Protein AF-A0A2T0MEW1-F1 (afdb_monomer_lite)

Foldseek 3Di:
DDDDDDDDPPDDDDDDDDDDDDDDDDDDDDDDDDDPDPPPPQPPPQADQPPVQAGLPQWLLQCCPPVVFTDHFDPVLWDADSNHIHGHPDVVSSVVCVVPVPLRAAPRNQFALLQLLDLDDCEPPDNAGRGYHFDSGAWDQDPSHIHTHHDDPVDDSNVVCVVPVVSSNVSSVVSSCVVCVPPPPPLWFFQFFAAQQPAFQAKEWEQDDDFLFPPLDPNVLVVVVCVQPLVPHQYEYEYQDPVRQVVVCVVCCVVPPPRPSYHYDYAHADDLQCQFLPWGWTATPVRAIATEQEQAALLLPGGSPDPNSVSSSCRHVVVCVVVVHHYDYDPQHGTRLQWAAQRQQEIEGEPQSRCSRCVPDDPVRVCVVCCRRGVHDHYQHQHFAAPLQAAQLQDFDDWPPPDTATRFHHNRHRCLLAWHDLHNAEIEGEAEDPVQCSIVRSVVNNVSSVSRVVSQQPDAHPVRHHGHYDYQYFARWDKDKHAPPRNRLVVSQPHNHPVRDHDPPHGIGIHIFSGGQSLWRHHPAEIETEAADDPPDDVSSVVSRVRNQVVVCVSCVRHHYHYGHFRSVSSNHGGPNSSMDTDRDGDD

pLDDT: mean 87.59, std 19.4, range [22.75, 98.88]

Radius of gyration: 28.1 Å; chains: 1; bounding box: 64×75×83 Å

Secondary structure (DSSP, 8-state):
-----PPPS----------------------------------TTSS-B-TTSBBGGGB-TTHHHHTSS--B-EEEEEEEETTEEEEESSHHHHHHHHH-HHHHSBTTTTBBHHHHT-SSSPBTTBSSTT--B-EEEEEEEETTEEEEE-EETTEEHHHHHHTTHHHHHHHHHHHHHHHS---------EEEEPPTTS-EEEEEEEPP-S-SBTTB-HHHHHHHHHHHHTTTSEEEEEESSHHHHHHHHHHHHHHSTT-TTEEEEE---SSS-HHHHS-EEEEETTS-EEEEEEE--GGGTS-TTSHHHHHHHTHHHHHHHHHT--EEEEEEE--GGG-EE-SSSEEEEEHHHHHHH-TT--HHHHHHHHHHHH---EEEEE----GGGS-GGG-PEE-SSSSEEEE-S--SS-GGGTEEESSSSEEEEEE--GGGTTSHHHHHHHHHHHHHHHHHHH-B-TTSPBPEEEEEEPPPP-EEEE-TTSHHHHHHTT---TT-PPP-TTS-EEEE----TTSPEE-SSEEEEEE---TTS-HHHHHHHHHHHHHHHHH-TTSEEEEEE-HHHHTTT--TTTT-EEEE----

Organism: NCBI:txid1080225

InterPro domains:
  IPR007466 Peptidyl-arginine deiminase, Porphyromonas-type [PF04371] (193-390)
  IPR007466 Peptidyl-arginine deiminase, Porphyromonas-type [PF04371] (410-584)
  IPR007466 Peptidyl-arginine deiminase, Porphyromonas-type [PTHR31377] (184-585)

Structure (mmCIF, N/CA/C/O backbone):
data_AF-A0A2T0MEW1-F1
#
_entry.id   AF-A0A2T0MEW1-F1
#
loop_
_atom_site.group_PDB
_atom_site.id
_atom_site.type_symbol
_atom_site.label_atom_id
_atom_site.label_alt_id
_atom_site.label_comp_id
_atom_site.label_asym_id
_atom_site.label_entity_id
_atom_site.label_seq_id
_atom_site.pdbx_PDB_ins_code
_atom_site.Cartn_x
_atom_site.Cartn_y
_atom_site.Cartn_z
_atom_site.occupancy
_atom_site.B_iso_or_equiv
_atom_site.auth_seq_id
_atom_site.auth_comp_id
_atom_site.auth_asym_id
_atom_site.auth_atom_id
_atom_site.pdbx_PDB_model_num
ATOM 1 N N . MET A 1 1 ? -6.098 12.099 -36.952 1.00 33.16 1 MET A N 1
ATOM 2 C CA . MET A 1 1 ? -5.405 13.394 -37.146 1.00 33.16 1 MET A CA 1
ATOM 3 C C . MET A 1 1 ? -6.044 14.447 -36.244 1.00 33.16 1 MET A C 1
ATOM 5 O O . MET A 1 1 ? -7.024 15.057 -36.644 1.00 33.16 1 MET A O 1
ATOM 9 N N . LYS A 1 2 ? -5.528 14.580 -35.015 1.00 25.19 2 LYS A N 1
ATOM 10 C CA . LYS A 1 2 ? -5.483 15.781 -34.152 1.00 25.19 2 LYS A CA 1
ATOM 11 C C . LYS A 1 2 ? -4.967 15.327 -32.780 1.00 25.19 2 LYS A C 1
ATOM 13 O O . LYS A 1 2 ? -5.739 14.981 -31.899 1.00 25.19 2 LYS A O 1
ATOM 18 N N . TYR A 1 3 ? -3.643 15.280 -32.657 1.00 26.05 3 TYR A N 1
ATOM 19 C CA . TYR A 1 3 ? -2.962 15.261 -31.367 1.00 26.05 3 TYR A CA 1
ATOM 20 C C . TYR A 1 3 ? -3.098 16.661 -30.766 1.00 26.05 3 TYR A C 1
ATOM 22 O O . TYR A 1 3 ? -2.557 17.618 -31.321 1.00 26.05 3 TYR A O 1
ATOM 30 N N . ILE A 1 4 ? -3.830 16.792 -29.664 1.00 26.08 4 ILE A N 1
ATOM 31 C CA . ILE A 1 4 ? -3.693 17.940 -28.770 1.00 26.08 4 ILE A CA 1
ATOM 32 C C . ILE A 1 4 ? -2.815 17.443 -27.628 1.00 26.08 4 ILE A C 1
ATOM 34 O O . ILE A 1 4 ? -3.223 16.581 -26.857 1.00 26.08 4 ILE A O 1
ATOM 38 N N . LYS A 1 5 ? -1.577 17.942 -27.582 1.00 28.48 5 LYS A N 1
ATOM 39 C CA . LYS A 1 5 ? -0.651 17.733 -26.467 1.00 28.48 5 LYS A CA 1
ATOM 40 C C . LYS A 1 5 ? -1.329 18.225 -25.182 1.00 28.48 5 LYS A C 1
ATOM 42 O O . LYS A 1 5 ? -1.537 19.430 -25.043 1.00 28.48 5 LYS A O 1
ATOM 47 N N . LYS A 1 6 ? -1.678 17.313 -24.269 1.00 30.62 6 LYS A N 1
ATOM 48 C CA . LYS A 1 6 ? -1.950 17.655 -22.866 1.00 30.62 6 LYS A CA 1
ATOM 49 C C . LYS A 1 6 ? -0.605 18.072 -22.251 1.00 30.62 6 LYS A C 1
ATOM 51 O O . LYS A 1 6 ? 0.376 17.343 -22.355 1.00 30.62 6 LYS A O 1
ATOM 56 N N . ILE A 1 7 ? -0.542 19.286 -21.712 1.00 29.20 7 ILE A N 1
ATOM 57 C CA . ILE A 1 7 ? 0.586 19.778 -20.911 1.00 29.20 7 ILE A CA 1
ATOM 58 C C . ILE A 1 7 ? 0.331 19.295 -19.473 1.00 29.20 7 ILE A C 1
ATOM 60 O O . ILE A 1 7 ? -0.780 19.520 -18.990 1.00 29.20 7 ILE A O 1
ATOM 64 N N . PRO A 1 8 ? 1.288 18.644 -18.789 1.00 32.94 8 PRO A N 1
ATOM 65 C CA . PRO A 1 8 ? 1.102 18.232 -17.402 1.00 32.94 8 PRO A CA 1
ATOM 66 C C . PRO A 1 8 ? 1.058 19.450 -16.468 1.00 32.94 8 PRO A C 1
ATOM 68 O O . PRO A 1 8 ? 1.819 20.411 -16.619 1.00 32.94 8 PRO A O 1
ATOM 71 N N . TYR A 1 9 ? 0.147 19.403 -15.495 1.00 31.62 9 TYR A N 1
ATOM 72 C CA . TYR A 1 9 ? 0.003 20.372 -14.408 1.00 31.62 9 TYR A CA 1
ATOM 73 C C . TYR A 1 9 ? 1.181 20.259 -13.428 1.00 31.62 9 TYR A C 1
ATOM 75 O O . TYR A 1 9 ? 1.058 19.730 -12.333 1.00 31.62 9 TYR A O 1
ATOM 83 N N . ALA A 1 10 ? 2.339 20.785 -13.813 1.00 32.38 10 ALA A N 1
ATOM 84 C CA . ALA A 1 10 ? 3.457 21.008 -12.906 1.00 32.38 10 ALA A CA 1
ATOM 85 C C . ALA A 1 10 ? 4.217 22.262 -13.343 1.00 32.38 10 ALA A C 1
ATOM 87 O O . ALA A 1 10 ? 5.249 22.173 -13.989 1.00 32.38 10 ALA A O 1
ATOM 88 N N . LEU A 1 11 ? 3.664 23.441 -13.041 1.00 29.42 11 LEU A N 1
ATOM 89 C CA . LEU A 1 11 ? 4.414 24.685 -12.814 1.00 29.42 11 LEU A CA 1
ATOM 90 C C . LEU A 1 11 ? 3.430 25.769 -12.332 1.00 29.42 11 LEU A C 1
ATOM 92 O O . LEU A 1 11 ? 2.862 26.516 -13.124 1.00 29.42 11 LEU A O 1
ATOM 96 N N . PHE A 1 12 ? 3.217 25.876 -11.021 1.00 26.58 12 PHE A N 1
ATOM 97 C CA . PHE A 1 12 ? 2.646 27.087 -10.422 1.00 26.58 12 PHE A CA 1
ATOM 98 C C . PHE A 1 12 ? 3.698 27.723 -9.507 1.00 26.58 12 PHE A C 1
ATOM 100 O O . PHE A 1 12 ? 3.731 27.512 -8.300 1.00 26.58 12 PHE A O 1
ATOM 107 N N . LEU A 1 13 ? 4.591 28.505 -10.120 1.00 26.70 13 LEU A N 1
ATOM 108 C CA . LEU A 1 13 ? 5.397 29.521 -9.444 1.00 26.70 13 LEU A CA 1
ATOM 109 C C . LEU A 1 13 ? 4.589 30.826 -9.447 1.00 26.70 13 LEU A C 1
ATOM 111 O O . LEU A 1 13 ? 4.482 31.489 -10.477 1.00 26.70 13 LEU A O 1
ATOM 115 N N . ILE A 1 14 ? 4.006 31.204 -8.306 1.00 27.22 14 ILE A N 1
ATOM 116 C CA . ILE A 1 14 ? 3.372 32.520 -8.143 1.00 27.22 14 ILE A CA 1
ATOM 117 C C . ILE A 1 14 ? 4.433 33.518 -7.673 1.00 27.22 14 ILE A C 1
ATOM 119 O O . ILE A 1 14 ? 4.803 33.563 -6.501 1.00 27.22 14 ILE A O 1
ATOM 123 N N . LEU A 1 15 ? 4.899 34.345 -8.609 1.00 25.67 15 LEU A N 1
ATOM 124 C CA . LEU A 1 15 ? 5.514 35.641 -8.334 1.00 25.67 15 LEU A CA 1
ATOM 125 C C . LEU A 1 15 ? 4.410 36.625 -7.919 1.00 25.67 15 LEU A C 1
ATOM 127 O O . LEU A 1 15 ? 3.527 36.950 -8.710 1.00 25.67 15 LEU A O 1
ATOM 131 N N . PHE A 1 16 ? 4.462 37.117 -6.681 1.00 24.08 16 PHE A N 1
ATOM 132 C CA . PHE A 1 16 ? 3.633 38.233 -6.228 1.00 24.08 16 PHE A CA 1
ATOM 133 C C . PHE A 1 16 ? 4.299 39.568 -6.582 1.00 24.08 16 PHE A C 1
ATOM 135 O O . PHE A 1 16 ? 5.338 39.910 -6.022 1.00 24.08 16 PHE A O 1
ATOM 142 N N . THR A 1 17 ? 3.637 40.380 -7.409 1.00 23.69 17 THR A N 1
ATOM 143 C CA . THR A 1 17 ? 3.803 41.841 -7.400 1.00 23.69 17 THR A CA 1
ATOM 144 C C . THR A 1 17 ? 2.450 42.553 -7.446 1.00 23.69 17 THR A C 1
ATOM 146 O O . THR A 1 17 ? 1.716 42.473 -8.423 1.00 23.69 17 THR A O 1
ATOM 149 N N . THR A 1 18 ? 2.204 43.276 -6.348 1.00 24.02 18 THR A N 1
ATOM 150 C CA . THR A 1 18 ? 1.513 44.572 -6.200 1.00 24.02 18 THR A CA 1
ATOM 151 C C . THR A 1 18 ? 0.016 44.715 -6.509 1.00 24.02 18 THR A C 1
ATOM 153 O O . THR A 1 18 ? -0.405 44.820 -7.653 1.00 24.02 18 THR A O 1
ATOM 156 N N . CYS A 1 19 ? -0.732 44.885 -5.409 1.00 22.78 19 CYS A N 1
ATOM 157 C CA . CYS A 1 19 ? -1.768 45.895 -5.143 1.00 22.78 19 CYS A CA 1
ATOM 158 C C . CYS A 1 19 ? -2.583 46.460 -6.320 1.00 22.78 19 CYS A C 1
ATOM 160 O O . CYS A 1 19 ? -2.148 47.379 -7.010 1.00 22.78 19 CYS A O 1
ATOM 162 N N . GLY A 1 20 ? -3.855 46.062 -6.368 1.00 22.75 20 GLY A N 1
ATOM 163 C CA . GLY A 1 20 ? -4.949 46.858 -6.917 1.00 22.75 20 GLY A CA 1
ATOM 164 C C . GLY A 1 20 ? -6.161 46.745 -5.993 1.00 22.75 20 GLY A C 1
ATOM 165 O O . GLY A 1 20 ? -6.727 45.668 -5.836 1.00 22.75 20 GLY A O 1
ATOM 166 N N . THR A 1 21 ? -6.531 47.839 -5.332 1.00 27.80 21 THR A N 1
ATOM 167 C CA . THR A 1 21 ? -7.784 47.967 -4.576 1.00 27.80 21 THR A CA 1
ATOM 168 C C . THR A 1 21 ? -8.986 47.985 -5.524 1.00 27.80 21 THR A C 1
ATOM 170 O O . THR A 1 21 ? -8.888 48.529 -6.626 1.00 27.80 21 THR A O 1
ATOM 173 N N . PRO A 1 22 ? -10.161 47.503 -5.077 1.00 27.08 22 PRO A N 1
ATOM 174 C CA . PRO A 1 22 ? -11.399 48.113 -5.543 1.00 27.08 22 PRO A CA 1
ATOM 175 C C . PRO A 1 22 ? -12.362 48.516 -4.426 1.00 27.08 22 PRO A C 1
ATOM 177 O O . PRO A 1 22 ? -12.466 47.917 -3.358 1.00 27.08 22 PRO A O 1
ATOM 180 N N . ASN A 1 23 ? -13.056 49.596 -4.763 1.00 24.31 23 ASN A N 1
ATOM 181 C CA . ASN A 1 23 ? -14.050 50.341 -4.020 1.00 24.31 23 ASN A CA 1
ATOM 182 C C . ASN A 1 23 ? -15.277 49.537 -3.576 1.00 24.31 23 ASN A C 1
ATOM 184 O O . ASN A 1 23 ? -15.774 48.655 -4.271 1.00 24.31 23 ASN A O 1
ATOM 188 N N . ASN A 1 24 ? -15.823 50.025 -2.461 1.00 25.31 24 ASN A N 1
ATOM 189 C CA . ASN A 1 24 ? -17.210 49.935 -2.020 1.00 25.31 24 ASN A CA 1
ATOM 190 C C . ASN A 1 24 ? -18.244 49.912 -3.158 1.00 25.31 24 ASN A C 1
ATOM 192 O O . ASN A 1 24 ? -18.265 50.827 -3.978 1.00 25.31 24 ASN A O 1
ATOM 196 N N . ASN A 1 25 ? -19.224 49.010 -3.061 1.00 24.78 25 ASN A N 1
ATOM 197 C CA . ASN A 1 25 ? -20.625 49.416 -3.159 1.00 24.78 25 ASN A CA 1
ATOM 198 C C . ASN A 1 25 ? -21.566 48.439 -2.444 1.00 24.78 25 ASN A C 1
ATOM 200 O O . ASN A 1 25 ? -21.459 47.222 -2.550 1.00 24.78 25 ASN A O 1
ATOM 204 N N . LYS A 1 26 ? -22.473 49.040 -1.672 1.00 25.56 26 LYS A N 1
ATOM 205 C CA . LYS A 1 26 ? -23.575 48.411 -0.946 1.00 25.56 26 LYS A CA 1
ATOM 206 C C . LYS A 1 26 ? -24.690 48.064 -1.924 1.00 25.56 26 LYS A C 1
ATOM 208 O O . LYS A 1 26 ? -25.109 48.950 -2.655 1.00 25.56 26 LYS A O 1
ATOM 213 N N . GLU A 1 27 ? -25.302 46.895 -1.773 1.00 24.31 27 GLU A N 1
ATOM 214 C CA . GLU A 1 27 ? -26.714 46.729 -2.116 1.00 24.31 27 GLU A CA 1
ATOM 215 C C . GLU A 1 27 ? -27.385 45.684 -1.216 1.00 24.31 27 GLU A C 1
ATOM 217 O O . GLU A 1 27 ? -26.881 44.589 -0.984 1.00 24.31 27 GLU A O 1
ATOM 222 N N . LYS A 1 28 ? -28.518 46.091 -0.636 1.00 24.55 28 LYS A N 1
ATOM 223 C CA . LYS A 1 28 ? -29.425 45.269 0.166 1.00 24.55 28 LYS A CA 1
ATOM 224 C C . LYS A 1 28 ? -30.465 44.661 -0.771 1.00 24.55 28 LYS A C 1
ATOM 226 O O . LYS A 1 28 ? -31.150 45.418 -1.449 1.00 24.55 28 LYS A O 1
ATOM 231 N N . SER A 1 29 ? -30.746 43.368 -0.654 1.00 23.81 29 SER A N 1
ATOM 232 C CA . SER A 1 29 ? -32.121 42.881 -0.807 1.00 23.81 29 SER A CA 1
ATOM 233 C C . SER A 1 29 ? -32.352 41.613 0.021 1.00 23.81 29 SER A C 1
ATOM 235 O O . SER A 1 29 ? -31.502 40.734 0.119 1.00 23.81 29 SER A O 1
ATOM 237 N N . ARG A 1 30 ? -33.499 41.589 0.704 1.00 24.56 30 ARG A N 1
ATOM 238 C CA . ARG A 1 30 ? -34.062 40.449 1.434 1.00 24.56 30 ARG A CA 1
ATOM 239 C C . ARG A 1 30 ? -34.969 39.684 0.475 1.00 24.56 30 ARG A C 1
ATOM 241 O O . ARG A 1 30 ? -35.820 40.329 -0.118 1.00 24.56 30 ARG A O 1
ATOM 248 N N . THR A 1 31 ? -34.904 38.357 0.458 1.00 25.19 31 THR A N 1
ATOM 249 C CA . THR A 1 31 ? -36.078 37.460 0.413 1.00 25.19 31 THR A CA 1
ATOM 250 C C . THR A 1 31 ? -35.654 36.085 0.936 1.00 25.19 31 THR A C 1
ATOM 252 O O . THR A 1 31 ? -34.541 35.634 0.680 1.00 25.19 31 THR A O 1
ATOM 255 N N . GLY A 1 32 ? -36.494 35.481 1.779 1.00 25.38 32 GLY A N 1
ATOM 256 C CA . GLY A 1 32 ? -36.202 34.224 2.464 1.00 25.38 32 GLY A CA 1
ATOM 257 C C . GLY A 1 32 ? -36.612 32.992 1.662 1.00 25.38 32 GLY A C 1
ATOM 258 O O . GLY A 1 32 ? -37.534 33.045 0.856 1.00 25.38 32 GLY A O 1
ATOM 259 N N . SER A 1 33 ? -35.957 31.871 1.947 1.00 23.95 33 SER A N 1
ATOM 260 C CA . SER A 1 33 ? -36.565 30.540 1.906 1.00 23.95 33 SER A CA 1
ATOM 261 C C . SER A 1 33 ? -35.801 29.621 2.859 1.00 23.95 33 SER A C 1
ATOM 263 O O . SER A 1 33 ? -34.596 29.768 3.071 1.00 23.95 33 SER A O 1
ATOM 265 N N . GLU A 1 34 ? -36.558 28.761 3.523 1.00 33.62 34 GLU A N 1
ATOM 266 C CA . GLU A 1 34 ? -36.164 27.894 4.622 1.00 33.62 34 GLU A CA 1
ATOM 267 C C . GLU A 1 34 ? -35.013 26.952 4.237 1.00 33.62 34 GLU A C 1
ATOM 269 O O . GLU A 1 34 ? -35.128 26.135 3.326 1.00 33.62 34 GLU A O 1
ATOM 274 N N . LYS A 1 35 ? -33.909 27.019 4.988 1.00 26.67 35 LYS A N 1
ATOM 275 C CA . LYS A 1 35 ? -32.976 25.901 5.144 1.00 26.67 35 LYS A CA 1
ATOM 276 C C . LYS A 1 35 ? -33.049 25.447 6.591 1.00 26.67 35 LYS A C 1
ATOM 278 O O . LYS A 1 35 ? -32.628 26.159 7.500 1.00 26.67 35 LYS A O 1
ATOM 283 N N . SER A 1 36 ? -33.599 24.255 6.788 1.00 28.66 36 SER A N 1
ATOM 284 C CA . SER A 1 36 ? -33.453 23.468 8.004 1.00 28.66 36 SER A CA 1
ATOM 285 C C . SER A 1 36 ? -31.987 23.052 8.150 1.00 28.66 36 SER A C 1
ATOM 287 O O . SER A 1 36 ? -31.597 21.940 7.798 1.00 28.66 36 SER A O 1
ATOM 289 N N . THR A 1 37 ? -31.156 23.973 8.623 1.00 27.05 37 THR A N 1
ATOM 290 C CA . THR A 1 37 ? -29.812 23.669 9.101 1.00 27.05 37 THR A CA 1
ATOM 291 C C . THR A 1 37 ? -29.957 23.300 10.569 1.00 27.05 37 THR A C 1
ATOM 293 O O . THR A 1 37 ? -30.374 24.130 11.380 1.00 27.05 37 THR A O 1
ATOM 296 N N . LEU A 1 38 ? -29.656 22.048 10.915 1.00 23.88 38 LEU A N 1
ATOM 297 C CA . LEU A 1 38 ? -29.423 21.648 12.298 1.00 23.88 38 LEU A CA 1
ATOM 298 C C . LEU A 1 38 ? -28.197 22.438 12.786 1.00 23.88 38 LEU A C 1
ATOM 300 O O . LEU A 1 38 ? -27.055 22.022 12.612 1.00 23.88 38 LEU A O 1
ATOM 304 N N . TYR A 1 39 ? -28.423 23.630 13.331 1.00 24.33 39 TYR A N 1
ATOM 305 C CA . TYR A 1 39 ? -27.408 24.334 14.093 1.00 24.33 39 TYR A CA 1
ATOM 306 C C . TYR A 1 39 ? -27.177 23.513 15.359 1.00 24.33 39 TYR A C 1
ATOM 308 O O . TYR A 1 39 ? -28.034 23.465 16.243 1.00 24.33 39 TYR A O 1
ATOM 316 N N . PHE A 1 40 ? -26.017 22.864 15.454 1.00 27.16 40 PHE A N 1
ATOM 317 C CA . PHE A 1 40 ? -25.436 22.600 16.759 1.00 27.16 40 PHE A CA 1
ATOM 318 C C . PHE A 1 40 ? -25.266 23.970 17.415 1.00 27.16 40 PHE A C 1
ATOM 320 O O . PHE A 1 40 ? -24.380 24.740 17.056 1.00 27.16 40 PHE A O 1
ATOM 327 N N . LEU A 1 41 ? -26.187 24.323 18.311 1.00 25.38 41 LEU A N 1
ATOM 328 C CA . LEU A 1 41 ? -25.967 25.413 19.245 1.00 25.38 41 LEU A CA 1
ATOM 329 C C . LEU A 1 41 ? -24.693 25.041 20.000 1.00 25.38 41 LEU A C 1
ATOM 331 O O . LEU A 1 41 ? -24.708 24.087 20.783 1.00 25.38 41 LEU A O 1
ATOM 335 N N . SER A 1 42 ? -23.591 25.740 19.718 1.00 34.62 42 SER A N 1
ATOM 336 C CA . SER A 1 42 ? -22.402 25.653 20.551 1.00 34.62 42 SER A CA 1
ATOM 337 C C . SER A 1 42 ? -22.862 25.921 21.980 1.00 34.62 42 SER A C 1
ATOM 339 O O . SER A 1 42 ? -23.563 26.899 22.259 1.00 34.62 42 SER A O 1
ATOM 341 N N . ASP A 1 43 ? -22.559 25.001 22.894 1.00 46.34 43 ASP A N 1
ATOM 342 C CA . ASP A 1 43 ? -22.754 25.274 24.309 1.00 46.34 43 ASP A CA 1
ATOM 343 C C . ASP A 1 43 ? -21.777 26.409 24.630 1.00 46.34 43 ASP A C 1
ATOM 345 O O . ASP A 1 43 ? -20.591 26.177 24.874 1.00 46.34 43 ASP A O 1
ATOM 349 N N . SER A 1 44 ? -22.259 27.657 24.582 1.00 51.12 44 SER A N 1
ATOM 350 C CA . SER A 1 44 ? -21.483 28.893 24.770 1.00 51.12 44 SER A CA 1
ATOM 351 C C . SER A 1 44 ? -20.793 28.967 26.140 1.00 51.12 44 SER A C 1
ATOM 353 O O . SER A 1 44 ? -20.195 29.978 26.500 1.00 51.12 44 SER A O 1
ATOM 355 N N . SER A 1 45 ? -20.924 27.913 26.947 1.00 63.59 45 SER A N 1
ATOM 356 C CA . SER A 1 45 ? -20.274 27.714 28.223 1.00 63.59 45 SER A CA 1
ATOM 357 C C . SER A 1 45 ? -18.999 26.859 28.153 1.00 63.59 45 SER A C 1
ATOM 359 O O . SER A 1 45 ? -18.333 26.741 29.184 1.00 63.59 45 SER A O 1
ATOM 361 N N . TYR A 1 46 ? -18.652 26.219 27.026 1.00 75.38 46 TYR A N 1
ATOM 362 C CA . TYR A 1 46 ? -17.436 25.392 26.912 1.00 75.38 46 TYR A CA 1
ATOM 363 C C . TYR A 1 46 ? -16.159 26.224 26.884 1.00 75.38 46 TYR A C 1
ATOM 365 O O . TYR A 1 46 ? -15.265 25.993 27.698 1.00 75.38 46 TYR A O 1
ATOM 373 N N . TYR A 1 47 ? -16.109 27.243 26.034 1.00 85.25 47 TYR A N 1
ATOM 374 C CA . TYR A 1 47 ? -14.945 28.110 25.915 1.00 85.25 47 TYR A CA 1
ATOM 375 C C . TYR A 1 47 ? -15.152 29.435 26.654 1.00 85.25 47 TYR A C 1
ATOM 377 O O . TYR A 1 47 ? -16.188 30.088 26.535 1.00 85.25 47 TYR A O 1
ATOM 385 N N . TYR A 1 48 ? -14.143 29.859 27.411 1.00 82.81 48 TYR A N 1
ATOM 386 C CA . TYR A 1 48 ? -14.059 31.216 27.920 1.00 82.81 48 TYR A CA 1
ATOM 387 C C . TYR A 1 48 ? -13.658 32.155 26.785 1.00 82.81 48 TYR A C 1
ATOM 389 O O . TYR A 1 48 ? -12.525 32.136 26.296 1.00 82.81 48 TYR A O 1
ATOM 397 N N . VAL A 1 49 ? -14.598 33.012 26.411 1.00 83.31 49 VAL A N 1
ATOM 398 C CA . VAL A 1 49 ? -14.380 34.102 25.468 1.00 83.31 49 VAL A CA 1
ATOM 399 C C . VAL A 1 49 ? -14.089 35.372 26.266 1.00 83.31 49 VAL A C 1
ATOM 401 O O . VAL A 1 49 ? -14.816 35.717 27.202 1.00 83.31 49 VAL A O 1
ATOM 404 N N . GLY A 1 50 ? -12.994 36.060 25.931 1.00 74.50 50 GLY A N 1
ATOM 405 C CA . GLY A 1 50 ? -12.628 37.319 26.575 1.00 74.50 50 GLY A CA 1
ATOM 406 C C . GLY A 1 50 ? -13.679 38.411 26.345 1.00 74.50 50 GLY A C 1
ATOM 407 O O . GLY A 1 50 ? -14.542 38.300 25.478 1.00 74.50 50 GLY A O 1
ATOM 408 N N . LYS A 1 51 ? -13.588 39.531 27.078 1.00 76.69 51 LYS A N 1
ATOM 409 C CA . LYS A 1 51 ? -14.499 40.684 26.884 1.00 76.69 51 LYS A CA 1
ATOM 410 C C . LYS A 1 51 ? -14.487 41.243 25.453 1.00 76.69 51 LYS A C 1
ATOM 412 O O . LYS A 1 51 ? -15.424 41.926 25.065 1.00 76.69 51 LYS A O 1
ATOM 417 N N . ASN A 1 52 ? -13.422 40.974 24.704 1.00 81.31 52 ASN A N 1
ATOM 418 C CA . ASN A 1 52 ? -13.240 41.350 23.307 1.00 81.31 52 ASN A CA 1
ATOM 419 C C . ASN A 1 52 ? -13.858 40.357 22.305 1.00 81.31 52 ASN A C 1
ATOM 421 O O . ASN A 1 52 ? -13.691 40.555 21.110 1.00 81.31 52 ASN A O 1
ATOM 425 N N . GLY A 1 53 ? -14.546 39.304 22.758 1.00 84.81 53 GLY A N 1
ATOM 426 C CA . GLY A 1 53 ? -15.138 38.303 21.866 1.00 84.81 53 GLY A CA 1
ATOM 427 C C . GLY A 1 53 ? -14.146 37.260 21.341 1.00 84.81 53 GLY A C 1
ATOM 428 O O . GLY A 1 53 ? -14.526 36.436 20.519 1.00 84.81 53 GLY A O 1
ATOM 429 N N . LEU A 1 54 ? -12.897 37.261 21.826 1.00 91.25 54 LEU A N 1
ATOM 430 C CA . LEU A 1 54 ? -11.832 36.395 21.318 1.00 91.25 54 LEU A CA 1
ATOM 431 C C . LEU A 1 54 ? -11.470 35.270 22.292 1.00 91.25 54 LEU A C 1
ATOM 433 O O . LEU A 1 54 ? -11.428 35.459 23.517 1.00 91.25 54 LEU A O 1
ATOM 437 N N . GLY A 1 55 ? -11.131 34.108 21.734 1.00 91.69 55 GLY A N 1
ATOM 438 C CA . GLY A 1 55 ? -10.551 32.987 22.466 1.00 91.69 55 GLY A CA 1
ATOM 439 C C . GLY A 1 55 ? -9.230 33.388 23.119 1.00 91.69 55 GLY A C 1
ATOM 440 O O . GLY A 1 55 ? -8.393 34.054 22.508 1.00 91.69 55 GLY A O 1
ATOM 441 N N . VAL A 1 56 ? -9.064 33.047 24.402 1.00 92.44 56 VAL A N 1
ATOM 442 C CA . VAL A 1 56 ? -7.875 33.401 25.212 1.00 92.44 56 VAL A CA 1
ATOM 443 C C . VAL A 1 56 ? -7.551 34.909 25.163 1.00 92.44 56 VAL A C 1
ATOM 445 O O . VAL A 1 56 ? -6.409 35.335 25.308 1.00 92.44 56 VAL A O 1
ATOM 448 N N . GLY A 1 57 ? -8.569 35.750 24.945 1.00 90.25 57 GLY A N 1
ATOM 449 C CA . GLY A 1 57 ? -8.417 37.200 24.846 1.00 90.25 57 GLY A CA 1
ATOM 450 C C . GLY A 1 57 ? -7.656 37.688 23.609 1.00 90.25 57 GLY A C 1
ATOM 451 O O . GLY A 1 57 ? -7.250 38.846 23.607 1.00 90.25 57 GLY A O 1
ATOM 452 N N . GLY A 1 58 ? -7.477 36.859 22.574 1.00 93.50 58 GLY A N 1
ATOM 453 C CA . GLY A 1 58 ? -6.744 37.210 21.348 1.00 93.50 58 GLY A CA 1
ATOM 454 C C . GLY A 1 58 ? -5.252 36.861 21.380 1.00 93.50 58 GLY A C 1
ATOM 455 O O . GLY A 1 58 ? -4.507 37.269 20.491 1.00 93.50 58 GLY A O 1
ATOM 456 N N . TYR A 1 59 ? -4.804 36.115 22.391 1.00 97.06 59 TYR A N 1
ATOM 457 C CA . TYR A 1 59 ? -3.439 35.602 22.463 1.00 97.06 59 TYR A CA 1
ATOM 458 C C . TYR A 1 59 ? -3.287 34.333 21.618 1.00 97.06 59 TYR A C 1
ATOM 460 O O . TYR A 1 59 ? -4.149 33.454 21.630 1.00 97.06 59 TYR A O 1
ATOM 468 N N . ASP A 1 60 ? -2.158 34.232 20.920 1.00 97.50 60 ASP A N 1
ATOM 469 C CA . ASP A 1 60 ? -1.805 33.094 20.080 1.00 97.50 60 ASP A CA 1
ATOM 470 C C . ASP A 1 60 ? -1.556 31.845 20.935 1.00 97.50 60 ASP A C 1
ATOM 472 O O . ASP A 1 60 ? -0.531 31.729 21.618 1.00 97.50 60 ASP A O 1
ATOM 476 N N . VAL A 1 61 ? -2.478 30.883 20.853 1.00 96.88 61 VAL A N 1
ATOM 477 C CA . VAL A 1 61 ? -2.407 29.611 21.585 1.00 96.88 61 VAL A CA 1
ATOM 478 C C . VAL A 1 61 ? -1.167 28.778 21.227 1.00 96.88 61 VAL A C 1
ATOM 480 O O . VAL A 1 61 ? -0.669 28.039 22.072 1.00 96.88 61 VAL A O 1
ATOM 483 N N . ILE A 1 62 ? -0.585 28.955 20.035 1.00 96.94 62 ILE A N 1
ATOM 484 C CA . ILE A 1 62 ? 0.645 28.264 19.613 1.00 96.94 62 ILE A CA 1
ATOM 485 C C . ILE A 1 62 ? 1.875 28.805 20.341 1.00 96.94 62 ILE A C 1
ATOM 487 O O . ILE A 1 62 ? 2.806 28.056 20.661 1.00 96.94 62 ILE A O 1
ATOM 491 N N . SER A 1 63 ? 1.900 30.109 20.618 1.00 96.06 63 SER A N 1
ATOM 492 C CA . SER A 1 63 ? 3.063 30.783 21.206 1.00 96.06 63 SER A CA 1
ATOM 493 C C . SER A 1 63 ? 3.361 30.302 22.635 1.00 96.06 63 SER A C 1
ATOM 495 O O . SER A 1 63 ? 4.525 30.286 23.047 1.00 96.06 63 SER A O 1
ATOM 497 N N . TYR A 1 64 ? 2.356 29.796 23.356 1.00 96.44 64 TYR A N 1
ATOM 498 C CA . TYR A 1 64 ? 2.548 29.161 24.664 1.00 96.44 64 TYR A CA 1
ATOM 499 C C . TYR A 1 64 ? 3.439 27.916 24.600 1.00 96.44 64 TYR A C 1
ATOM 501 O O . TYR A 1 64 ? 4.238 27.697 25.507 1.00 96.44 64 TYR A O 1
ATOM 509 N N . PHE A 1 65 ? 3.330 27.127 23.529 1.00 94.00 65 PHE A N 1
ATOM 510 C CA . PHE A 1 65 ? 4.069 25.873 23.363 1.00 94.00 65 PHE A CA 1
ATOM 511 C C . PHE A 1 65 ? 5.396 26.075 22.640 1.00 94.00 65 PHE A C 1
ATOM 513 O O . PHE A 1 65 ? 6.406 25.504 23.031 1.00 94.00 65 PHE A O 1
ATOM 520 N N . THR A 1 66 ? 5.403 26.896 21.590 1.00 91.12 66 THR A N 1
ATOM 521 C CA . THR A 1 66 ? 6.581 27.067 20.726 1.00 91.12 66 THR A CA 1
ATOM 522 C C . THR A 1 66 ? 7.579 28.078 21.275 1.00 91.12 66 THR A C 1
ATOM 524 O O . THR A 1 66 ? 8.780 27.935 21.074 1.00 91.12 66 THR A O 1
ATOM 527 N N . LYS A 1 67 ? 7.095 29.113 21.970 1.00 91.94 67 LYS A N 1
ATOM 528 C CA . LYS A 1 67 ? 7.927 30.214 22.479 1.00 91.94 67 LYS A CA 1
ATOM 529 C C . LYS A 1 67 ? 7.962 30.275 24.001 1.00 91.94 67 LYS A C 1
ATOM 531 O O . LYS A 1 67 ? 8.774 31.022 24.546 1.00 91.94 67 LYS A O 1
ATOM 536 N N . GLY A 1 68 ? 7.081 29.540 24.682 1.00 92.81 68 GLY A N 1
ATOM 537 C CA . GLY A 1 68 ? 6.950 29.587 26.136 1.00 92.81 68 GLY A CA 1
ATOM 538 C C . GLY A 1 68 ? 6.476 30.948 26.648 1.00 92.81 68 GLY A C 1
ATOM 539 O O . GLY A 1 68 ? 6.850 31.337 27.753 1.00 92.81 68 GLY A O 1
ATOM 540 N N . LYS A 1 69 ? 5.716 31.716 25.847 1.00 94.81 69 LYS A N 1
ATOM 541 C CA . LYS A 1 69 ? 5.227 33.060 26.214 1.00 94.81 69 LYS A CA 1
ATOM 542 C C . LYS A 1 69 ? 3.834 33.309 25.644 1.00 94.81 69 LYS A C 1
ATOM 544 O O . LYS A 1 69 ? 3.523 32.863 24.544 1.00 94.81 69 LYS A O 1
ATOM 549 N N . ALA A 1 70 ? 3.041 34.099 26.360 1.00 96.25 70 ALA A N 1
ATOM 550 C CA . ALA A 1 70 ? 1.798 34.648 25.838 1.00 96.25 70 ALA A CA 1
ATOM 551 C C . ALA A 1 70 ? 2.126 35.804 24.876 1.00 96.25 70 ALA A C 1
ATOM 553 O O . ALA A 1 70 ? 2.767 36.776 25.278 1.00 96.25 70 ALA A O 1
ATOM 554 N N . ILE A 1 71 ? 1.720 35.687 23.612 1.00 97.44 71 ILE A N 1
ATOM 555 C CA . ILE A 1 71 ? 1.931 36.713 22.582 1.00 97.44 71 ILE A CA 1
ATOM 556 C C . ILE A 1 71 ? 0.586 37.029 21.936 1.00 97.44 71 ILE A C 1
ATOM 558 O O . ILE A 1 71 ? -0.137 36.111 21.558 1.00 97.44 71 ILE A O 1
ATOM 562 N N . GLU A 1 72 ? 0.247 38.311 21.815 1.00 97.06 72 GLU A N 1
ATOM 563 C CA . GLU A 1 72 ? -0.987 38.734 21.148 1.00 97.06 72 GLU A CA 1
ATOM 564 C C . GLU A 1 72 ? -0.938 38.410 19.651 1.00 97.06 72 GLU A C 1
ATOM 566 O O . GLU A 1 72 ? 0.053 38.678 18.961 1.00 97.06 72 GLU A O 1
ATOM 571 N N . GLY A 1 73 ? -2.009 37.790 19.158 1.00 95.81 73 GLY A N 1
ATOM 572 C CA . GLY A 1 73 ? -2.193 37.506 17.745 1.00 95.81 73 GLY A CA 1
ATOM 573 C C . GLY A 1 73 ? -2.689 38.728 16.973 1.00 95.81 73 GLY A C 1
ATOM 574 O O . GLY A 1 73 ? -3.059 39.756 17.541 1.00 95.81 73 GLY A O 1
ATOM 575 N N . LYS A 1 74 ? -2.716 38.609 15.647 1.00 95.19 74 LYS A N 1
ATOM 576 C CA . LYS A 1 74 ? -3.216 39.650 14.742 1.00 95.19 74 LYS A CA 1
ATOM 577 C C . LYS A 1 74 ? -4.559 39.224 14.161 1.00 95.19 74 LYS A C 1
ATOM 579 O O . LYS A 1 74 ? -4.702 38.076 13.760 1.00 95.19 74 LYS A O 1
ATOM 584 N N . ASP A 1 75 ? -5.492 40.165 14.045 1.00 93.44 75 ASP A N 1
ATOM 585 C CA . ASP A 1 75 ? -6.803 39.945 13.410 1.00 93.44 75 ASP A CA 1
ATOM 586 C C . ASP A 1 75 ? -6.676 39.451 11.956 1.00 93.44 75 ASP A C 1
ATOM 588 O O . ASP A 1 75 ? -7.379 38.542 11.525 1.00 93.44 75 ASP A O 1
ATOM 592 N N . SER A 1 76 ? -5.662 39.947 11.234 1.00 94.12 76 SER A N 1
ATOM 593 C CA . SER A 1 76 ? -5.314 39.482 9.883 1.00 94.12 76 SER A CA 1
ATOM 594 C C . SER A 1 76 ? -4.946 37.993 9.807 1.00 94.12 76 SER A C 1
ATOM 596 O O . SER A 1 76 ? -4.911 37.426 8.722 1.00 94.12 76 SER A O 1
ATOM 598 N N . ASN A 1 77 ? -4.637 37.371 10.947 1.00 93.94 77 ASN A N 1
ATOM 599 C CA . ASN A 1 77 ? -4.309 35.960 11.090 1.00 93.94 77 ASN A CA 1
ATOM 600 C C . ASN A 1 77 ? -5.290 35.325 12.081 1.00 93.94 77 ASN A C 1
ATOM 602 O O . ASN A 1 77 ? -4.874 34.842 13.132 1.00 93.94 77 ASN A O 1
ATOM 606 N N . SER A 1 78 ? -6.586 35.364 11.782 1.00 94.81 78 SER A N 1
ATOM 607 C CA . SER A 1 78 ? -7.632 34.764 12.611 1.00 94.81 78 SER A CA 1
ATOM 608 C C . SER A 1 78 ? -8.151 33.443 12.032 1.00 94.81 78 SER A C 1
ATOM 610 O O . SER A 1 78 ? -7.980 33.146 10.844 1.00 94.81 78 SER A O 1
ATOM 612 N N . TYR A 1 79 ? -8.741 32.616 12.895 1.00 93.38 79 TYR A N 1
ATOM 613 C CA . TYR A 1 79 ? -9.468 31.399 12.529 1.00 93.38 79 TYR A CA 1
ATOM 614 C C . TYR A 1 79 ? -10.592 31.147 13.538 1.00 93.38 79 TYR A C 1
ATOM 616 O O . TYR A 1 79 ? -10.403 31.352 14.740 1.00 93.38 79 TYR A O 1
ATOM 624 N N . GLU A 1 80 ? -11.755 30.716 13.055 1.00 93.12 80 GLU A N 1
ATOM 625 C CA . GLU A 1 80 ? -12.887 30.341 13.901 1.00 93.12 80 GLU A CA 1
ATOM 626 C C . GLU A 1 80 ? -12.892 28.826 14.121 1.00 93.12 80 GLU A C 1
ATOM 628 O O . GLU A 1 80 ? -12.849 28.051 13.169 1.00 93.12 80 GLU A O 1
ATOM 633 N N . HIS A 1 81 ? -12.946 28.407 15.383 1.00 85.12 81 HIS A N 1
ATOM 634 C CA . HIS A 1 81 ? -13.020 27.004 15.775 1.00 85.12 81 HIS A CA 1
ATOM 635 C C . HIS A 1 81 ? -14.103 26.834 16.839 1.00 85.12 81 HIS A C 1
ATOM 637 O O . HIS A 1 81 ? -14.093 27.548 17.842 1.00 85.12 81 HIS A O 1
ATOM 643 N N . GLU A 1 82 ? -15.052 25.922 16.600 1.00 82.31 82 GLU A N 1
ATOM 644 C CA . GLU A 1 82 ? -16.183 25.641 17.504 1.00 82.31 82 GLU A CA 1
ATOM 645 C C . GLU A 1 82 ? -16.967 26.908 17.922 1.00 82.31 82 GLU A C 1
ATOM 647 O O . GLU A 1 82 ? -17.426 27.055 19.058 1.00 82.31 82 GLU A O 1
ATOM 652 N N . GLY A 1 83 ? -17.104 27.862 16.992 1.00 81.44 83 GLY A N 1
ATOM 653 C CA . GLY A 1 83 ? -17.799 29.135 17.205 1.00 81.44 83 GLY A CA 1
ATOM 654 C C . GLY A 1 83 ? -17.015 30.181 18.010 1.00 81.44 83 GLY A C 1
ATOM 655 O O . GLY A 1 83 ? -17.606 31.158 18.469 1.00 81.44 83 GLY A O 1
ATOM 656 N N . VAL A 1 84 ? -15.703 29.995 18.206 1.00 88.12 84 VAL A N 1
ATOM 657 C CA . VAL A 1 84 ? -14.808 30.956 18.869 1.00 88.12 84 VAL A CA 1
ATOM 658 C C . VAL A 1 84 ? -13.707 31.406 17.915 1.00 88.12 84 VAL A C 1
ATOM 660 O O . VAL A 1 84 ? -13.001 30.590 17.326 1.00 88.12 84 VAL A O 1
ATOM 663 N N . THR A 1 85 ? -13.515 32.719 17.797 1.00 94.44 85 THR A N 1
ATOM 664 C CA . THR A 1 85 ? -12.438 33.306 16.991 1.00 94.44 85 THR A CA 1
ATOM 665 C C . THR A 1 85 ? -11.125 33.357 17.775 1.00 94.44 85 THR A C 1
ATOM 667 O O . THR A 1 85 ? -11.056 33.937 18.864 1.00 94.44 85 THR A O 1
ATOM 670 N N . TYR A 1 86 ? -10.065 32.790 17.200 1.00 96.31 86 TYR A N 1
ATOM 671 C CA . TYR A 1 86 ? -8.693 32.832 17.710 1.00 96.31 86 TYR A CA 1
ATOM 672 C C . TYR A 1 86 ? -7.809 33.676 16.795 1.00 96.31 86 TYR A C 1
ATOM 674 O O . TYR A 1 86 ? -7.970 33.645 15.577 1.00 96.31 86 TYR A O 1
ATOM 682 N N . HIS A 1 87 ? -6.866 34.418 17.379 1.00 97.88 87 HIS A N 1
ATOM 683 C CA . HIS A 1 87 ? -5.881 35.220 16.648 1.00 97.88 87 HIS A CA 1
ATOM 684 C C . HIS A 1 87 ? -4.488 34.611 16.784 1.00 97.88 87 HIS A C 1
ATOM 686 O O . HIS A 1 87 ? -4.107 34.149 17.859 1.00 97.88 87 HIS A O 1
ATOM 692 N N . PHE A 1 88 ? -3.696 34.692 15.717 1.00 97.81 88 PHE A N 1
ATOM 693 C CA . PHE A 1 88 ? -2.367 34.092 15.640 1.00 97.81 88 PHE A CA 1
ATOM 694 C C . PHE A 1 88 ? -1.299 35.140 15.322 1.00 97.81 88 PHE A C 1
ATOM 696 O O . PHE A 1 88 ? -1.543 36.135 14.635 1.00 97.81 88 PHE A O 1
ATOM 703 N N . VAL A 1 89 ? -0.079 34.942 15.827 1.00 97.38 89 VAL A N 1
ATOM 704 C CA . VAL A 1 89 ? 1.028 35.889 15.593 1.00 97.38 89 VAL A CA 1
ATOM 705 C C . VAL A 1 89 ? 1.492 35.883 14.128 1.00 97.38 89 VAL A C 1
ATOM 707 O O . VAL A 1 89 ? 1.987 36.894 13.625 1.00 97.38 89 VAL A O 1
ATOM 710 N N . SER A 1 90 ? 1.307 34.756 13.436 1.00 95.12 90 SER A N 1
ATOM 711 C CA . SER A 1 90 ? 1.677 34.529 12.039 1.00 95.12 90 SER A CA 1
ATOM 712 C C . SER A 1 90 ? 0.731 33.529 11.368 1.00 95.12 90 SER A C 1
ATOM 714 O O . SER A 1 90 ? 0.021 32.774 12.036 1.00 95.12 90 SER A O 1
ATOM 716 N N . GLU A 1 91 ? 0.771 33.483 10.038 1.00 91.88 91 GLU A N 1
ATOM 717 C CA . GLU A 1 91 ? 0.078 32.465 9.245 1.00 91.88 91 GLU A CA 1
ATOM 718 C C . GLU A 1 91 ? 0.554 31.042 9.573 1.00 91.88 91 GLU A C 1
ATOM 720 O O . GLU A 1 91 ? -0.249 30.111 9.590 1.00 91.88 91 GLU A O 1
ATOM 725 N N . GLN A 1 92 ? 1.833 30.876 9.921 1.00 90.19 92 GLN A N 1
ATOM 726 C CA . GLN A 1 92 ? 2.376 29.597 10.379 1.00 90.19 92 GLN A CA 1
ATOM 727 C C . GLN A 1 92 ? 1.721 29.139 11.690 1.00 90.19 92 GLN A C 1
ATOM 729 O O . GLN A 1 92 ? 1.288 27.994 11.773 1.00 90.19 92 GLN A O 1
ATOM 734 N N . SER A 1 93 ? 1.589 30.022 12.692 1.00 92.56 93 SER A N 1
ATOM 735 C CA . SER A 1 93 ? 0.858 29.695 13.928 1.00 92.56 93 SER A CA 1
ATOM 736 C C . SER A 1 93 ? -0.599 29.337 13.625 1.00 92.56 93 SER A C 1
ATOM 738 O O . SER A 1 93 ? -1.105 28.335 14.120 1.00 92.56 93 SER A O 1
ATOM 740 N N . ARG A 1 94 ? -1.270 30.102 12.753 1.00 96.06 94 ARG A N 1
ATOM 741 C CA . ARG A 1 94 ? -2.642 29.783 12.335 1.00 96.06 94 ARG A CA 1
ATOM 742 C C . ARG A 1 94 ? -2.727 28.395 11.697 1.00 96.06 94 ARG A C 1
ATOM 744 O O . ARG A 1 94 ? -3.610 27.621 12.037 1.00 96.06 94 ARG A O 1
ATOM 751 N N . SER A 1 95 ? -1.793 28.071 10.811 1.00 84.62 95 SER A N 1
ATOM 752 C CA . SER A 1 95 ? -1.761 26.788 10.103 1.00 84.62 95 SER A CA 1
ATOM 753 C C . SER A 1 95 ? -1.497 25.613 11.047 1.00 84.62 95 SER A C 1
ATOM 755 O O . SER A 1 95 ? -2.157 24.587 10.927 1.00 84.62 95 SER A O 1
ATOM 757 N N . LEU A 1 96 ? -0.596 25.780 12.025 1.00 84.62 96 LEU A N 1
ATOM 758 C CA . LEU A 1 96 ? -0.360 24.792 13.087 1.00 84.62 96 LEU A CA 1
ATOM 759 C C . LEU A 1 96 ? -1.605 24.564 13.946 1.00 84.62 96 LEU A C 1
ATOM 761 O O . LEU A 1 96 ? -1.874 23.442 14.359 1.00 84.62 96 LEU A O 1
ATOM 765 N N . PHE A 1 97 ? -2.366 25.623 14.225 1.00 91.38 97 PHE A N 1
ATOM 766 C CA . PHE A 1 97 ? -3.618 25.480 14.955 1.00 91.38 97 PHE A CA 1
ATOM 767 C C . PHE A 1 97 ? -4.668 24.738 14.131 1.00 91.38 97 PHE A C 1
ATOM 769 O O . PHE A 1 97 ? -5.300 23.835 14.657 1.00 91.38 97 PHE A O 1
ATOM 776 N N . ILE A 1 98 ? -4.826 25.077 12.848 1.00 87.44 98 ILE A N 1
ATOM 777 C CA . ILE A 1 98 ? -5.793 24.429 11.950 1.00 87.44 98 ILE A CA 1
ATOM 778 C C . ILE A 1 98 ? -5.510 22.930 11.810 1.00 87.44 98 ILE A C 1
ATOM 780 O O . ILE A 1 98 ? -6.454 22.147 11.789 1.00 87.44 98 ILE A O 1
ATOM 784 N N . SER A 1 99 ? -4.239 22.518 11.750 1.00 77.56 99 SER A N 1
ATOM 785 C CA . SER A 1 99 ? -3.893 21.101 11.596 1.00 77.56 99 SER A CA 1
ATOM 786 C C . SER A 1 99 ? -4.171 20.258 12.841 1.00 77.56 99 SER A C 1
ATOM 788 O O . SER A 1 99 ? -4.381 19.057 12.717 1.00 77.56 99 SER A O 1
ATOM 790 N N . ASN A 1 100 ? -4.165 20.848 14.044 1.00 81.44 100 ASN A N 1
ATOM 791 C CA . ASN A 1 100 ? -4.497 20.125 15.274 1.00 81.44 100 ASN A CA 1
ATOM 792 C C . ASN A 1 100 ? -4.960 21.071 16.404 1.00 81.44 100 ASN A C 1
ATOM 794 O O . ASN A 1 100 ? -4.187 21.344 17.329 1.00 81.44 100 ASN A O 1
ATOM 798 N N . PRO A 1 101 ? -6.210 21.570 16.378 1.00 86.50 101 PRO A N 1
ATOM 799 C CA . PRO A 1 101 ? -6.693 22.531 17.373 1.00 86.50 101 PRO A CA 1
ATOM 800 C C . PRO A 1 101 ? -6.610 22.003 18.813 1.00 86.50 101 PRO A C 1
ATOM 802 O O . PRO A 1 101 ? -6.147 22.704 19.717 1.00 86.50 101 PRO A O 1
ATOM 805 N N . GLU A 1 102 ? -6.983 20.737 19.023 1.00 85.19 102 GLU A N 1
ATOM 806 C CA . GLU A 1 102 ? -7.041 20.080 20.337 1.00 85.19 102 GLU A CA 1
ATOM 807 C C . GLU A 1 102 ? -5.687 20.036 21.055 1.00 85.19 102 GLU A C 1
ATOM 809 O O . GLU A 1 102 ? -5.629 20.104 22.285 1.00 85.19 102 GLU A O 1
ATOM 814 N N . LYS A 1 103 ? -4.581 19.980 20.304 1.00 86.25 103 LYS A N 1
ATOM 815 C CA . LYS A 1 103 ? -3.223 20.034 20.861 1.00 86.25 103 LYS A CA 1
ATOM 816 C C . LYS A 1 103 ? -2.909 21.375 21.525 1.00 86.25 103 LYS A C 1
ATOM 818 O O . LYS A 1 103 ? -2.122 21.421 22.470 1.00 86.25 103 LYS A O 1
ATOM 823 N N . TYR A 1 104 ? -3.483 22.463 21.020 1.00 93.25 104 TYR A N 1
ATOM 824 C CA . TYR A 1 104 ? -3.094 23.823 21.395 1.00 93.25 104 TYR A CA 1
ATOM 825 C C . TYR A 1 104 ? -4.142 24.549 22.238 1.00 93.25 104 TYR A C 1
ATOM 827 O O . TYR A 1 104 ? -3.819 25.525 22.919 1.00 93.25 104 TYR A O 1
ATOM 835 N N . LEU A 1 105 ? -5.390 24.083 22.229 1.00 93.81 105 LEU A N 1
ATOM 836 C CA . LEU A 1 105 ? -6.444 24.649 23.058 1.00 93.81 105 LEU A CA 1
ATOM 837 C C . LEU A 1 105 ? -6.134 24.498 24.561 1.00 93.81 105 LEU A C 1
ATOM 839 O O . LEU A 1 105 ? -5.569 23.491 24.999 1.00 93.81 105 LEU A O 1
ATOM 843 N N . PRO A 1 106 ? -6.520 25.481 25.397 1.00 94.19 106 PRO A N 1
ATOM 844 C CA . PRO A 1 106 ? -6.388 25.338 26.840 1.00 94.19 106 PRO A CA 1
ATOM 845 C C . PRO A 1 106 ? -7.213 24.153 27.362 1.00 94.19 106 PRO A C 1
ATOM 847 O O . PRO A 1 106 ? -8.391 24.022 27.030 1.00 94.19 106 PRO A O 1
ATOM 850 N N . GLN A 1 107 ? -6.635 23.365 28.273 1.00 92.12 107 GLN A N 1
ATOM 851 C CA . GLN A 1 107 ? -7.235 22.150 28.848 1.00 92.12 107 GLN A CA 1
ATOM 852 C C . GLN A 1 107 ? -8.642 22.377 29.426 1.00 92.12 107 GLN A C 1
ATOM 854 O O . GLN A 1 107 ? -9.474 21.472 29.414 1.00 92.12 107 GLN A O 1
ATOM 859 N N . PHE A 1 108 ? -8.912 23.584 29.926 1.00 90.81 108 PHE A N 1
ATOM 860 C CA . PHE A 1 108 ? -10.194 23.968 30.514 1.00 90.81 108 PHE A CA 1
ATOM 861 C C . PHE A 1 108 ? -10.895 25.085 29.736 1.00 90.81 108 PHE A C 1
ATOM 863 O O . PHE A 1 108 ? -11.415 26.034 30.325 1.00 90.81 108 PHE A O 1
ATOM 870 N N . GLY A 1 109 ? -10.830 25.031 28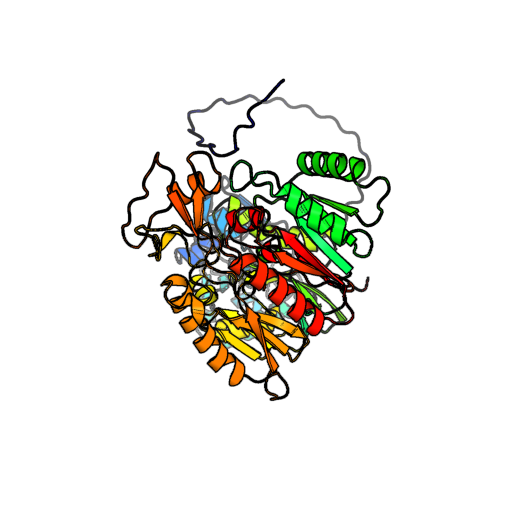.403 1.00 88.56 109 GLY A N 1
ATOM 871 C CA . GLY A 1 109 ? -11.568 25.929 27.509 1.00 88.56 109 GLY A CA 1
ATOM 872 C C . GLY A 1 109 ? -11.202 27.411 27.646 1.00 88.56 109 GLY A C 1
ATOM 873 O O . GLY A 1 109 ? -11.919 28.264 27.149 1.00 88.56 109 GLY A O 1
ATOM 874 N N . GLY A 1 110 ? -10.113 27.747 28.337 1.00 90.00 110 GLY A N 1
ATOM 875 C CA . GLY A 1 110 ? -9.699 29.123 28.621 1.00 90.00 110 GLY A CA 1
ATOM 876 C C . GLY A 1 110 ? -10.127 29.655 29.995 1.00 90.00 110 GLY A C 1
ATOM 877 O O . GLY A 1 110 ? -9.863 30.811 30.302 1.00 90.00 110 GLY A O 1
ATOM 878 N N . TYR A 1 111 ? -10.773 28.850 30.843 1.00 91.25 111 TYR A N 1
ATOM 879 C CA . TYR A 1 111 ? -11.053 29.221 32.232 1.00 91.25 111 TYR A CA 1
ATOM 880 C C . TYR A 1 111 ? -9.834 29.007 33.142 1.00 91.25 111 TYR A C 1
ATOM 882 O O . TYR A 1 111 ? -8.923 28.232 32.851 1.00 91.25 111 TYR A O 1
ATOM 890 N N . CYS A 1 112 ? -9.836 29.684 34.292 1.00 91.38 112 CYS A N 1
ATOM 891 C CA . CYS A 1 112 ? -8.815 29.546 35.324 1.00 91.38 112 CYS A CA 1
ATOM 892 C C . CYS A 1 112 ? -8.795 28.125 35.917 1.00 91.38 112 CYS A C 1
ATOM 894 O O . CYS A 1 112 ? -9.735 27.715 36.605 1.00 91.38 112 CYS A O 1
ATOM 896 N N . ALA A 1 113 ? -7.677 27.417 35.742 1.00 92.00 113 ALA A N 1
ATOM 897 C CA . ALA A 1 113 ? -7.451 26.071 36.268 1.00 92.00 113 ALA A CA 1
ATOM 898 C C . ALA A 1 113 ? -7.572 26.009 37.798 1.00 92.00 113 ALA A C 1
ATOM 900 O O . ALA A 1 113 ? -8.228 25.122 38.344 1.00 92.00 113 ALA A O 1
ATOM 901 N N . PHE A 1 114 ? -7.016 26.999 38.506 1.00 89.88 114 PHE A N 1
ATOM 902 C CA . PHE A 1 114 ? -7.162 27.084 39.961 1.00 89.88 114 PHE A CA 1
ATOM 903 C C . PHE A 1 114 ? -8.628 27.251 40.359 1.00 89.88 114 PHE A C 1
ATOM 905 O O . PHE A 1 114 ? -9.067 26.653 41.334 1.00 89.88 114 PHE A O 1
ATOM 912 N N . GLY A 1 115 ? -9.412 28.019 39.602 1.00 86.06 115 GLY A N 1
ATOM 913 C CA . GLY A 1 115 ? -10.847 28.182 39.820 1.00 86.06 115 GLY A CA 1
ATOM 914 C C . GLY A 1 115 ? -11.591 26.848 39.867 1.00 86.06 115 GLY A C 1
ATOM 915 O O . GLY A 1 115 ? -12.351 26.593 40.802 1.00 86.06 115 GLY A O 1
ATOM 916 N N . LEU A 1 116 ? -11.275 25.959 38.926 1.00 86.81 116 LEU A N 1
ATOM 917 C CA . LEU A 1 116 ? -11.910 24.649 38.765 1.00 86.81 116 LEU A CA 1
ATOM 918 C C . LEU A 1 116 ? -11.586 23.649 39.877 1.00 86.81 116 LEU A C 1
ATOM 920 O O . LEU A 1 116 ? -12.296 22.659 40.035 1.00 86.81 116 LEU A O 1
ATOM 924 N N . ARG A 1 117 ? -10.589 23.921 40.727 1.00 85.50 117 ARG A N 1
ATOM 925 C CA . ARG A 1 117 ? -10.341 23.108 41.931 1.00 85.50 117 ARG A CA 1
ATOM 926 C C . ARG A 1 117 ? -11.521 23.131 42.918 1.00 85.50 117 ARG A C 1
ATOM 928 O O . ARG A 1 117 ? -11.568 22.300 43.824 1.00 85.50 117 ARG A O 1
ATOM 935 N N . MET A 1 118 ? -12.399 24.136 42.820 1.00 70.69 118 MET A N 1
ATOM 936 C CA . MET A 1 118 ? -13.545 24.301 43.708 1.00 70.69 118 MET A CA 1
ATOM 937 C C . MET A 1 118 ? -14.674 23.365 43.276 1.00 70.69 118 MET A C 1
ATOM 939 O O . MET A 1 118 ? -15.323 23.592 42.262 1.00 70.69 118 MET A O 1
ATOM 943 N N . GLU A 1 119 ? -14.904 22.322 44.074 1.00 59.78 119 GLU A N 1
ATOM 944 C CA . GLU A 1 119 ? -15.944 21.308 43.839 1.00 59.78 119 GLU A CA 1
ATOM 945 C C . GLU A 1 119 ? -17.367 21.857 44.116 1.00 59.78 119 GLU A C 1
ATOM 947 O O . GLU A 1 119 ? -18.350 21.286 43.654 1.00 59.78 119 GLU A O 1
ATOM 952 N N . THR A 1 120 ? -17.490 22.995 44.819 1.00 56.91 120 THR A N 1
ATOM 953 C CA . THR A 1 120 ? -18.748 23.717 45.100 1.00 56.91 120 THR A CA 1
ATOM 954 C C . THR A 1 120 ? -18.538 25.246 45.042 1.00 56.91 120 THR A C 1
ATOM 956 O O . THR A 1 120 ? -17.466 25.738 45.394 1.00 56.91 120 THR A O 1
ATOM 959 N N . GLY A 1 121 ? -19.532 26.020 44.567 1.00 55.41 121 GLY A N 1
ATOM 960 C CA . GLY A 1 121 ? -19.484 27.500 44.491 1.00 55.41 121 GLY A CA 1
ATOM 961 C C . GLY A 1 121 ? -20.118 28.113 43.226 1.00 55.41 121 GLY A C 1
ATOM 962 O O . GLY A 1 121 ? -20.504 27.385 42.318 1.00 55.41 121 GLY A O 1
ATOM 963 N N . LYS A 1 122 ? -20.233 29.453 43.156 1.00 52.00 122 LYS A N 1
ATOM 964 C CA . LYS A 1 122 ? -20.698 30.201 41.963 1.00 52.00 122 LYS A CA 1
ATOM 965 C C . LYS A 1 122 ? -19.501 30.785 41.198 1.00 52.00 122 LYS A C 1
ATOM 967 O O . LYS A 1 122 ? -18.767 31.601 41.755 1.00 52.00 122 LYS A O 1
ATOM 972 N N . GLY A 1 123 ? -19.301 30.365 39.947 1.00 54.44 123 GLY A N 1
ATOM 973 C CA . GLY A 1 123 ? -18.365 31.002 39.013 1.00 54.44 123 GLY A CA 1
ATOM 974 C C . GLY A 1 123 ? -18.886 32.345 38.480 1.00 54.44 123 GLY A C 1
ATOM 975 O O . GLY A 1 123 ? -20.048 32.705 38.679 1.00 54.44 123 GLY A O 1
ATOM 976 N N . VAL A 1 124 ? -18.038 33.106 37.783 1.00 46.81 124 VAL A N 1
ATOM 977 C CA . VAL A 1 124 ? -18.459 34.362 37.134 1.00 46.81 124 VAL A CA 1
ATOM 978 C C . VAL A 1 124 ? -19.239 34.018 35.863 1.00 46.81 124 VAL A C 1
ATOM 980 O O . VAL A 1 124 ? -18.731 33.308 35.000 1.00 46.81 124 VAL A O 1
ATOM 983 N N . GLY A 1 125 ? -20.477 34.507 35.746 1.00 48.59 125 GLY A N 1
ATOM 984 C CA . GLY A 1 125 ? -21.311 34.329 34.549 1.00 48.59 125 GLY A CA 1
ATOM 985 C C . GLY A 1 125 ? -22.039 32.983 34.432 1.00 48.59 125 GLY A C 1
ATOM 986 O O . GLY A 1 125 ? -22.707 32.748 33.432 1.00 48.59 125 GLY A O 1
ATOM 987 N N . SER A 1 126 ? -21.964 32.097 35.435 1.00 49.34 126 SER A N 1
ATOM 988 C CA . SER A 1 126 ? -22.803 30.891 35.487 1.00 49.34 126 SER A CA 1
ATOM 989 C C . SER A 1 126 ? -23.064 30.428 36.923 1.00 49.34 126 SER A C 1
ATOM 991 O O . SER A 1 126 ? -22.226 30.592 37.805 1.00 49.34 126 SER A O 1
ATOM 993 N N . ASN A 1 127 ? -24.208 29.779 37.159 1.00 51.62 127 ASN A N 1
ATOM 994 C CA . ASN A 1 127 ? -24.523 29.108 38.431 1.00 51.62 127 ASN A CA 1
ATOM 995 C C . ASN A 1 127 ? -23.736 27.789 38.632 1.00 51.62 127 ASN A C 1
ATOM 997 O O . ASN A 1 127 ? -24.118 26.977 39.472 1.00 51.62 127 ASN A O 1
ATOM 1001 N N . LYS A 1 128 ? -22.663 27.548 37.860 1.00 56.72 128 LYS A N 1
ATOM 1002 C CA . LYS A 1 128 ? -21.849 26.327 37.918 1.00 56.72 128 LYS A CA 1
ATOM 1003 C C . LYS A 1 128 ? -20.533 26.586 38.683 1.00 56.72 128 LYS A C 1
ATOM 1005 O O . LYS A 1 128 ? -19.952 27.667 38.538 1.00 56.72 128 LYS A O 1
ATOM 1010 N N . PRO A 1 129 ? -20.048 25.626 39.487 1.00 60.66 129 PRO A N 1
ATOM 1011 C CA . PRO A 1 129 ? -18.803 25.768 40.236 1.00 60.66 129 PRO A CA 1
ATOM 1012 C C . PRO A 1 129 ? -17.576 25.889 39.326 1.00 60.66 129 PRO A C 1
ATOM 1014 O O . PRO A 1 129 ? -17.498 25.279 38.263 1.00 60.66 129 PRO A O 1
ATOM 1017 N N . GLY A 1 130 ? -16.608 26.698 39.761 1.00 67.31 130 GLY A N 1
ATOM 1018 C CA . GLY A 1 130 ? -15.228 26.655 39.273 1.00 67.31 130 GLY A CA 1
ATOM 1019 C C . GLY A 1 130 ? -14.883 27.431 37.996 1.00 67.31 130 GLY A C 1
ATOM 1020 O O . GLY A 1 130 ? -13.699 27.584 37.703 1.00 67.31 130 GLY A O 1
ATOM 1021 N N . LYS A 1 131 ? -15.849 27.990 37.257 1.00 80.12 131 LYS A N 1
ATOM 1022 C CA . LYS A 1 131 ? -15.557 28.816 36.067 1.00 80.12 131 LYS A CA 1
ATOM 1023 C C . LYS A 1 131 ? -15.206 30.256 36.448 1.00 80.12 131 LYS A C 1
ATOM 1025 O O . LYS A 1 131 ? -16.086 31.064 36.745 1.00 80.12 131 LYS A O 1
ATOM 1030 N N . TYR A 1 132 ? -13.915 30.580 36.419 1.00 82.44 132 TYR A N 1
ATOM 1031 C CA . TYR A 1 132 ? -13.403 31.942 36.611 1.00 82.44 132 TYR A CA 1
ATOM 1032 C C . TYR A 1 132 ? -12.597 32.393 35.384 1.00 82.44 132 TYR A C 1
ATOM 1034 O O . TYR A 1 132 ? -11.906 31.559 34.796 1.00 82.44 132 TYR A O 1
ATOM 1042 N N . PRO A 1 133 ? -12.645 33.684 35.006 1.00 86.44 133 PRO A N 1
ATOM 1043 C CA . PRO A 1 133 ? -11.798 34.247 33.957 1.00 86.44 133 PRO A CA 1
ATOM 1044 C C . PRO A 1 133 ? -10.318 33.974 34.206 1.00 86.44 133 PRO A C 1
ATOM 1046 O O . PRO A 1 133 ? -9.855 34.130 35.335 1.00 86.44 133 PRO A O 1
ATOM 1049 N N . SER A 1 134 ? -9.560 33.630 33.170 1.00 90.62 134 SER A N 1
ATOM 1050 C CA . SER A 1 134 ? -8.101 33.570 33.258 1.00 90.62 134 SER A CA 1
ATOM 1051 C C . SER A 1 134 ? -7.438 34.874 32.816 1.00 90.62 134 SER A C 1
ATOM 1053 O O . SER A 1 134 ? -8.014 35.665 32.070 1.00 90.62 134 SER A O 1
ATOM 1055 N N . THR A 1 135 ? -6.184 35.047 33.213 1.00 93.00 135 THR A N 1
ATOM 1056 C CA . THR A 1 135 ? -5.270 36.071 32.713 1.00 93.00 135 THR A CA 1
ATOM 1057 C C . THR A 1 135 ? -4.344 35.403 31.683 1.00 93.00 135 THR A C 1
ATOM 1059 O O . THR A 1 135 ? -3.568 34.539 32.083 1.00 93.00 135 THR A O 1
ATOM 1062 N N . PRO A 1 136 ? -4.389 35.750 30.378 1.00 93.44 136 PRO A N 1
ATOM 1063 C CA . PRO A 1 136 ? -3.631 35.041 29.333 1.00 93.44 136 PRO A CA 1
ATOM 1064 C C . PRO A 1 136 ? -2.117 34.967 29.568 1.00 93.44 136 PRO A C 1
ATOM 1066 O O . PRO A 1 136 ? -1.473 34.018 29.132 1.00 93.44 136 PRO A O 1
ATOM 1069 N N . THR A 1 137 ? -1.540 35.937 30.279 1.00 94.44 137 THR A N 1
ATOM 1070 C CA . THR A 1 137 ? -0.112 35.967 30.628 1.00 94.44 137 THR A CA 1
ATOM 1071 C C . THR A 1 137 ? 0.255 35.082 31.825 1.00 94.44 137 THR A C 1
ATOM 1073 O O . THR A 1 137 ? 1.437 34.831 32.047 1.00 94.44 137 THR A O 1
ATOM 1076 N N . SER A 1 138 ? -0.726 34.567 32.573 1.00 95.62 138 SER A N 1
ATOM 1077 C CA . SER A 1 138 ? -0.516 33.646 33.692 1.00 95.62 138 SER A CA 1
ATOM 1078 C C . SER A 1 138 ? -0.907 32.230 33.278 1.00 95.62 138 SER A C 1
ATOM 1080 O O . SER A 1 138 ? -2.085 31.875 33.220 1.00 95.62 138 SER A O 1
ATOM 1082 N N . PHE A 1 139 ? 0.094 31.417 32.942 1.00 97.00 139 PHE A N 1
ATOM 1083 C CA . PHE A 1 139 ? -0.112 30.079 32.389 1.00 97.00 139 PHE A CA 1
ATOM 1084 C C . PHE A 1 139 ? 0.947 29.074 32.855 1.00 97.00 139 PHE A C 1
ATOM 1086 O O . PHE A 1 139 ? 1.998 29.445 33.396 1.00 97.00 139 PHE A O 1
ATOM 1093 N N . LYS A 1 140 ? 0.673 27.793 32.605 1.00 95.88 140 LYS A N 1
ATOM 1094 C CA . LYS A 1 140 ? 1.621 26.683 32.726 1.00 95.88 140 LYS A CA 1
ATOM 1095 C C . LYS A 1 140 ? 1.331 25.630 31.658 1.00 95.88 140 LYS A C 1
ATOM 1097 O O . LYS A 1 140 ? 0.170 25.402 31.323 1.00 95.88 140 LYS A O 1
ATOM 1102 N N . ILE A 1 141 ? 2.381 24.991 31.150 1.00 92.88 141 ILE A N 1
ATOM 1103 C CA . ILE A 1 141 ? 2.259 23.774 30.345 1.00 92.88 141 ILE A CA 1
ATOM 1104 C C . ILE A 1 141 ? 2.526 22.582 31.262 1.00 92.88 141 ILE A C 1
ATOM 1106 O O . ILE A 1 141 ? 3.574 22.524 31.900 1.00 92.88 141 ILE A O 1
ATOM 1110 N N . ILE A 1 142 ? 1.578 21.652 31.354 1.00 87.31 142 ILE A N 1
ATOM 1111 C CA . ILE A 1 142 ? 1.707 20.421 32.150 1.00 87.31 142 ILE A CA 1
ATOM 1112 C C . ILE A 1 142 ? 1.305 19.261 31.243 1.00 87.31 142 ILE A C 1
ATOM 1114 O O . ILE A 1 142 ? 0.212 19.293 30.682 1.00 87.31 142 ILE A O 1
ATOM 1118 N N . ASN A 1 143 ? 2.173 18.258 31.073 1.00 83.81 143 ASN A N 1
ATOM 1119 C CA . ASN A 1 143 ? 1.937 17.107 30.186 1.00 83.81 143 ASN A CA 1
ATOM 1120 C C . ASN A 1 143 ? 1.435 17.527 28.791 1.00 83.81 143 ASN A C 1
ATOM 1122 O O . ASN A 1 143 ? 0.391 17.068 28.335 1.00 83.81 143 ASN A O 1
ATOM 1126 N N . HIS A 1 144 ? 2.148 18.465 28.157 1.00 86.00 144 HIS A N 1
ATOM 1127 C CA . HIS A 1 144 ? 1.818 19.020 26.836 1.00 86.00 144 HIS A CA 1
ATOM 1128 C C . HIS A 1 144 ? 0.432 19.676 26.718 1.00 86.00 144 HIS A C 1
ATOM 1130 O O . HIS A 1 144 ? -0.084 19.819 25.616 1.00 86.00 144 HIS A O 1
ATOM 1136 N N . LYS A 1 145 ? -0.159 20.125 27.830 1.00 92.31 145 LYS A N 1
ATOM 1137 C CA . LYS A 1 145 ? -1.443 20.835 27.847 1.00 92.31 145 LYS A CA 1
ATOM 1138 C C . LYS A 1 145 ? -1.315 22.225 28.450 1.00 92.31 145 LYS A C 1
ATOM 1140 O O . LYS A 1 145 ? -0.579 22.409 29.419 1.00 92.31 145 LYS A O 1
ATOM 1145 N N . LEU A 1 146 ? -2.057 23.184 27.898 1.00 95.44 146 LEU A N 1
ATOM 1146 C CA . LEU A 1 146 ? -2.072 24.576 28.347 1.00 95.44 146 LEU A CA 1
ATOM 1147 C C . LEU A 1 146 ? -3.083 24.794 29.481 1.00 95.44 146 LEU A C 1
ATOM 1149 O O . LEU A 1 146 ? -4.280 24.563 29.318 1.00 95.44 146 LEU A O 1
ATOM 1153 N N . TYR A 1 147 ? -2.603 25.305 30.612 1.00 95.81 147 TYR A N 1
ATOM 1154 C CA . TYR A 1 147 ? -3.407 25.709 31.765 1.00 95.81 147 TYR A CA 1
ATOM 1155 C C . TYR A 1 147 ? -3.269 27.212 31.972 1.00 95.81 147 TYR A C 1
ATOM 1157 O O . TYR A 1 147 ? -2.152 27.722 32.057 1.00 95.81 147 TYR A O 1
ATOM 1165 N N . LEU A 1 148 ? -4.397 27.913 32.079 1.00 96.00 148 LEU A N 1
ATOM 1166 C CA . LEU A 1 148 ? -4.436 29.353 32.334 1.00 96.00 148 LEU A CA 1
ATOM 1167 C C . LEU A 1 148 ? -4.891 29.632 33.769 1.00 96.00 148 LEU A C 1
ATOM 1169 O O . LEU A 1 148 ? -5.668 28.871 34.351 1.00 96.00 148 LEU A O 1
ATOM 1173 N N . PHE A 1 149 ? -4.433 30.743 34.339 1.00 94.25 149 PHE A N 1
ATOM 1174 C CA . PHE A 1 149 ? -4.659 31.109 35.736 1.00 94.25 149 PHE A CA 1
ATOM 1175 C C . PHE A 1 149 ? -5.179 32.538 35.861 1.00 94.25 149 PHE A C 1
ATOM 1177 O O . PHE A 1 149 ? -4.874 33.406 35.050 1.00 94.25 149 PHE A O 1
ATOM 1184 N N . HIS A 1 150 ? -6.001 32.780 36.878 1.00 90.19 150 HIS A N 1
ATOM 1185 C CA . HIS A 1 150 ? -6.497 34.110 37.205 1.00 90.19 150 HIS A CA 1
ATOM 1186 C C . HIS A 1 150 ? -5.521 34.828 38.130 1.00 90.19 150 HIS A C 1
ATOM 1188 O O . HIS A 1 150 ? -5.409 34.461 39.298 1.00 90.19 150 HIS A O 1
ATOM 1194 N N . ASP A 1 151 ? -4.916 35.903 37.649 1.00 86.31 151 ASP A N 1
ATOM 1195 C CA . ASP A 1 151 ? -4.095 36.762 38.491 1.00 86.31 151 ASP A CA 1
ATOM 1196 C C . ASP A 1 151 ? -4.660 38.181 38.544 1.00 86.31 151 ASP A C 1
ATOM 1198 O O . ASP A 1 151 ? -5.002 38.779 37.522 1.00 86.31 151 ASP A O 1
ATOM 1202 N N . SER A 1 152 ? -4.717 38.724 39.757 1.00 84.50 152 SER A N 1
ATOM 1203 C CA . SER A 1 152 ? -5.087 40.101 40.081 1.00 84.50 152 SER A CA 1
ATOM 1204 C C . SER A 1 152 ? -4.118 40.660 41.137 1.00 84.50 152 SER A C 1
ATOM 1206 O O . SER A 1 152 ? -3.383 39.882 41.753 1.00 84.50 152 SER A O 1
ATOM 1208 N N . PRO A 1 153 ? -4.098 41.982 41.400 1.00 84.38 153 PRO A N 1
ATOM 1209 C CA . PRO A 1 153 ? -3.184 42.572 42.383 1.00 84.38 153 PRO A CA 1
ATOM 1210 C C . PRO A 1 153 ? -3.224 41.917 43.773 1.00 84.38 153 PRO A C 1
ATOM 1212 O O . PRO A 1 153 ? -2.193 41.828 44.427 1.00 84.38 153 PRO A O 1
ATOM 1215 N N . ASN A 1 154 ? -4.386 41.405 44.191 1.00 84.75 154 ASN A N 1
ATOM 1216 C CA . ASN A 1 154 ? -4.596 40.825 45.523 1.00 84.75 154 ASN A CA 1
ATOM 1217 C C . ASN A 1 154 ? -4.671 39.289 45.522 1.00 84.75 154 ASN A C 1
ATOM 1219 O O . ASN A 1 154 ? -4.933 38.680 46.561 1.00 84.75 154 ASN A O 1
ATOM 1223 N N . PHE A 1 155 ? -4.506 38.642 44.365 1.00 84.19 155 PHE A N 1
ATOM 1224 C CA . PHE A 1 155 ? -4.673 37.198 44.251 1.00 84.19 155 PHE A CA 1
ATOM 1225 C C . PHE A 1 155 ? -3.887 36.626 43.074 1.00 84.19 155 PHE A C 1
ATOM 1227 O O . PHE A 1 155 ? -4.162 36.969 41.925 1.00 84.19 155 PHE A O 1
ATOM 1234 N N . ARG A 1 156 ? -2.956 35.715 43.367 1.00 90.38 156 ARG A N 1
ATOM 1235 C CA . ARG A 1 156 ? -2.155 34.980 42.382 1.00 90.38 156 ARG A CA 1
ATOM 1236 C C . ARG A 1 156 ? -2.579 33.517 42.371 1.00 90.38 156 ARG A C 1
ATOM 1238 O O . ARG A 1 156 ? -2.273 32.766 43.297 1.00 90.38 156 ARG A O 1
ATOM 1245 N N . ALA A 1 157 ? -3.354 33.116 41.367 1.00 90.06 157 ALA A N 1
ATOM 1246 C CA . ALA A 1 157 ? -3.873 31.754 41.275 1.00 90.06 157 ALA A CA 1
ATOM 1247 C C . ALA A 1 157 ? -2.777 30.745 40.937 1.00 90.06 157 ALA A C 1
ATOM 1249 O O . ALA A 1 157 ? -2.822 29.623 41.437 1.00 90.06 157 ALA A O 1
ATOM 1250 N N . LYS A 1 158 ? -1.818 31.133 40.089 1.00 93.56 158 LYS A N 1
ATOM 1251 C CA . LYS A 1 158 ? -0.735 30.245 39.654 1.00 93.56 158 LYS A CA 1
ATOM 1252 C C . LYS A 1 158 ? 0.206 29.883 40.806 1.00 93.56 158 LYS A C 1
ATOM 1254 O O . LYS A 1 158 ? 0.468 28.707 41.013 1.00 93.56 158 LYS A O 1
ATOM 1259 N N . GLU A 1 159 ? 0.623 30.861 41.606 1.00 92.75 159 GLU A N 1
ATOM 1260 C CA . GLU A 1 159 ? 1.491 30.625 42.774 1.00 92.75 159 GLU A CA 1
ATOM 1261 C C . GLU A 1 159 ? 0.833 29.654 43.766 1.00 92.75 159 GLU A C 1
ATOM 1263 O O . GLU A 1 159 ? 1.414 28.646 44.158 1.00 92.75 159 GLU A O 1
ATOM 1268 N N . ARG A 1 160 ? -0.447 29.883 44.086 1.00 89.88 160 ARG A N 1
ATOM 1269 C CA . ARG A 1 160 ? -1.216 28.986 44.962 1.00 89.88 160 ARG A CA 1
ATOM 1270 C C . ARG A 1 160 ? -1.439 27.609 44.350 1.00 89.88 160 ARG A C 1
ATOM 1272 O O . ARG A 1 160 ? -1.570 26.631 45.076 1.00 89.88 160 ARG A O 1
ATOM 1279 N N . TRP A 1 161 ? -1.559 27.522 43.026 1.00 90.50 161 TRP A N 1
ATOM 1280 C CA . TRP A 1 161 ? -1.659 26.244 42.331 1.00 90.50 161 TRP A CA 1
ATOM 1281 C C . TRP A 1 161 ? -0.385 25.419 42.522 1.00 90.50 161 TRP A C 1
ATOM 1283 O O . TRP A 1 161 ? -0.472 24.230 42.824 1.00 90.50 161 TRP A O 1
ATOM 1293 N N . GLU A 1 162 ? 0.777 26.057 42.395 1.00 91.56 162 GLU A N 1
ATOM 1294 C CA . GLU A 1 162 ? 2.092 25.417 42.479 1.00 91.56 162 GLU A CA 1
ATOM 1295 C C . GLU A 1 162 ? 2.373 24.811 43.864 1.00 91.56 162 GLU A C 1
ATOM 1297 O O . GLU A 1 162 ? 3.047 23.788 43.943 1.00 91.56 162 GLU A O 1
ATOM 1302 N N . GLU A 1 163 ? 1.761 25.329 44.936 1.00 91.12 163 GLU A N 1
ATOM 1303 C CA . GLU A 1 163 ? 1.854 24.753 46.289 1.00 91.12 163 GLU A CA 1
ATOM 1304 C C . GLU A 1 163 ? 1.317 23.311 46.386 1.00 91.12 163 GLU A C 1
ATOM 1306 O O . GLU A 1 163 ? 1.756 22.540 47.237 1.00 91.12 163 GLU A O 1
ATOM 1311 N N . ASN A 1 164 ? 0.323 22.937 45.569 1.00 89.00 164 ASN A N 1
ATOM 1312 C CA . ASN A 1 164 ? -0.356 21.633 45.630 1.00 89.00 164 ASN A CA 1
ATOM 1313 C C . ASN A 1 164 ? -0.811 21.150 44.233 1.00 89.00 164 ASN A C 1
ATOM 1315 O O . ASN A 1 164 ? -1.919 20.624 44.072 1.00 89.00 164 ASN A O 1
ATOM 1319 N N . GLU A 1 165 ? 0.040 21.321 43.218 1.00 89.38 165 GLU A N 1
ATOM 1320 C CA . GLU A 1 165 ? -0.295 21.160 41.792 1.00 89.38 165 GLU A CA 1
ATOM 1321 C C . GLU A 1 165 ? -1.012 19.843 41.466 1.00 89.38 165 GLU A C 1
ATOM 1323 O O . GLU A 1 165 ? -2.109 19.861 40.913 1.00 89.38 165 GLU A O 1
ATOM 1328 N N . LEU A 1 166 ? -0.458 18.694 41.868 1.00 82.00 166 LEU A N 1
ATOM 1329 C CA . LEU A 1 166 ? -1.052 17.382 41.570 1.00 82.00 166 LEU A CA 1
ATOM 1330 C C . LEU A 1 166 ? -2.460 17.220 42.160 1.00 82.00 166 LEU A C 1
ATOM 1332 O O . LEU A 1 166 ? -3.345 16.620 41.545 1.00 82.00 166 LEU A O 1
ATOM 1336 N N . LYS A 1 167 ? -2.683 17.755 43.364 1.00 81.38 167 LYS A N 1
ATOM 1337 C CA . LYS A 1 167 ? -3.984 17.706 44.037 1.00 81.38 167 LYS A CA 1
ATOM 1338 C C . LYS A 1 167 ? -4.992 18.600 43.324 1.00 81.38 167 LYS A C 1
ATOM 1340 O O . LYS A 1 167 ? -6.136 18.186 43.134 1.00 81.38 167 LYS A O 1
ATOM 1345 N N . PHE A 1 168 ? -4.590 19.811 42.941 1.00 89.56 168 PHE A N 1
ATOM 1346 C CA . PHE A 1 168 ? -5.480 20.742 42.254 1.00 89.56 168 PHE A CA 1
ATOM 1347 C C . PHE A 1 168 ? -5.760 20.338 40.814 1.00 89.56 168 PHE A C 1
ATOM 1349 O O . PHE A 1 168 ? -6.901 20.493 40.390 1.00 89.56 168 PHE A O 1
ATOM 1356 N N . LEU A 1 169 ? -4.804 19.715 40.126 1.00 87.25 169 LEU A N 1
ATOM 1357 C CA . LEU A 1 169 ? -5.003 19.124 38.807 1.00 87.25 169 LEU A CA 1
ATOM 1358 C C . LEU A 1 169 ? -6.112 18.073 38.829 1.00 87.25 169 LEU A C 1
ATOM 1360 O O . LEU A 1 169 ? -7.109 18.219 38.127 1.00 87.25 169 LEU A O 1
ATOM 1364 N N . ARG A 1 170 ? -6.019 17.088 39.733 1.00 83.19 170 ARG A N 1
ATOM 1365 C CA . ARG A 1 170 ? -7.049 16.044 39.888 1.00 83.19 170 ARG A CA 1
ATOM 1366 C C . ARG A 1 170 ? -8.433 16.618 40.193 1.00 83.19 170 ARG A C 1
ATOM 1368 O O . ARG A 1 170 ? -9.433 16.104 39.694 1.00 83.19 170 ARG A O 1
ATOM 1375 N N . LYS A 1 171 ? -8.501 17.660 41.029 1.00 84.00 171 LYS A N 1
ATOM 1376 C CA . LYS A 1 171 ? -9.766 18.332 41.359 1.00 84.00 171 LYS A CA 1
ATOM 1377 C C . LYS A 1 171 ? -10.323 19.110 40.172 1.00 84.00 171 LYS A C 1
ATOM 1379 O O . LYS A 1 171 ? -11.500 18.962 39.872 1.00 84.00 171 LYS A O 1
ATOM 1384 N N . ALA A 1 172 ? -9.492 19.896 39.494 1.00 87.00 172 ALA A N 1
ATOM 1385 C CA . ALA A 1 172 ? -9.894 20.682 38.336 1.00 87.00 172 ALA A CA 1
ATOM 1386 C C . ALA A 1 172 ? -10.389 19.789 37.190 1.00 87.00 172 ALA A C 1
ATOM 1388 O O . ALA A 1 172 ? -11.461 20.053 36.656 1.00 87.00 172 ALA A O 1
ATOM 1389 N N . ASP A 1 173 ? -9.693 18.686 36.894 1.00 84.62 173 ASP A N 1
ATOM 1390 C CA . ASP A 1 173 ? -10.127 17.705 35.892 1.00 84.62 173 ASP A CA 1
ATOM 1391 C C . ASP A 1 173 ? -11.470 17.065 36.252 1.00 84.62 173 ASP A C 1
ATOM 1393 O O . ASP A 1 173 ? -12.345 16.923 35.397 1.00 84.62 173 ASP A O 1
ATOM 1397 N N . ARG A 1 174 ? -11.662 16.690 37.523 1.00 82.00 174 ARG A N 1
ATOM 1398 C CA . ARG A 1 174 ? -12.933 16.131 37.997 1.00 82.00 174 ARG A CA 1
ATOM 1399 C C . ARG A 1 174 ? -14.067 17.141 37.845 1.00 82.00 174 ARG A C 1
ATOM 1401 O O . ARG A 1 174 ? -15.100 16.800 37.283 1.00 82.00 174 ARG A O 1
ATOM 1408 N N . THR A 1 175 ? -13.874 18.372 38.316 1.00 84.62 175 THR A N 1
ATOM 1409 C CA . THR A 1 175 ? -14.876 19.438 38.200 1.00 84.62 175 THR A CA 1
ATOM 1410 C C . THR A 1 175 ? -15.198 19.729 36.739 1.00 84.62 175 THR A C 1
ATOM 1412 O O . THR A 1 175 ? -16.375 19.824 36.405 1.00 84.62 175 THR A O 1
ATOM 1415 N N . TRP A 1 176 ? -14.185 19.814 35.868 1.00 84.69 176 TRP A N 1
ATOM 1416 C CA . TRP A 1 176 ? -14.362 20.038 34.432 1.00 84.69 176 TRP A CA 1
ATOM 1417 C C . TRP A 1 176 ? -15.233 18.951 33.797 1.00 84.69 176 TRP A C 1
ATOM 1419 O O . TRP A 1 176 ? -16.239 19.271 33.172 1.00 84.69 176 TRP A O 1
ATOM 1429 N N . LYS A 1 177 ? -14.936 17.671 34.062 1.00 80.19 177 LYS A N 1
ATOM 1430 C CA . LYS A 1 177 ? -15.760 16.534 33.610 1.00 80.19 177 LYS A CA 1
ATOM 1431 C C . LYS A 1 177 ? -17.199 16.591 34.129 1.00 80.19 177 LYS A C 1
ATOM 1433 O O . LYS A 1 177 ? -18.115 16.199 33.418 1.00 80.19 177 LYS A O 1
ATOM 1438 N N . THR A 1 178 ? -17.413 17.075 35.352 1.00 79.75 178 THR A N 1
ATOM 1439 C CA . THR A 1 178 ? -18.757 17.195 35.940 1.00 79.75 178 THR A CA 1
ATOM 1440 C C . THR A 1 178 ? -19.573 18.332 35.318 1.00 79.75 178 THR A C 1
ATOM 1442 O O . THR A 1 178 ? -20.772 18.176 35.097 1.00 79.75 178 THR A O 1
ATOM 1445 N N . ILE A 1 179 ? -18.965 19.497 35.069 1.00 76.50 179 ILE A N 1
ATOM 1446 C CA . ILE A 1 179 ? -19.683 20.685 34.562 1.00 76.50 179 ILE A CA 1
ATOM 1447 C C . ILE A 1 179 ? -19.807 20.706 33.033 1.00 76.50 179 ILE A C 1
ATOM 1449 O O . ILE A 1 179 ? -20.712 21.373 32.511 1.00 76.50 179 ILE A O 1
ATOM 1453 N N . HIS A 1 180 ? -18.917 19.973 32.364 1.00 70.94 180 HIS A N 1
ATOM 1454 C CA . HIS A 1 180 ? -18.906 19.641 30.946 1.00 70.94 180 HIS A CA 1
ATOM 1455 C C . HIS A 1 180 ? -18.768 18.129 30.809 1.00 70.94 180 HIS A C 1
ATOM 1457 O O . HIS A 1 180 ? -17.688 17.640 30.459 1.00 70.94 180 HIS A O 1
ATOM 1463 N N . PRO A 1 181 ? -19.841 17.369 31.091 1.00 59.81 181 PRO A N 1
ATOM 1464 C CA . PRO A 1 181 ? -19.866 15.988 30.661 1.00 59.81 181 PRO A CA 1
ATOM 1465 C C . PRO A 1 181 ? -19.694 16.048 29.149 1.00 59.81 181 PRO A C 1
ATOM 1467 O O . PRO A 1 181 ? -20.573 16.545 28.440 1.00 59.81 181 PRO A O 1
ATOM 1470 N N . LYS A 1 182 ? -18.529 15.624 28.645 1.00 48.84 182 LYS A N 1
ATOM 1471 C CA . LYS A 1 182 ? -18.429 15.320 27.225 1.00 48.84 182 LYS A CA 1
ATOM 1472 C C . LYS A 1 182 ? -19.612 14.384 26.968 1.00 48.84 182 LYS A C 1
ATOM 1474 O O . LYS A 1 182 ? -19.777 13.404 27.697 1.00 48.84 182 LYS A O 1
ATOM 1479 N N . LYS A 1 183 ? -20.436 14.663 25.952 1.00 42.81 183 LYS A N 1
ATOM 1480 C CA . LYS A 1 183 ? -20.928 13.524 25.181 1.00 42.81 183 LYS A CA 1
ATOM 1481 C C . LYS A 1 183 ? -19.633 12.866 24.748 1.00 42.81 183 LYS A C 1
ATOM 1483 O O . LYS A 1 183 ? -18.919 13.431 23.925 1.00 42.81 183 LYS A O 1
ATOM 1488 N N . GLU A 1 184 ? -19.217 11.816 25.448 1.00 41.12 184 GLU A N 1
ATOM 1489 C CA . GLU A 1 184 ? -18.210 10.942 24.890 1.00 41.12 184 GLU A CA 1
ATOM 1490 C C . GLU A 1 184 ? -18.804 10.586 23.531 1.00 41.12 184 GLU A C 1
ATOM 1492 O O . GLU A 1 184 ? -19.839 9.927 23.458 1.00 41.12 184 GLU A O 1
ATOM 1497 N N . ASN A 1 185 ? -18.221 11.112 22.448 1.00 47.38 185 ASN A N 1
ATOM 1498 C CA . ASN A 1 185 ? -18.161 10.299 21.249 1.00 47.38 185 ASN A CA 1
ATOM 1499 C C . ASN A 1 185 ? -17.602 8.993 21.794 1.00 47.38 185 ASN A C 1
ATOM 1501 O O . ASN A 1 185 ? -16.495 9.032 22.344 1.00 47.38 185 ASN A O 1
ATOM 1505 N N . GLU A 1 186 ? -18.440 7.951 21.849 1.00 55.19 186 GLU A N 1
ATOM 1506 C CA . GLU A 1 186 ? -18.075 6.666 22.437 1.00 55.19 186 GLU A CA 1
ATOM 1507 C C . GLU A 1 186 ? -16.651 6.386 21.999 1.00 55.19 186 GLU A C 1
ATOM 1509 O O . GLU A 1 186 ? -16.371 6.420 20.800 1.00 55.19 186 GLU A O 1
ATOM 1514 N N . LYS A 1 187 ? -15.728 6.270 22.961 1.00 72.38 187 LYS A N 1
ATOM 1515 C CA . LYS A 1 187 ? -14.330 6.033 22.628 1.00 72.38 187 LYS A CA 1
ATOM 1516 C C . LYS A 1 187 ? -14.322 4.783 21.757 1.00 72.38 187 LYS A C 1
ATOM 1518 O O . LYS A 1 187 ? -14.646 3.703 22.244 1.00 72.38 187 LYS A O 1
ATOM 1523 N N . ILE A 1 188 ? -14.020 4.953 20.474 1.00 86.38 188 ILE A N 1
ATOM 1524 C CA . ILE A 1 188 ? -14.069 3.847 19.534 1.00 86.38 188 ILE A CA 1
ATOM 1525 C C . ILE A 1 188 ? -12.881 2.965 19.863 1.00 86.38 188 ILE A C 1
ATOM 1527 O O . ILE A 1 188 ? -11.731 3.362 19.677 1.00 86.38 188 ILE A O 1
ATOM 1531 N N . THR A 1 189 ? -13.169 1.787 20.400 1.00 93.19 189 THR A N 1
ATOM 1532 C CA . THR A 1 189 ? -12.164 0.752 20.601 1.00 93.19 189 THR A CA 1
ATOM 1533 C C . THR A 1 189 ? -12.198 -0.177 19.403 1.00 93.19 189 THR A C 1
ATOM 1535 O O . THR A 1 189 ? -13.254 -0.711 19.042 1.00 93.19 189 THR A O 1
ATOM 1538 N N . VAL A 1 190 ? -11.041 -0.351 18.776 1.00 96.25 190 VAL A N 1
ATOM 1539 C CA . VAL A 1 190 ? -10.868 -1.280 17.667 1.00 96.25 190 VAL A CA 1
ATOM 1540 C C . VAL A 1 190 ? -10.784 -2.695 18.218 1.00 96.25 190 VAL A C 1
ATOM 1542 O O . VAL A 1 190 ? -9.983 -2.982 19.099 1.00 96.25 190 VAL A O 1
ATOM 1545 N N . LEU A 1 191 ? -11.620 -3.580 17.683 1.00 96.12 191 LEU A N 1
ATOM 1546 C CA . LEU A 1 191 ? -11.553 -5.009 17.958 1.00 96.12 191 LEU A CA 1
ATOM 1547 C C . LEU A 1 191 ? -10.482 -5.673 17.088 1.00 96.12 191 LEU A C 1
ATOM 1549 O O . LEU A 1 191 ? -9.691 -6.463 17.592 1.00 96.12 191 LEU A O 1
ATOM 1553 N N . ARG A 1 192 ? -10.511 -5.400 15.775 1.00 96.56 192 ARG A N 1
ATOM 1554 C CA . ARG A 1 192 ? -9.545 -5.909 14.788 1.00 96.56 192 ARG A CA 1
ATOM 1555 C C . ARG A 1 192 ? -9.708 -5.246 13.419 1.00 96.56 192 ARG A C 1
ATOM 1557 O O . ARG A 1 192 ? -10.825 -4.888 13.036 1.00 96.56 192 ARG A O 1
ATOM 1564 N N . GLN A 1 193 ? -8.641 -5.238 12.633 1.00 96.88 193 GLN A N 1
ATOM 1565 C CA . GLN A 1 193 ? -8.694 -5.119 11.177 1.00 96.88 193 GLN A CA 1
ATOM 1566 C C . GLN A 1 193 ? -9.157 -6.445 10.541 1.00 96.88 193 GLN A C 1
ATOM 1568 O O . GLN A 1 193 ? -8.924 -7.537 11.074 1.00 96.88 193 GLN A O 1
ATOM 1573 N N . MET A 1 194 ? -9.868 -6.354 9.417 1.00 94.81 194 MET A N 1
ATOM 1574 C CA . MET A 1 194 ? -10.221 -7.519 8.596 1.00 94.81 194 MET A CA 1
ATOM 1575 C C . MET A 1 194 ? -9.074 -7.880 7.655 1.00 94.81 194 MET A C 1
ATOM 1577 O O . MET A 1 194 ? -8.387 -6.991 7.165 1.00 94.81 194 MET A O 1
ATOM 1581 N N . ALA A 1 195 ? -8.866 -9.176 7.422 1.00 95.31 195 ALA A N 1
ATOM 1582 C CA . ALA A 1 195 ? -7.894 -9.630 6.434 1.00 95.31 195 ALA A CA 1
ATOM 1583 C C . ALA A 1 195 ? -8.452 -9.548 5.015 1.00 95.31 195 ALA A C 1
ATOM 1585 O O . ALA A 1 195 ? -9.652 -9.720 4.798 1.00 95.31 195 ALA A O 1
ATOM 1586 N N . GLU A 1 196 ? -7.560 -9.394 4.040 1.00 95.19 196 GLU A N 1
ATOM 1587 C CA . GLU A 1 196 ? -7.928 -9.281 2.626 1.00 95.19 196 GLU A CA 1
ATOM 1588 C C . GLU A 1 196 ? -8.558 -10.566 2.056 1.00 95.19 196 GLU A C 1
ATOM 1590 O O . GLU A 1 196 ? -9.315 -10.528 1.090 1.00 95.19 196 GLU A O 1
ATOM 1595 N N . PHE A 1 197 ? -8.293 -11.722 2.674 1.00 95.62 197 PHE A N 1
ATOM 1596 C CA . PHE A 1 197 ? -8.898 -12.996 2.280 1.00 95.62 197 PHE A CA 1
ATOM 1597 C C . PHE A 1 197 ? -10.293 -13.250 2.880 1.00 95.62 197 PHE A C 1
ATOM 1599 O O . PHE A 1 197 ? -10.895 -14.273 2.535 1.00 95.62 197 PHE A O 1
ATOM 1606 N N . GLU A 1 198 ? -10.794 -12.369 3.759 1.00 95.50 198 GLU A N 1
ATOM 1607 C CA . GLU A 1 198 ? -12.190 -12.373 4.226 1.00 95.50 198 GLU A CA 1
ATOM 1608 C C . GLU A 1 198 ? -13.155 -11.869 3.128 1.00 95.50 198 GLU A C 1
ATOM 1610 O O . GLU A 1 198 ? -12.741 -11.474 2.041 1.00 95.50 198 GLU A O 1
ATOM 1615 N N . ASP A 1 199 ? -14.465 -11.898 3.399 1.00 94.50 199 ASP A N 1
ATOM 1616 C CA . ASP A 1 199 ? -15.490 -11.473 2.439 1.00 94.50 199 ASP A CA 1
ATOM 1617 C C . ASP A 1 199 ? -15.349 -9.988 2.044 1.00 94.50 199 ASP A C 1
ATOM 1619 O O . ASP A 1 199 ? -15.610 -9.071 2.836 1.00 94.50 199 ASP A O 1
ATOM 1623 N N . VAL A 1 200 ? -15.033 -9.762 0.770 1.00 94.81 200 VAL A N 1
ATOM 1624 C CA . VAL A 1 200 ? -14.916 -8.446 0.134 1.00 94.81 200 VAL A CA 1
ATOM 1625 C C . VAL A 1 200 ? -16.261 -8.039 -0.472 1.00 94.81 200 VAL A C 1
ATOM 1627 O O . VAL A 1 200 ? -16.861 -8.784 -1.247 1.00 94.81 200 VAL A O 1
ATOM 1630 N N . GLU A 1 201 ? -16.757 -6.849 -0.141 1.00 95.88 201 GLU A N 1
ATOM 1631 C CA . GLU A 1 201 ? -17.947 -6.270 -0.776 1.00 95.88 201 GLU A CA 1
ATOM 1632 C C . GLU A 1 201 ? -17.595 -5.545 -2.075 1.00 95.88 201 GLU A C 1
ATOM 1634 O O . GLU A 1 201 ? -18.336 -5.652 -3.056 1.00 95.88 201 GLU A O 1
ATOM 1639 N N . ALA A 1 202 ? -16.494 -4.793 -2.071 1.00 97.19 202 ALA A N 1
ATOM 1640 C CA . ALA A 1 202 ? -16.070 -4.010 -3.218 1.00 97.19 202 ALA A CA 1
ATOM 1641 C C . ALA A 1 202 ? -14.547 -3.920 -3.335 1.00 97.19 202 ALA A C 1
ATOM 1643 O O . ALA A 1 202 ? -13.840 -3.987 -2.333 1.00 97.19 202 ALA A O 1
ATOM 1644 N N . ILE A 1 203 ? -14.064 -3.718 -4.557 1.00 98.25 203 ILE A N 1
ATOM 1645 C CA . ILE A 1 203 ? -12.686 -3.313 -4.840 1.00 98.25 203 ILE A CA 1
ATOM 1646 C C . ILE A 1 203 ? -12.705 -1.869 -5.315 1.00 98.25 203 ILE A C 1
ATOM 1648 O O . ILE A 1 203 ? -13.513 -1.490 -6.160 1.00 98.25 203 ILE A O 1
ATOM 1652 N N . ARG A 1 204 ? -11.819 -1.064 -4.751 1.00 98.38 204 ARG A N 1
ATOM 1653 C CA . ARG A 1 204 ? -11.647 0.345 -5.065 1.00 98.38 204 ARG A CA 1
ATOM 1654 C C . ARG A 1 204 ? -10.403 0.537 -5.922 1.00 98.38 204 ARG A C 1
ATOM 1656 O O . ARG A 1 204 ? -9.360 -0.021 -5.598 1.00 98.38 204 ARG A O 1
ATOM 1663 N N . LEU A 1 205 ? -10.544 1.339 -6.970 1.00 98.62 205 LEU A N 1
ATOM 1664 C CA . LEU A 1 205 ? -9.490 1.799 -7.875 1.00 98.62 205 LEU A CA 1
ATOM 1665 C C . LEU A 1 205 ? -9.583 3.325 -7.970 1.00 98.62 205 LEU A C 1
ATOM 1667 O O . LEU A 1 205 ? -10.689 3.873 -7.945 1.00 98.62 205 LEU A O 1
ATOM 1671 N N . ILE A 1 206 ? -8.452 4.006 -8.120 1.00 98.62 206 ILE A N 1
ATOM 1672 C CA . ILE A 1 206 ? -8.431 5.407 -8.556 1.00 98.62 206 ILE A CA 1
ATOM 1673 C C . ILE A 1 206 ? -8.294 5.415 -10.076 1.00 98.62 206 ILE A C 1
ATOM 1675 O O . ILE A 1 206 ? -7.469 4.688 -10.627 1.00 98.62 206 ILE A O 1
ATOM 1679 N N . TRP A 1 207 ? -9.128 6.196 -10.762 1.00 98.44 207 TRP A N 1
ATOM 1680 C CA . TRP A 1 207 ? -9.070 6.291 -12.216 1.00 98.44 207 TRP A CA 1
ATOM 1681 C C . TRP A 1 207 ? -7.752 6.953 -12.652 1.00 98.44 207 TRP A C 1
ATOM 1683 O O . TRP A 1 207 ? -7.484 8.081 -12.225 1.00 98.44 207 TRP A O 1
ATOM 1693 N N . PRO A 1 208 ? -6.926 6.288 -13.481 1.00 97.62 208 PRO A N 1
ATOM 1694 C CA . PRO A 1 208 ? -5.638 6.832 -13.888 1.00 97.62 208 PRO A CA 1
ATOM 1695 C C . PRO A 1 208 ? -5.811 8.034 -14.821 1.00 97.62 208 PRO A C 1
ATOM 1697 O O . PRO A 1 208 ? -6.735 8.087 -15.630 1.00 97.62 208 PRO A O 1
ATOM 1700 N N . THR A 1 209 ? -4.903 9.009 -14.720 1.00 95.69 209 THR A N 1
ATOM 1701 C CA . THR A 1 209 ? -4.924 10.226 -15.560 1.00 95.69 209 THR A CA 1
ATOM 1702 C C . THR A 1 209 ? -3.635 10.450 -16.357 1.00 95.69 209 THR A C 1
ATOM 1704 O O . THR A 1 209 ? -3.571 11.355 -17.195 1.00 95.69 209 THR A O 1
ATOM 1707 N N . TYR A 1 210 ? -2.622 9.613 -16.130 1.00 94.38 210 TYR A N 1
ATOM 1708 C CA . TYR A 1 210 ? -1.342 9.606 -16.827 1.00 94.38 210 TYR A CA 1
ATOM 1709 C C . TYR A 1 210 ? -0.748 8.195 -16.831 1.00 94.38 210 TYR A C 1
ATOM 1711 O O . TYR A 1 210 ? -1.119 7.347 -16.020 1.00 94.38 210 TYR A O 1
ATOM 1719 N N . ASP A 1 211 ? 0.205 7.987 -17.736 1.00 97.56 211 ASP A N 1
ATOM 1720 C CA . ASP A 1 211 ? 1.039 6.793 -17.783 1.00 97.56 211 ASP A CA 1
ATOM 1721 C C . ASP A 1 211 ? 2.420 7.099 -17.193 1.00 97.56 211 ASP A C 1
ATOM 1723 O O . ASP A 1 211 ? 2.959 8.197 -17.357 1.00 97.56 211 ASP A O 1
ATOM 1727 N N . HIS A 1 212 ? 3.027 6.111 -16.537 1.00 97.56 212 HIS A N 1
ATOM 1728 C CA . HIS A 1 212 ? 4.366 6.243 -15.951 1.00 97.56 212 HIS A CA 1
ATOM 1729 C C . HIS A 1 212 ? 5.469 6.323 -17.015 1.00 97.56 212 HIS A C 1
ATOM 1731 O O . HIS A 1 212 ? 6.479 7.010 -16.835 1.00 97.56 212 HIS A O 1
ATOM 1737 N N . LYS A 1 213 ? 5.250 5.627 -18.136 1.00 97.75 213 LYS A N 1
ATOM 1738 C CA . LYS A 1 213 ? 6.135 5.538 -19.296 1.00 97.75 213 LYS A CA 1
ATOM 1739 C C . LYS A 1 213 ? 5.306 5.649 -20.570 1.00 97.75 213 LYS A C 1
ATOM 1741 O O . LYS A 1 213 ? 4.280 4.986 -20.706 1.00 97.75 213 LYS A O 1
ATOM 1746 N N . ASN A 1 214 ? 5.759 6.453 -21.528 1.00 96.69 214 ASN A N 1
ATOM 1747 C CA . ASN A 1 214 ? 5.044 6.628 -22.786 1.00 96.69 214 ASN A CA 1
ATOM 1748 C C . ASN A 1 214 ? 4.902 5.288 -23.527 1.00 96.69 214 ASN A C 1
ATOM 1750 O O . ASN A 1 214 ? 5.894 4.618 -23.818 1.00 96.69 214 ASN A O 1
ATOM 1754 N N . GLY A 1 215 ? 3.664 4.931 -23.876 1.00 96.12 215 GLY A N 1
ATOM 1755 C CA . GLY A 1 215 ? 3.343 3.680 -24.570 1.00 96.12 215 GLY A CA 1
ATOM 1756 C C . GLY A 1 215 ? 3.075 2.480 -23.656 1.00 96.12 215 GLY A C 1
ATOM 1757 O O . GLY A 1 215 ? 2.806 1.403 -24.174 1.00 96.12 215 GLY A O 1
ATOM 1758 N N . GLU A 1 216 ? 3.114 2.653 -22.334 1.00 97.62 216 GLU A N 1
ATOM 1759 C CA . GLU A 1 216 ? 2.746 1.630 -21.350 1.00 97.62 216 GLU A CA 1
ATOM 1760 C C . GLU A 1 216 ? 1.503 2.104 -20.588 1.00 97.62 216 GLU A C 1
ATOM 1762 O O . GLU A 1 216 ? 1.611 2.881 -19.640 1.00 97.62 216 GLU A O 1
ATOM 1767 N N . SER A 1 217 ? 0.316 1.667 -21.026 1.00 98.12 217 SER A N 1
ATOM 1768 C CA . SER A 1 217 ? -0.949 2.222 -20.537 1.00 98.12 217 SER A CA 1
ATOM 1769 C C . SER A 1 217 ? -1.362 1.676 -19.168 1.00 98.12 217 SER A C 1
ATOM 1771 O O . SER A 1 217 ? -1.667 0.491 -19.015 1.00 98.12 217 SER A O 1
ATOM 1773 N N . VAL A 1 218 ? -1.459 2.558 -18.175 1.00 98.38 218 VAL A N 1
ATOM 1774 C CA . VAL A 1 218 ? -2.016 2.246 -16.847 1.00 98.38 218 VAL A CA 1
ATOM 1775 C C . VAL A 1 218 ? -3.535 2.057 -16.922 1.00 98.38 218 VAL A C 1
ATOM 1777 O O . VAL A 1 218 ? -4.111 1.241 -16.195 1.00 98.38 218 VAL A O 1
ATOM 1780 N N . GLU A 1 219 ? -4.199 2.779 -17.828 1.00 98.00 219 GLU A N 1
ATOM 1781 C CA . GLU A 1 219 ? -5.633 2.619 -18.085 1.00 98.00 219 GLU A CA 1
ATOM 1782 C C . GLU A 1 219 ? -5.953 1.202 -18.582 1.00 98.00 219 GLU A C 1
ATOM 1784 O O . GLU A 1 219 ? -6.877 0.578 -18.065 1.00 98.00 219 GLU A O 1
ATOM 1789 N N . GLU A 1 220 ? -5.158 0.637 -19.497 1.00 98.12 220 GLU A N 1
ATOM 1790 C CA . GLU A 1 220 ? -5.358 -0.739 -19.981 1.00 98.12 220 GLU A CA 1
ATOM 1791 C C . GLU A 1 220 ? -5.252 -1.781 -18.857 1.00 98.12 220 GLU A C 1
ATOM 1793 O O . GLU A 1 220 ? -6.064 -2.709 -18.792 1.00 98.12 220 GLU A O 1
ATOM 1798 N N . VAL A 1 221 ? -4.307 -1.611 -17.925 1.00 98.69 221 VAL A N 1
ATOM 1799 C CA . VAL A 1 221 ? -4.183 -2.495 -16.751 1.00 98.69 221 VAL A CA 1
ATOM 1800 C C . VAL A 1 221 ? -5.396 -2.344 -15.831 1.00 98.69 221 VAL A C 1
ATOM 1802 O O . VAL A 1 221 ? -5.967 -3.338 -15.377 1.00 98.69 221 VAL A O 1
ATOM 1805 N N . THR A 1 222 ? -5.844 -1.108 -15.610 1.00 98.50 222 THR A N 1
ATOM 1806 C CA . THR A 1 222 ? -7.039 -0.800 -14.813 1.00 98.50 222 THR A CA 1
ATOM 1807 C C . THR A 1 222 ? -8.288 -1.443 -15.425 1.00 98.50 222 THR A C 1
ATOM 1809 O O . THR A 1 222 ? -9.061 -2.100 -14.725 1.00 98.50 222 THR A O 1
ATOM 1812 N N . LEU A 1 223 ? -8.466 -1.334 -16.744 1.00 98.25 223 LEU A N 1
ATOM 1813 C CA . LEU A 1 223 ? -9.549 -1.981 -17.484 1.00 98.25 223 LEU A CA 1
ATOM 1814 C C . LEU A 1 223 ? -9.476 -3.507 -17.397 1.00 98.25 223 LEU A C 1
ATOM 1816 O O . LEU A 1 223 ? -10.520 -4.141 -17.254 1.00 98.25 223 LEU A O 1
ATOM 1820 N N . ALA A 1 224 ? -8.280 -4.100 -17.425 1.00 98.62 224 ALA A N 1
ATOM 1821 C CA . ALA A 1 224 ? -8.103 -5.542 -17.268 1.00 98.62 224 ALA A CA 1
ATOM 1822 C C . ALA A 1 224 ? -8.507 -6.032 -15.863 1.00 98.62 224 ALA A C 1
ATOM 1824 O O . ALA A 1 224 ? -9.117 -7.101 -15.735 1.00 98.62 224 ALA A O 1
ATOM 1825 N N . ILE A 1 225 ? -8.218 -5.257 -14.807 1.00 98.62 225 ILE A N 1
ATOM 1826 C CA . ILE A 1 225 ? -8.706 -5.544 -13.446 1.00 98.62 225 ILE A CA 1
ATOM 1827 C C . ILE A 1 225 ? -10.237 -5.479 -13.423 1.00 98.62 225 ILE A C 1
ATOM 1829 O O . ILE A 1 225 ? -10.885 -6.396 -12.910 1.00 98.62 225 ILE A O 1
ATOM 1833 N N . ILE A 1 226 ? -10.822 -4.425 -14.003 1.00 97.94 226 ILE A N 1
ATOM 1834 C CA . ILE A 1 226 ? -12.278 -4.244 -14.067 1.00 97.94 226 ILE A CA 1
ATOM 1835 C C . ILE A 1 226 ? -12.927 -5.415 -14.811 1.00 97.94 226 ILE A C 1
ATOM 1837 O O . ILE A 1 226 ? -13.809 -6.054 -14.243 1.00 97.94 226 ILE A O 1
ATOM 1841 N N . ASP A 1 227 ? -12.466 -5.760 -16.016 1.00 96.69 227 ASP A N 1
ATOM 1842 C CA . ASP A 1 227 ? -12.999 -6.875 -16.818 1.00 96.69 227 ASP A CA 1
ATOM 1843 C C . ASP A 1 227 ? -12.981 -8.194 -16.032 1.00 96.69 227 ASP A C 1
ATOM 1845 O O . ASP A 1 227 ? -13.942 -8.968 -16.016 1.00 96.69 227 ASP A O 1
ATOM 1849 N N . THR A 1 228 ? -11.895 -8.409 -15.288 1.00 97.38 228 THR A N 1
ATOM 1850 C CA . THR A 1 228 ? -11.689 -9.614 -14.488 1.00 97.38 228 THR A CA 1
ATOM 1851 C C . THR A 1 228 ? -12.677 -9.734 -13.323 1.00 97.38 228 THR A C 1
ATOM 1853 O O . THR A 1 228 ? -13.044 -10.854 -12.951 1.00 97.38 228 THR A O 1
ATOM 1856 N N . LEU A 1 229 ? -13.108 -8.614 -12.734 1.00 96.88 229 LEU A N 1
ATOM 1857 C CA . LEU A 1 229 ? -13.812 -8.596 -11.447 1.00 96.88 229 LEU A CA 1
ATOM 1858 C C . LEU A 1 229 ? -15.270 -8.125 -11.518 1.00 96.88 229 LEU A C 1
ATOM 1860 O O . LEU A 1 229 ? -16.094 -8.585 -10.724 1.00 96.88 229 LEU A O 1
ATOM 1864 N N . VAL A 1 230 ? -15.620 -7.243 -12.455 1.00 94.94 230 VAL A N 1
ATOM 1865 C CA . VAL A 1 230 ? -16.877 -6.466 -12.449 1.00 94.94 230 VAL A CA 1
ATOM 1866 C C . VAL A 1 230 ? -18.142 -7.327 -12.515 1.00 94.94 230 VAL A C 1
ATOM 1868 O O . VAL A 1 230 ? -19.214 -6.907 -12.076 1.00 94.94 230 VAL A O 1
ATOM 1871 N N . LYS A 1 231 ? -18.043 -8.563 -13.017 1.00 91.25 231 LYS A N 1
ATOM 1872 C CA . LYS A 1 231 ? -19.168 -9.509 -13.061 1.00 91.25 231 LYS A CA 1
ATOM 1873 C C . LYS A 1 231 ? -19.631 -9.951 -11.669 1.00 91.25 231 LYS A C 1
ATOM 1875 O O . LYS A 1 231 ? -20.825 -10.155 -11.460 1.00 91.25 231 LYS A O 1
ATOM 1880 N N . ASP A 1 232 ? -18.698 -10.120 -10.739 1.00 90.12 232 ASP A N 1
ATOM 1881 C CA . ASP A 1 232 ? -18.934 -10.783 -9.452 1.00 90.12 232 ASP A CA 1
ATOM 1882 C C . ASP A 1 232 ? -18.627 -9.893 -8.240 1.00 90.12 232 ASP A C 1
ATOM 1884 O O . ASP A 1 232 ? -19.072 -10.199 -7.132 1.00 90.12 232 ASP A O 1
ATOM 1888 N N . THR A 1 233 ? -17.907 -8.793 -8.453 1.00 94.75 233 THR A N 1
ATOM 1889 C CA . THR A 1 233 ? -17.428 -7.888 -7.410 1.00 94.75 233 THR A CA 1
ATOM 1890 C C . THR A 1 233 ? -17.830 -6.460 -7.757 1.00 94.75 233 THR A C 1
ATOM 1892 O O . THR A 1 233 ? -17.683 -6.023 -8.899 1.00 94.75 233 THR A O 1
ATOM 1895 N N . LYS A 1 234 ? -18.337 -5.712 -6.771 1.00 97.12 234 LYS A N 1
ATOM 1896 C CA . LYS A 1 234 ? -18.587 -4.276 -6.932 1.00 97.12 234 LYS A CA 1
ATOM 1897 C C . LYS A 1 234 ? -17.247 -3.566 -7.113 1.00 97.12 234 LYS A C 1
ATOM 1899 O O . LYS A 1 234 ? -16.340 -3.781 -6.315 1.00 97.12 234 LYS A O 1
ATOM 1904 N N . ILE A 1 235 ? -17.131 -2.715 -8.122 1.00 97.94 235 ILE A N 1
ATOM 1905 C CA . ILE A 1 235 ? -15.940 -1.904 -8.352 1.00 97.94 235 ILE A CA 1
ATOM 1906 C C . ILE A 1 235 ? -16.286 -0.445 -8.096 1.00 97.94 235 ILE A C 1
ATOM 1908 O O . ILE A 1 235 ? -17.229 0.090 -8.680 1.00 97.94 235 ILE A O 1
ATOM 1912 N N . ILE A 1 236 ? -15.529 0.185 -7.206 1.00 98.12 236 ILE A N 1
ATOM 1913 C CA . ILE A 1 236 ? -15.632 1.608 -6.917 1.00 98.12 236 ILE A CA 1
ATOM 1914 C C . ILE A 1 236 ? -14.504 2.317 -7.658 1.00 98.12 236 ILE A C 1
ATOM 1916 O O . ILE A 1 236 ? -13.331 2.101 -7.365 1.00 98.12 236 ILE A O 1
ATOM 1920 N N . ILE A 1 237 ? -14.875 3.155 -8.617 1.00 98.31 237 ILE A N 1
ATOM 1921 C CA . ILE A 1 237 ? -13.974 4.020 -9.368 1.00 98.31 237 ILE A CA 1
ATOM 1922 C C . ILE A 1 237 ? -13.968 5.384 -8.686 1.00 98.31 237 ILE A C 1
ATOM 1924 O O . ILE A 1 237 ? -14.947 6.136 -8.741 1.00 98.31 237 ILE A O 1
ATOM 1928 N N . SER A 1 238 ? -12.868 5.671 -8.003 1.00 98.31 238 SER A N 1
ATOM 1929 C CA . SER A 1 238 ? -12.601 6.964 -7.396 1.00 98.31 238 SER A CA 1
ATOM 1930 C C . SER A 1 238 ? -11.959 7.890 -8.410 1.00 98.31 238 SER A C 1
ATOM 1932 O O . SER A 1 238 ? -10.991 7.523 -9.071 1.00 98.31 238 SER A O 1
ATOM 1934 N N . CYS A 1 239 ? -12.478 9.103 -8.506 1.00 98.50 239 CYS A N 1
ATOM 1935 C CA . CYS A 1 239 ? -12.020 10.098 -9.462 1.00 98.50 239 CYS A CA 1
ATOM 1936 C C . CYS A 1 239 ? -11.601 11.365 -8.720 1.00 98.50 239 CYS A C 1
ATOM 1938 O O . CYS A 1 239 ? -12.293 11.783 -7.792 1.00 98.50 239 CYS A O 1
ATOM 1940 N N . ALA A 1 240 ? -10.505 11.988 -9.155 1.00 97.31 240 ALA A N 1
ATOM 1941 C CA . ALA A 1 240 ? -9.946 13.167 -8.492 1.00 97.31 240 ALA A CA 1
ATOM 1942 C C . ALA A 1 240 ? -10.928 14.354 -8.444 1.00 97.31 240 ALA A C 1
ATOM 1944 O O . ALA A 1 240 ? -10.968 15.108 -7.472 1.00 97.31 240 ALA A O 1
ATOM 1945 N N . ASP A 1 241 ? -11.748 14.509 -9.486 1.00 97.81 241 ASP A N 1
ATOM 1946 C CA . ASP A 1 241 ? -12.772 15.543 -9.588 1.00 97.81 241 ASP A CA 1
ATOM 1947 C C . ASP A 1 241 ? -13.964 15.093 -10.461 1.00 97.81 241 ASP A C 1
ATOM 1949 O O . ASP A 1 241 ? -14.019 13.967 -10.973 1.00 97.81 241 ASP A O 1
ATOM 1953 N N . ASP A 1 242 ? -14.951 15.979 -10.617 1.00 98.19 242 ASP A N 1
ATOM 1954 C CA . ASP A 1 242 ? -16.131 15.736 -11.451 1.00 98.19 242 ASP A CA 1
ATOM 1955 C C . ASP A 1 242 ? -15.789 15.519 -12.936 1.00 98.19 242 ASP A C 1
ATOM 1957 O O . ASP A 1 242 ? -16.466 14.730 -13.594 1.00 98.19 242 ASP A O 1
ATOM 1961 N N . ALA A 1 243 ? -14.754 16.179 -13.466 1.00 98.12 243 ALA A N 1
ATOM 1962 C CA . ALA A 1 243 ? -14.375 16.062 -14.872 1.00 98.12 243 ALA A CA 1
ATOM 1963 C C . ALA A 1 243 ? -13.760 14.688 -15.161 1.00 98.12 243 ALA A C 1
ATOM 1965 O O . ALA A 1 243 ? -14.179 14.021 -16.108 1.00 98.12 243 ALA A O 1
ATOM 1966 N N . ILE A 1 244 ? -12.847 14.227 -14.302 1.00 98.19 244 ILE A N 1
ATOM 1967 C CA . ILE A 1 244 ? -12.277 12.876 -14.376 1.00 98.19 244 ILE A CA 1
ATOM 1968 C C . ILE A 1 244 ? -13.364 11.822 -14.169 1.00 98.19 244 ILE A C 1
ATOM 1970 O O . ILE A 1 244 ? -13.380 10.804 -14.856 1.00 98.19 244 ILE A O 1
ATOM 1974 N N . ARG A 1 245 ? -14.332 12.066 -13.277 1.00 97.81 245 ARG A N 1
ATOM 1975 C CA . ARG A 1 245 ? -15.475 11.159 -13.114 1.00 97.81 245 ARG A CA 1
ATOM 1976 C C . ARG A 1 245 ? -16.289 11.031 -14.390 1.00 97.81 245 ARG A C 1
ATOM 1978 O O . ARG A 1 245 ? -16.710 9.927 -14.725 1.00 97.81 245 ARG A O 1
ATOM 1985 N N . ASP A 1 246 ? -16.560 12.139 -15.059 1.00 97.12 246 ASP A N 1
ATOM 1986 C CA . ASP A 1 246 ? -17.359 12.127 -16.277 1.00 97.12 246 ASP A CA 1
ATOM 1987 C C . ASP A 1 246 ? -16.582 11.470 -17.436 1.00 97.12 246 ASP A C 1
ATOM 1989 O O . ASP A 1 246 ? -17.170 10.693 -18.186 1.00 97.12 246 ASP A O 1
ATOM 1993 N N . GLU A 1 247 ? -15.261 11.672 -17.523 1.00 96.38 247 GLU A N 1
ATOM 1994 C CA . GLU A 1 247 ? -14.360 10.935 -18.429 1.00 96.38 247 GLU A CA 1
ATOM 1995 C C . GLU A 1 247 ? -14.411 9.422 -18.168 1.00 96.38 247 GLU A C 1
ATOM 1997 O O . GLU A 1 247 ? -14.797 8.663 -19.058 1.00 96.38 247 GLU A O 1
ATOM 2002 N N . ALA A 1 248 ? -14.144 8.991 -16.932 1.00 96.75 248 ALA A N 1
ATOM 2003 C CA . ALA A 1 248 ? -14.174 7.584 -16.533 1.00 96.75 248 ALA A CA 1
ATOM 2004 C C . ALA A 1 248 ? -15.541 6.934 -16.797 1.00 96.75 248 ALA A C 1
ATOM 2006 O O . ALA A 1 248 ? -15.624 5.808 -17.289 1.00 96.75 248 ALA A O 1
ATOM 2007 N N . LYS A 1 249 ? -16.637 7.646 -16.497 1.00 95.31 249 LYS A N 1
ATOM 2008 C CA . LYS A 1 249 ? -18.002 7.177 -16.770 1.00 95.31 249 LYS A CA 1
ATOM 2009 C C . LYS A 1 249 ? -18.249 6.974 -18.252 1.00 95.31 249 LYS A C 1
ATOM 2011 O O . LYS A 1 249 ? -18.861 5.968 -18.600 1.00 95.31 249 LYS A O 1
ATOM 2016 N N . ASN A 1 250 ? -17.817 7.901 -19.102 1.00 94.06 250 ASN A N 1
ATOM 2017 C CA . ASN A 1 250 ? -18.000 7.777 -20.545 1.00 94.06 250 ASN A CA 1
ATOM 2018 C C . ASN A 1 250 ? -17.227 6.563 -21.073 1.00 94.06 250 ASN A C 1
ATOM 2020 O O . ASN A 1 250 ? -17.840 5.675 -21.661 1.00 94.06 250 ASN A O 1
ATOM 2024 N N . THR A 1 251 ? -15.934 6.458 -20.747 1.00 94.81 251 THR A N 1
ATOM 2025 C CA . THR A 1 251 ? -15.087 5.323 -21.146 1.00 94.81 251 THR A CA 1
ATOM 2026 C C . THR A 1 251 ? -15.680 3.989 -20.696 1.00 94.81 251 THR A C 1
ATOM 2028 O O . THR A 1 251 ? -15.843 3.068 -21.495 1.00 94.81 251 THR A O 1
ATOM 2031 N N . LEU A 1 252 ? -16.062 3.871 -19.422 1.00 95.31 252 LEU A N 1
ATOM 2032 C CA . LEU A 1 252 ? -16.582 2.614 -18.892 1.00 95.31 252 LEU A CA 1
ATOM 2033 C C . LEU A 1 252 ? -18.000 2.301 -19.372 1.00 95.31 252 LEU A C 1
ATOM 2035 O O . LEU A 1 252 ? -18.319 1.129 -19.529 1.00 95.31 252 LEU A O 1
ATOM 2039 N N . THR A 1 253 ? -18.851 3.295 -19.633 1.00 90.25 253 THR A N 1
ATOM 2040 C CA . THR A 1 253 ? -20.204 3.043 -20.165 1.00 90.25 253 THR A CA 1
ATOM 2041 C C . THR A 1 253 ? -20.150 2.488 -21.586 1.00 90.25 253 THR A C 1
ATOM 2043 O O . THR A 1 253 ? -20.962 1.624 -21.923 1.00 90.25 253 THR A O 1
ATOM 2046 N N . ASP A 1 254 ? -19.176 2.923 -22.390 1.00 90.50 254 ASP A N 1
ATOM 2047 C CA . ASP A 1 254 ? -18.969 2.417 -23.749 1.00 90.50 254 ASP A CA 1
ATOM 2048 C C . ASP A 1 254 ? -18.525 0.944 -23.755 1.00 90.50 254 ASP A C 1
ATOM 2050 O O . ASP A 1 254 ? -18.973 0.160 -24.594 1.00 90.50 254 ASP A O 1
ATOM 2054 N N . ILE A 1 255 ? -17.683 0.545 -22.796 1.00 93.31 255 ILE A N 1
ATOM 2055 C CA . ILE A 1 255 ? -17.168 -0.831 -22.676 1.00 93.31 255 ILE A CA 1
ATOM 2056 C C . ILE A 1 255 ? -18.182 -1.750 -21.972 1.00 93.31 255 ILE A C 1
ATOM 2058 O O . ILE A 1 255 ? -18.370 -2.906 -22.357 1.00 93.31 255 ILE A O 1
ATOM 2062 N N . TYR A 1 256 ? -18.859 -1.234 -20.945 1.00 90.19 256 TYR A N 1
ATOM 2063 C CA . TYR A 1 256 ? -19.673 -1.986 -19.991 1.00 90.19 256 TYR A CA 1
ATOM 2064 C C . TYR A 1 256 ? -21.111 -1.445 -19.906 1.00 90.19 256 TYR A C 1
ATOM 2066 O O . TYR A 1 256 ? -21.550 -0.983 -18.842 1.00 90.19 256 TYR A O 1
ATOM 2074 N N . PRO A 1 257 ? -21.899 -1.513 -20.996 1.00 79.44 257 PRO A N 1
ATOM 2075 C CA . PRO A 1 257 ? -23.241 -0.956 -21.004 1.00 79.44 257 PRO A CA 1
ATOM 2076 C C . PRO A 1 257 ? -24.132 -1.688 -19.988 1.00 79.44 257 PRO A C 1
ATOM 2078 O O . PRO A 1 257 ? -24.356 -2.895 -20.087 1.00 79.44 257 PRO A O 1
ATOM 2081 N N . ASN A 1 258 ? -24.709 -0.932 -19.047 1.00 73.56 258 ASN A N 1
ATOM 2082 C CA . ASN A 1 258 ? -25.665 -1.389 -18.023 1.00 73.56 258 ASN A CA 1
ATOM 2083 C C . ASN A 1 258 ? -25.087 -2.188 -16.834 1.00 73.56 258 ASN A C 1
ATOM 2085 O O . ASN A 1 258 ? -25.829 -2.926 -16.179 1.00 73.56 258 ASN A O 1
ATOM 2089 N N . LEU A 1 259 ? -23.799 -2.044 -16.505 1.00 74.25 259 LEU A N 1
ATOM 2090 C CA . LEU A 1 259 ? -23.217 -2.728 -15.343 1.00 74.25 259 LEU A CA 1
ATOM 2091 C C . LEU A 1 259 ? -23.489 -1.992 -14.020 1.00 74.25 259 LEU A C 1
ATOM 2093 O O . LEU A 1 259 ? -22.887 -0.971 -13.703 1.00 74.25 259 LEU A O 1
ATOM 2097 N N . THR A 1 260 ? -24.369 -2.571 -13.198 1.00 85.00 260 THR A N 1
ATOM 2098 C CA . THR A 1 260 ? -24.755 -2.054 -11.868 1.00 85.00 260 THR A CA 1
ATOM 2099 C C . THR A 1 260 ? -23.670 -2.196 -10.799 1.00 85.00 260 THR A C 1
ATOM 2101 O O . THR A 1 260 ? -23.805 -1.639 -9.712 1.00 85.00 260 THR A O 1
ATOM 2104 N N . ASN A 1 261 ? -22.620 -2.973 -11.080 1.00 92.56 261 ASN A N 1
ATOM 2105 C CA . ASN A 1 261 ? -21.508 -3.199 -10.158 1.00 92.56 261 ASN A CA 1
ATOM 2106 C C . ASN A 1 261 ? -20.444 -2.095 -10.221 1.00 92.56 261 ASN A C 1
ATOM 2108 O O . ASN A 1 261 ? -19.562 -2.091 -9.369 1.00 92.56 261 ASN A O 1
ATOM 2112 N N . LEU A 1 262 ? -20.526 -1.167 -11.181 1.00 95.50 262 LEU A N 1
ATOM 2113 C CA . LEU A 1 262 ? -19.658 0.006 -11.246 1.00 95.50 262 LEU A CA 1
ATOM 2114 C C . LEU A 1 262 ? -20.263 1.152 -10.432 1.00 95.50 262 LEU A C 1
ATOM 2116 O O . LEU A 1 262 ? -21.382 1.600 -10.686 1.00 95.50 262 LEU A O 1
ATOM 2120 N N . VAL A 1 263 ? -19.508 1.637 -9.454 1.00 95.19 263 VAL A N 1
ATOM 2121 C CA . VAL A 1 263 ? -19.849 2.802 -8.638 1.00 95.19 263 VAL A CA 1
ATOM 2122 C C . VAL A 1 263 ? -18.789 3.863 -8.865 1.00 95.19 263 VAL A C 1
ATOM 2124 O O . VAL A 1 263 ? -17.607 3.555 -8.895 1.00 95.19 263 VAL A O 1
ATOM 2127 N N . PHE A 1 264 ? -19.217 5.112 -9.007 1.00 96.44 264 PHE A N 1
ATOM 2128 C CA . PHE A 1 264 ? -18.319 6.240 -9.208 1.00 96.44 264 PHE A CA 1
ATOM 2129 C C . PHE A 1 264 ? -18.426 7.196 -8.038 1.00 96.44 264 PHE A C 1
ATOM 2131 O O . PHE A 1 264 ? -19.534 7.554 -7.628 1.00 96.44 264 PHE A O 1
ATOM 2138 N N . GLU A 1 265 ? -17.286 7.667 -7.569 1.00 96.50 265 GLU A N 1
ATOM 2139 C CA . GLU A 1 265 ? -17.198 8.683 -6.533 1.00 96.50 265 GLU A CA 1
ATOM 2140 C C . GLU A 1 265 ? -16.131 9.721 -6.859 1.00 96.50 265 GLU A C 1
ATOM 2142 O O . GLU A 1 265 ? -15.320 9.538 -7.765 1.00 96.50 265 GLU A O 1
ATOM 2147 N N . VAL A 1 266 ? -16.188 10.841 -6.142 1.00 98.00 266 VAL A N 1
ATOM 2148 C CA . VAL A 1 266 ? -15.235 11.936 -6.294 1.00 98.00 266 VAL A CA 1
ATOM 2149 C C . VAL A 1 266 ? -14.542 12.146 -4.960 1.00 98.00 266 VAL A C 1
ATOM 2151 O O . VAL A 1 266 ? -15.169 12.612 -4.007 1.00 98.00 266 VAL A O 1
ATOM 2154 N N . ILE A 1 267 ? -13.263 11.794 -4.916 1.00 97.38 267 ILE A N 1
ATOM 2155 C CA . ILE A 1 267 ? -12.357 12.046 -3.799 1.00 97.38 267 ILE A CA 1
ATOM 2156 C C . ILE A 1 267 ? -11.076 12.608 -4.415 1.00 97.38 267 ILE A C 1
ATOM 2158 O O . ILE A 1 267 ? -10.503 11.940 -5.275 1.00 97.38 267 ILE A O 1
ATOM 2162 N N . PRO A 1 268 ? -10.638 13.817 -4.016 1.00 96.94 268 PRO A N 1
ATOM 2163 C CA . PRO A 1 268 ? -9.381 14.377 -4.490 1.00 96.94 268 PRO A CA 1
ATOM 2164 C C . PRO A 1 268 ? -8.218 13.407 -4.275 1.00 96.94 268 PRO A C 1
ATOM 2166 O O . PRO A 1 268 ? -8.007 12.932 -3.164 1.00 96.94 268 PRO A O 1
ATOM 2169 N N . SER A 1 269 ? -7.479 13.146 -5.345 1.00 96.12 269 SER A N 1
ATOM 2170 C CA . SER A 1 269 ? -6.263 12.334 -5.371 1.00 96.12 269 SER A CA 1
ATOM 2171 C C . SER A 1 269 ? -5.386 12.818 -6.523 1.00 96.12 269 SER A C 1
ATOM 2173 O O . SER A 1 269 ? -5.884 13.446 -7.464 1.00 96.12 269 SER A O 1
ATOM 2175 N N . ILE A 1 270 ? -4.086 12.564 -6.453 1.00 94.75 270 ILE A N 1
ATOM 2176 C CA . ILE A 1 270 ? -3.117 12.916 -7.500 1.00 94.75 270 ILE A CA 1
ATOM 2177 C C . ILE A 1 270 ? -2.589 11.637 -8.144 1.00 94.75 270 ILE A C 1
ATOM 2179 O O . ILE A 1 270 ? -2.629 11.494 -9.364 1.00 94.75 270 ILE A O 1
ATOM 2183 N N . GLU A 1 271 ? -2.153 10.707 -7.311 1.00 95.25 271 GLU A N 1
ATOM 2184 C CA . GLU A 1 271 ? -1.628 9.403 -7.651 1.00 95.25 271 GLU A CA 1
ATOM 2185 C C . GLU A 1 271 ? -2.724 8.325 -7.583 1.00 95.25 271 GLU A C 1
ATOM 2187 O O . GLU A 1 271 ? -3.844 8.534 -7.108 1.00 95.25 271 GLU A O 1
ATOM 2192 N N . ILE A 1 272 ? -2.393 7.132 -8.074 1.00 97.25 272 ILE A N 1
ATOM 2193 C CA . ILE A 1 272 ? -3.322 5.996 -8.193 1.00 97.25 272 ILE A CA 1
ATOM 2194 C C . ILE A 1 272 ? -3.170 4.948 -7.078 1.00 97.25 272 ILE A C 1
ATOM 2196 O O . ILE A 1 272 ? -3.879 3.940 -7.070 1.00 97.25 272 ILE A O 1
ATOM 2200 N N . TRP A 1 273 ? -2.251 5.169 -6.136 1.00 98.00 273 TRP A N 1
ATOM 2201 C CA . TRP A 1 273 ? -1.797 4.199 -5.130 1.00 98.00 273 TRP A CA 1
ATOM 2202 C C . TRP A 1 273 ? -2.761 4.080 -3.942 1.00 98.00 273 TRP A C 1
ATOM 2204 O O . TRP A 1 273 ? -2.410 4.281 -2.779 1.00 98.00 273 TRP A O 1
ATOM 2214 N N . VAL A 1 274 ? -4.021 3.750 -4.233 1.00 98.31 274 VAL A N 1
ATOM 2215 C CA . VAL A 1 274 ? -5.097 3.684 -3.234 1.00 98.31 274 VAL A CA 1
ATOM 2216 C C . VAL A 1 274 ? -4.847 2.644 -2.144 1.00 98.31 274 VAL A C 1
ATOM 2218 O O . VAL A 1 274 ? -5.470 2.721 -1.093 1.00 98.31 274 VAL A O 1
ATOM 2221 N N . ARG A 1 275 ? -3.950 1.672 -2.346 1.00 98.69 275 ARG A N 1
ATOM 2222 C CA . ARG A 1 275 ? -3.530 0.756 -1.279 1.00 98.69 275 ARG A CA 1
ATOM 2223 C C . ARG A 1 275 ? -2.897 1.499 -0.111 1.00 98.69 275 ARG A C 1
ATOM 2225 O O . ARG A 1 275 ? -3.142 1.143 1.037 1.00 98.69 275 ARG A O 1
ATOM 2232 N N . ASP A 1 276 ? -2.101 2.517 -0.404 1.00 98.19 276 ASP A N 1
ATOM 2233 C CA . ASP A 1 276 ? -1.208 3.115 0.579 1.00 98.19 276 ASP A CA 1
ATOM 2234 C C . ASP A 1 276 ? -1.884 4.210 1.393 1.00 98.19 276 ASP A C 1
ATOM 2236 O O . ASP A 1 276 ? -1.740 4.223 2.614 1.00 98.19 276 ASP A O 1
ATOM 2240 N N . MET A 1 277 ? -2.674 5.049 0.723 1.00 95.00 277 MET A N 1
ATOM 2241 C CA . MET A 1 277 ? -3.428 6.170 1.306 1.00 95.00 277 MET A CA 1
ATOM 2242 C C . MET A 1 277 ? -4.923 5.876 1.512 1.00 95.00 277 MET A C 1
ATOM 2244 O O . MET A 1 277 ? -5.700 6.738 1.914 1.00 95.00 277 MET A O 1
ATOM 2248 N N . GLY A 1 278 ? -5.366 4.673 1.146 1.00 95.50 278 GLY A N 1
ATOM 2249 C CA . GLY A 1 278 ? -6.774 4.303 1.167 1.00 95.50 278 GLY A CA 1
ATOM 2250 C C . GLY A 1 278 ? -7.321 3.946 2.550 1.00 95.50 278 GLY A C 1
ATOM 2251 O O . GLY A 1 278 ? -6.581 3.709 3.502 1.00 95.50 278 GLY A O 1
ATOM 2252 N N . PRO A 1 279 ? -8.654 3.808 2.644 1.00 96.62 279 PRO A N 1
ATOM 2253 C CA . PRO A 1 279 ? -9.353 3.555 3.899 1.00 96.62 279 PRO A CA 1
ATOM 2254 C C . PRO A 1 279 ? -9.042 2.180 4.492 1.00 96.62 279 PRO A C 1
ATOM 2256 O O . PRO A 1 279 ? -9.295 1.147 3.867 1.00 96.62 279 PRO A O 1
ATOM 2259 N N . ILE A 1 280 ? -8.614 2.154 5.754 1.00 97.25 280 ILE A N 1
ATOM 2260 C CA . ILE A 1 280 ? -8.396 0.909 6.495 1.00 97.25 280 ILE A CA 1
ATOM 2261 C C . ILE A 1 280 ? -9.625 0.591 7.337 1.00 97.25 280 ILE A C 1
ATOM 2263 O O . ILE A 1 280 ? -9.850 1.158 8.406 1.00 97.25 280 ILE A O 1
ATOM 2267 N N . PHE A 1 281 ? -10.434 -0.353 6.873 1.00 97.19 281 PHE A N 1
ATOM 2268 C CA . PHE A 1 281 ? -11.636 -0.751 7.592 1.00 97.19 281 PHE A CA 1
ATOM 2269 C C . PHE A 1 281 ? -11.302 -1.609 8.817 1.00 97.19 281 PHE A C 1
ATOM 2271 O O . PHE A 1 281 ? -10.652 -2.653 8.718 1.00 97.19 281 PHE A O 1
ATOM 2278 N N . VAL A 1 282 ? -11.837 -1.219 9.973 1.00 97.44 282 VAL A N 1
ATOM 2279 C CA . VAL A 1 282 ? -11.699 -1.959 11.233 1.00 97.44 282 VAL A CA 1
ATOM 2280 C C . VAL A 1 282 ? -13.057 -2.222 11.871 1.00 97.44 282 VAL A C 1
ATOM 2282 O O . VAL A 1 282 ? -13.988 -1.425 11.747 1.00 97.44 282 VAL A O 1
ATOM 2285 N N . LYS A 1 283 ? -13.189 -3.357 12.561 1.00 96.12 283 LYS A N 1
ATOM 2286 C CA . LYS A 1 283 ? -14.358 -3.672 13.393 1.00 96.12 283 LYS A CA 1
ATOM 2287 C C . LYS A 1 283 ? -14.174 -3.057 14.770 1.00 96.12 283 LYS A C 1
ATOM 2289 O O . LYS A 1 283 ? -13.095 -3.163 15.350 1.00 96.12 283 LYS A O 1
ATOM 2294 N N . THR A 1 284 ? -15.229 -2.464 15.311 1.00 94.81 284 THR A N 1
ATOM 2295 C CA . THR A 1 284 ? -15.226 -1.881 16.658 1.00 94.81 284 THR A CA 1
ATOM 2296 C C . THR A 1 284 ? -15.737 -2.890 17.686 1.00 94.81 284 THR A C 1
ATOM 2298 O O . THR A 1 284 ? -16.508 -3.794 17.354 1.00 94.81 284 THR A O 1
ATOM 2301 N N . GLU A 1 285 ? -15.363 -2.734 18.957 1.00 93.62 285 GLU A N 1
ATOM 2302 C CA . GLU A 1 285 ? -15.904 -3.563 20.049 1.00 93.62 285 GLU A CA 1
ATOM 2303 C C . GLU A 1 285 ? -17.426 -3.405 20.217 1.00 93.62 285 GLU A C 1
ATOM 2305 O O . GLU A 1 285 ? -18.103 -4.334 20.651 1.00 93.62 285 GLU A O 1
ATOM 2310 N N . SER A 1 286 ? -17.983 -2.261 19.804 1.00 88.12 286 SER A N 1
ATOM 2311 C CA . SER A 1 286 ? -19.431 -2.015 19.763 1.00 88.12 286 SER A CA 1
ATOM 2312 C C . SER A 1 286 ? -20.161 -2.761 18.633 1.00 88.12 286 SER A C 1
ATOM 2314 O O . SER A 1 286 ? -21.384 -2.680 18.533 1.00 88.12 286 SER A O 1
ATOM 2316 N N . GLY A 1 287 ? -19.437 -3.503 17.786 1.00 89.00 287 GLY A N 1
ATOM 2317 C CA . GLY A 1 287 ? -19.989 -4.291 16.680 1.00 89.00 287 GLY A CA 1
ATOM 2318 C C . GLY A 1 287 ? -20.169 -3.521 15.366 1.00 89.00 287 GLY A C 1
ATOM 2319 O O . GLY A 1 287 ? -20.681 -4.092 14.400 1.00 89.00 287 GLY A O 1
ATOM 2320 N N . GLY A 1 288 ? -19.750 -2.254 15.324 1.00 91.88 288 GLY A N 1
ATOM 2321 C CA . GLY A 1 288 ? -19.741 -1.405 14.135 1.00 91.88 288 GLY A CA 1
ATOM 2322 C C . GLY A 1 288 ? -18.433 -1.490 13.345 1.00 91.88 288 GLY A C 1
ATOM 2323 O O . GLY A 1 288 ? -17.603 -2.378 13.557 1.00 91.88 288 GLY A O 1
ATOM 2324 N N . HIS A 1 289 ? -18.260 -0.544 12.423 1.00 94.62 289 HIS A N 1
ATOM 2325 C CA . HIS A 1 289 ? -17.029 -0.361 11.657 1.00 94.62 289 HIS A CA 1
ATOM 2326 C C . HIS A 1 289 ? -16.538 1.080 11.792 1.00 94.62 289 HIS A C 1
ATOM 2328 O O . HIS A 1 289 ? -17.347 1.988 11.971 1.00 94.62 289 HIS A O 1
ATOM 2334 N N . ALA A 1 290 ? -15.229 1.269 11.681 1.00 95.50 290 ALA A N 1
ATOM 2335 C CA . ALA A 1 290 ? -14.570 2.564 11.574 1.00 95.50 290 ALA A CA 1
ATOM 2336 C C . ALA A 1 290 ? -13.480 2.496 10.492 1.00 95.50 290 ALA A C 1
ATOM 2338 O O . ALA A 1 290 ? -13.133 1.401 10.035 1.00 95.50 290 ALA A O 1
ATOM 2339 N N . ILE A 1 291 ? -12.951 3.652 10.097 1.00 97.56 291 ILE A N 1
ATOM 2340 C CA . ILE A 1 291 ? -11.711 3.756 9.323 1.00 97.56 291 ILE A CA 1
ATOM 2341 C C . ILE A 1 291 ? -10.573 4.132 10.267 1.00 97.56 291 ILE A C 1
ATOM 2343 O O . ILE A 1 291 ? -10.692 5.086 11.036 1.00 97.56 291 ILE A O 1
ATOM 2347 N N . ALA A 1 292 ? -9.499 3.350 10.219 1.00 97.38 292 ALA A N 1
ATOM 2348 C CA . ALA A 1 292 ? -8.214 3.697 10.798 1.00 97.38 292 ALA A CA 1
ATOM 2349 C C . ALA A 1 292 ? -7.428 4.523 9.770 1.00 97.38 292 ALA A C 1
ATOM 2351 O O . ALA A 1 292 ? -7.195 4.057 8.660 1.00 97.38 292 ALA A O 1
ATOM 2352 N N . ASP A 1 293 ? -7.059 5.732 10.161 1.00 96.88 293 ASP A N 1
ATOM 2353 C CA . ASP A 1 293 ? -6.369 6.727 9.345 1.00 96.88 293 ASP A CA 1
ATOM 2354 C C . ASP A 1 293 ? -4.959 6.923 9.910 1.00 96.88 293 ASP A C 1
ATOM 2356 O O . ASP A 1 293 ? -4.778 7.352 11.055 1.00 96.88 293 ASP A O 1
ATOM 2360 N N . PHE A 1 294 ? -3.961 6.503 9.138 1.00 97.00 294 PHE A N 1
ATOM 2361 C CA . PHE A 1 294 ? -2.558 6.772 9.429 1.00 97.00 294 PHE A CA 1
ATOM 2362 C C . PHE A 1 294 ? -2.092 7.921 8.549 1.00 97.00 294 PHE A C 1
ATOM 2364 O O . PHE A 1 294 ? -2.446 8.010 7.379 1.00 97.00 294 PHE A O 1
ATOM 2371 N N . ASN A 1 295 ? -1.213 8.747 9.103 1.00 95.62 295 ASN A N 1
ATOM 2372 C CA . ASN A 1 295 ? -0.625 9.854 8.373 1.00 95.62 295 ASN A CA 1
ATOM 2373 C C . ASN A 1 295 ? 0.188 9.354 7.160 1.00 95.62 295 ASN A C 1
ATOM 2375 O O . ASN A 1 295 ? 0.670 8.220 7.126 1.00 95.62 295 ASN A O 1
ATOM 2379 N N . PHE A 1 296 ? 0.410 10.229 6.184 1.00 96.56 296 PHE A N 1
ATOM 2380 C CA . PHE A 1 296 ? 1.097 9.895 4.940 1.00 96.56 296 PHE A CA 1
ATOM 2381 C C . PHE A 1 296 ? 2.121 10.972 4.571 1.00 96.56 296 PHE A C 1
ATOM 2383 O O . PHE A 1 296 ? 1.888 12.168 4.753 1.00 96.56 296 PHE A O 1
ATOM 2390 N N . ASN A 1 297 ? 3.287 10.563 4.061 1.00 94.38 297 ASN A N 1
ATOM 2391 C CA . ASN A 1 297 ? 4.374 11.475 3.685 1.00 94.38 297 ASN A CA 1
ATOM 2392 C C . ASN A 1 297 ? 4.934 11.212 2.274 1.00 94.38 297 ASN A C 1
ATOM 2394 O O . ASN A 1 297 ? 6.112 11.453 2.014 1.00 94.38 297 ASN A O 1
ATOM 2398 N N . SER A 1 298 ? 4.103 10.720 1.348 1.00 96.81 298 SER A N 1
ATOM 2399 C CA . SER A 1 298 ? 4.544 10.343 -0.005 1.00 96.81 298 SER A CA 1
ATOM 2400 C C . SER A 1 298 ? 5.706 9.351 0.036 1.00 96.81 298 SER A C 1
ATOM 2402 O O . SER A 1 298 ? 6.767 9.614 -0.526 1.00 96.81 298 SER A O 1
ATOM 2404 N N . TRP A 1 299 ? 5.543 8.258 0.782 1.00 97.94 299 TRP A N 1
ATOM 2405 C CA . TRP A 1 299 ? 6.561 7.222 0.978 1.00 97.94 299 TRP A CA 1
ATOM 2406 C C . TRP A 1 299 ? 7.928 7.758 1.439 1.00 97.94 299 TRP A C 1
ATOM 2408 O O . TRP A 1 299 ? 8.952 7.148 1.170 1.00 97.94 299 TRP A O 1
ATOM 2418 N N . GLY A 1 300 ? 7.997 8.905 2.116 1.00 96.38 300 GLY A N 1
ATOM 2419 C CA . GLY A 1 300 ? 9.251 9.542 2.536 1.00 96.38 300 GLY A CA 1
ATOM 2420 C C . GLY A 1 300 ? 9.936 10.418 1.480 1.00 96.38 300 GLY A C 1
ATOM 2421 O O . GLY A 1 300 ? 10.990 10.981 1.773 1.00 96.38 300 GLY A O 1
ATOM 2422 N N . TYR A 1 301 ? 9.352 10.592 0.290 1.00 96.19 301 TYR A N 1
ATOM 2423 C CA . TYR A 1 301 ? 9.851 11.533 -0.725 1.00 96.19 301 TYR A CA 1
ATOM 2424 C C . TYR A 1 301 ? 9.460 12.988 -0.440 1.00 96.19 301 TYR A C 1
ATOM 2426 O O . TYR A 1 301 ? 10.077 13.907 -0.982 1.00 96.19 301 TYR A O 1
ATOM 2434 N N . ALA A 1 302 ? 8.453 13.222 0.406 1.00 92.62 302 ALA A N 1
ATOM 2435 C CA . ALA A 1 302 ? 8.003 14.561 0.766 1.00 92.62 302 ALA A CA 1
ATOM 2436 C C . ALA A 1 302 ? 7.648 14.675 2.256 1.00 92.62 302 ALA A C 1
ATOM 2438 O O . ALA A 1 302 ? 7.472 13.695 2.970 1.00 92.62 302 ALA A O 1
ATOM 2439 N N . ASP A 1 303 ? 7.522 15.907 2.743 1.00 87.31 303 ASP A N 1
ATOM 2440 C CA . ASP A 1 303 ? 6.963 16.159 4.073 1.00 87.31 303 ASP A CA 1
ATOM 2441 C C . ASP A 1 303 ? 5.422 16.092 4.022 1.00 87.31 303 ASP A C 1
ATOM 2443 O O . ASP A 1 303 ? 4.801 16.473 3.024 1.00 87.31 303 ASP A O 1
ATOM 2447 N N . THR A 1 304 ? 4.806 15.691 5.135 1.00 81.69 304 THR A N 1
ATOM 2448 C CA . THR A 1 304 ? 3.365 15.804 5.450 1.00 81.69 304 THR A CA 1
ATOM 2449 C C . THR A 1 304 ? 2.763 17.192 5.174 1.00 81.69 304 THR A C 1
ATOM 2451 O O . THR A 1 304 ? 1.561 17.347 4.970 1.00 81.69 304 THR A O 1
ATOM 2454 N N . LEU A 1 305 ? 3.582 18.248 5.166 1.00 79.69 305 LEU A N 1
ATOM 2455 C CA . LEU A 1 305 ? 3.141 19.618 4.927 1.00 79.69 305 LEU A CA 1
ATOM 2456 C C . LEU A 1 305 ? 3.006 19.978 3.443 1.00 79.69 305 LEU A C 1
ATOM 2458 O O . LEU A 1 305 ? 2.378 21.004 3.140 1.00 79.69 305 LEU A O 1
ATOM 2462 N N . TYR A 1 306 ? 3.573 19.170 2.543 1.00 81.12 306 TYR A N 1
ATOM 2463 C CA . TYR A 1 306 ? 3.525 19.404 1.104 1.00 81.12 306 TYR A CA 1
ATOM 2464 C C . TYR A 1 306 ? 2.092 19.283 0.571 1.00 81.12 306 TYR A C 1
ATOM 2466 O O . TYR A 1 306 ? 1.304 18.465 1.040 1.00 81.12 306 TYR A O 1
ATOM 2474 N N . ALA A 1 307 ? 1.730 20.136 -0.390 1.00 84.38 307 ALA A N 1
ATOM 2475 C CA . ALA A 1 307 ? 0.341 20.266 -0.832 1.00 84.38 307 ALA A CA 1
ATOM 2476 C C . ALA A 1 307 ? -0.208 18.967 -1.440 1.00 84.38 307 ALA A C 1
ATOM 2478 O O . ALA A 1 307 ? -1.332 18.595 -1.120 1.00 84.38 307 ALA A O 1
ATOM 2479 N N . ALA A 1 308 ? 0.594 18.276 -2.257 1.00 89.31 308 ALA A N 1
ATOM 2480 C CA . ALA A 1 308 ? 0.205 16.993 -2.838 1.00 89.31 308 ALA A CA 1
ATOM 2481 C C . ALA A 1 308 ? 0.022 15.918 -1.757 1.00 89.31 308 ALA A C 1
ATOM 2483 O O . ALA A 1 308 ? -1.025 15.289 -1.692 1.00 89.31 308 ALA A O 1
ATOM 2484 N N . THR A 1 309 ? 0.979 15.807 -0.830 1.00 91.00 309 THR A N 1
ATOM 2485 C CA . THR A 1 309 ? 0.913 14.868 0.297 1.00 91.00 309 THR A CA 1
ATOM 2486 C C . THR A 1 309 ? -0.357 15.038 1.131 1.00 91.00 309 THR A C 1
ATOM 2488 O O . THR A 1 309 ? -0.978 14.051 1.496 1.00 91.00 309 THR A O 1
ATOM 2491 N N . LYS A 1 310 ? -0.780 16.281 1.405 1.00 89.50 310 LYS A N 1
ATOM 2492 C CA . LYS A 1 310 ? -2.021 16.560 2.153 1.00 89.50 310 LYS A CA 1
ATOM 2493 C C . LYS A 1 310 ? -3.289 16.152 1.419 1.00 89.50 310 LYS A C 1
ATOM 2495 O O . LYS A 1 310 ? -4.308 15.944 2.064 1.00 89.50 310 LYS A O 1
ATOM 2500 N N . ILE A 1 311 ? -3.266 16.163 0.089 1.00 91.69 311 ILE A N 1
ATOM 2501 C CA . ILE A 1 311 ? -4.415 15.723 -0.701 1.00 91.69 311 ILE A CA 1
ATOM 2502 C C . ILE A 1 311 ? -4.555 14.209 -0.544 1.00 91.69 311 ILE A C 1
ATOM 2504 O O . ILE A 1 311 ? -5.638 13.749 -0.199 1.00 91.69 311 ILE A O 1
ATOM 2508 N N . GLU A 1 312 ? -3.453 13.474 -0.696 1.00 96.31 312 GLU A N 1
ATOM 2509 C CA . GLU A 1 312 ? -3.447 12.013 -0.564 1.00 96.31 312 GLU A CA 1
ATOM 2510 C C . GLU A 1 312 ? -3.734 11.536 0.857 1.00 96.31 312 GLU A C 1
ATOM 2512 O O . GLU A 1 312 ? -4.551 10.645 1.052 1.00 96.31 312 GLU A O 1
ATOM 2517 N N . GLU A 1 313 ? -3.138 12.176 1.866 1.00 94.56 313 GLU A N 1
ATOM 2518 C CA . GLU A 1 313 ? -3.383 11.852 3.278 1.00 94.56 313 GLU A CA 1
ATOM 2519 C C . GLU A 1 313 ? -4.854 12.024 3.682 1.00 94.56 313 GLU A C 1
ATOM 2521 O O . GLU A 1 313 ? -5.296 11.408 4.636 1.00 94.56 313 GLU A O 1
ATOM 2526 N N . LYS A 1 314 ? -5.642 12.825 2.953 1.00 94.38 314 LYS A N 1
ATOM 2527 C CA . LYS A 1 314 ? -7.070 13.040 3.241 1.00 94.38 314 LYS A CA 1
ATOM 2528 C C . LYS A 1 314 ? -8.002 12.092 2.488 1.00 94.38 314 LYS A C 1
ATOM 2530 O O . LYS A 1 314 ? -9.228 12.236 2.586 1.00 94.38 314 LYS A O 1
ATOM 2535 N N . TYR A 1 315 ? -7.460 11.159 1.710 1.00 97.81 315 TYR A N 1
ATOM 2536 C CA . TYR A 1 315 ? -8.250 10.283 0.854 1.00 97.81 315 TYR A CA 1
ATOM 2537 C C . TYR A 1 315 ? -9.213 9.398 1.667 1.00 97.81 315 TYR A C 1
ATOM 2539 O O . TYR A 1 315 ? -10.411 9.314 1.370 1.00 97.81 315 TYR A O 1
ATOM 2547 N N . ASP A 1 316 ? -8.724 8.769 2.732 1.00 96.31 316 ASP A N 1
ATOM 2548 C CA . ASP A 1 316 ? -9.496 7.892 3.610 1.00 96.31 316 ASP A CA 1
ATOM 2549 C C . ASP A 1 316 ? -10.548 8.632 4.461 1.00 96.31 316 ASP A C 1
ATOM 2551 O O . ASP A 1 316 ? -11.660 8.117 4.628 1.00 96.31 316 ASP A O 1
ATOM 2555 N N . GLU A 1 317 ? -10.282 9.869 4.898 1.00 94.50 317 GLU A N 1
ATOM 2556 C CA . GLU A 1 317 ? -11.278 10.764 5.504 1.00 94.50 317 GLU A CA 1
ATOM 2557 C C . GLU A 1 317 ? -12.442 11.034 4.540 1.00 94.50 317 GLU A C 1
ATOM 2559 O O . GLU A 1 317 ? -13.616 11.051 4.938 1.00 94.50 317 GLU A O 1
ATOM 2564 N N . GLY A 1 318 ? -12.123 11.223 3.255 1.00 94.12 318 GLY A N 1
ATOM 2565 C CA . GLY A 1 318 ? -13.098 11.354 2.176 1.00 94.12 318 GLY A CA 1
ATOM 2566 C C . GLY A 1 318 ? -14.022 10.140 2.107 1.00 94.12 318 GLY A C 1
ATOM 2567 O O . GLY A 1 318 ? -15.251 10.291 2.114 1.00 94.12 318 GLY A O 1
ATOM 2568 N N . VAL A 1 319 ? -13.448 8.933 2.142 1.00 96.81 319 VAL A N 1
ATOM 2569 C CA . VAL A 1 319 ? -14.221 7.683 2.148 1.00 96.81 319 VAL A CA 1
ATOM 2570 C C . VAL A 1 319 ? -15.052 7.548 3.428 1.00 96.81 319 VAL A C 1
ATOM 2572 O O . VAL A 1 319 ? -16.238 7.213 3.352 1.00 96.81 319 VAL A O 1
ATOM 2575 N N . ALA A 1 320 ? -14.484 7.846 4.600 1.00 94.56 320 ALA A N 1
ATOM 2576 C CA . ALA A 1 320 ? -15.187 7.783 5.882 1.00 94.56 320 ALA A CA 1
ATOM 2577 C C . ALA A 1 320 ? -16.432 8.670 5.888 1.00 94.56 320 ALA A C 1
ATOM 2579 O O . ALA A 1 320 ? -17.530 8.226 6.246 1.00 94.56 320 ALA A O 1
ATOM 2580 N N . LYS A 1 321 ? -16.289 9.903 5.393 1.00 91.56 321 LYS A N 1
ATOM 2581 C CA . LYS A 1 321 ? -17.390 10.853 5.234 1.00 91.56 321 LYS A CA 1
ATOM 2582 C C . LYS A 1 321 ? -18.458 10.333 4.275 1.00 91.56 321 LYS A C 1
ATOM 2584 O O . LYS A 1 321 ? -19.644 10.426 4.589 1.00 91.56 321 LYS A O 1
ATOM 2589 N N . MET A 1 322 ? -18.062 9.774 3.132 1.00 91.94 322 MET A N 1
ATOM 2590 C CA . MET A 1 322 ? -18.997 9.219 2.148 1.00 91.94 322 MET A CA 1
ATOM 2591 C C . MET A 1 322 ? -19.803 8.041 2.696 1.00 91.94 322 MET A C 1
ATOM 2593 O O . MET A 1 322 ? -21.009 7.952 2.463 1.00 91.94 322 MET A O 1
ATOM 2597 N N . LEU A 1 323 ? -19.154 7.156 3.449 1.00 91.19 323 LEU A N 1
ATOM 2598 C CA . LEU A 1 323 ? -19.794 5.989 4.052 1.00 91.19 323 LEU A CA 1
ATOM 2599 C C . LEU A 1 323 ? -20.514 6.310 5.368 1.00 91.19 323 LEU A C 1
ATOM 2601 O O . LEU A 1 323 ? -21.242 5.461 5.876 1.00 91.19 323 LEU A O 1
ATOM 2605 N N . SER A 1 324 ? -20.350 7.529 5.897 1.00 89.69 324 SER A N 1
ATOM 2606 C CA . SER A 1 324 ? -20.856 7.937 7.214 1.00 89.69 324 SER A CA 1
ATOM 2607 C C . SER A 1 324 ? -20.395 6.999 8.335 1.00 89.69 324 SER A C 1
ATOM 2609 O O . SER A 1 324 ? -21.159 6.695 9.252 1.00 89.69 324 SER A O 1
ATOM 2611 N N . ILE A 1 325 ? -19.146 6.534 8.254 1.00 91.44 325 ILE A N 1
ATOM 2612 C CA . ILE A 1 325 ? -18.514 5.708 9.285 1.00 91.44 325 ILE A CA 1
ATOM 2613 C C . ILE A 1 325 ? -17.492 6.534 10.070 1.00 91.44 325 ILE A C 1
ATOM 2615 O O . ILE A 1 325 ? -16.886 7.450 9.512 1.00 91.44 325 ILE A O 1
ATOM 2619 N N . PRO A 1 326 ? -17.302 6.252 11.367 1.00 91.19 326 PRO A N 1
ATOM 2620 C CA . PRO A 1 326 ? -16.345 6.990 12.173 1.00 91.19 326 PRO A CA 1
ATOM 2621 C C . PRO A 1 326 ? -14.896 6.817 11.715 1.00 91.19 326 PRO A C 1
ATOM 2623 O O . PRO A 1 326 ? -14.529 5.784 11.157 1.00 91.19 326 PRO A O 1
ATOM 2626 N N . LEU A 1 327 ? -14.077 7.808 12.056 1.00 90.44 327 LEU A N 1
ATOM 2627 C CA . LEU A 1 327 ? -12.641 7.839 11.809 1.00 90.44 327 LEU A CA 1
ATOM 2628 C C . LEU A 1 327 ? -11.869 7.706 13.128 1.00 90.44 327 LEU A C 1
ATOM 2630 O O . LEU A 1 327 ? -12.282 8.252 14.158 1.00 90.44 327 LEU A O 1
ATOM 2634 N N . ILE A 1 328 ? -10.739 7.011 13.090 1.00 91.56 328 ILE A N 1
ATOM 2635 C CA . ILE A 1 328 ? -9.745 6.947 14.157 1.00 91.56 328 ILE A CA 1
ATOM 2636 C C . ILE A 1 328 ? -8.411 7.321 13.520 1.00 91.56 328 ILE A C 1
ATOM 2638 O O . ILE A 1 328 ? -7.908 6.543 12.725 1.00 91.56 328 ILE A O 1
ATOM 2642 N N . SER A 1 329 ? -7.842 8.470 13.877 1.00 89.69 329 SER A N 1
ATOM 2643 C CA . SER A 1 329 ? -6.607 8.960 13.243 1.00 89.69 329 SER A CA 1
ATOM 2644 C C . SER A 1 329 ? -5.362 8.710 14.095 1.00 89.69 329 SER A C 1
ATOM 2646 O O . SER A 1 329 ? -5.439 8.646 15.332 1.00 89.69 329 SER A O 1
ATOM 2648 N N . SER A 1 330 ? -4.207 8.611 13.442 1.00 89.12 330 SER A N 1
ATOM 2649 C CA . SER A 1 330 ? -2.874 8.448 14.019 1.00 89.12 330 SER A CA 1
ATOM 2650 C C . SER A 1 330 ? -1.882 9.429 13.388 1.00 89.12 330 SER A C 1
ATOM 2652 O O . SER A 1 330 ? -1.874 9.590 12.174 1.00 89.12 330 SER A O 1
ATOM 2654 N N . PRO A 1 331 ? -0.986 10.062 14.171 1.00 85.75 331 PRO A N 1
ATOM 2655 C CA . PRO A 1 331 ? 0.121 10.822 13.599 1.00 85.75 331 PRO A CA 1
ATOM 2656 C C . PRO A 1 331 ? 1.239 9.930 13.031 1.00 85.75 331 PRO A C 1
ATOM 2658 O O . PRO A 1 331 ? 2.130 10.465 12.371 1.00 85.75 331 PRO A O 1
ATOM 2661 N N . MET A 1 332 ? 1.234 8.624 13.334 1.00 95.00 332 MET A N 1
ATOM 2662 C CA . MET A 1 332 ? 2.213 7.663 12.828 1.00 95.00 332 MET A CA 1
ATOM 2663 C C . MET A 1 332 ? 2.041 7.526 11.321 1.00 95.00 332 MET A C 1
ATOM 2665 O O . MET A 1 332 ? 0.917 7.385 10.841 1.00 95.00 332 MET A O 1
ATOM 2669 N N . ILE A 1 333 ? 3.154 7.579 10.595 1.00 97.81 333 ILE A N 1
ATOM 2670 C CA . ILE A 1 333 ? 3.155 7.412 9.147 1.00 97.81 333 ILE A CA 1
ATOM 2671 C C . ILE A 1 333 ? 3.335 5.934 8.849 1.00 97.81 333 ILE A C 1
ATOM 2673 O O . ILE A 1 333 ? 4.349 5.357 9.228 1.00 97.81 333 ILE A O 1
ATOM 2677 N N . SER A 1 334 ? 2.364 5.320 8.193 1.00 98.12 334 SER A N 1
ATOM 2678 C CA . SER A 1 334 ? 2.455 3.922 7.782 1.00 98.12 334 SER A CA 1
ATOM 2679 C C . SER A 1 334 ? 1.527 3.726 6.591 1.00 98.12 334 SER A C 1
ATOM 2681 O O . SER A 1 334 ? 0.360 4.126 6.633 1.00 98.12 334 SER A O 1
ATOM 2683 N N . GLU A 1 335 ? 2.008 3.077 5.540 1.00 98.38 335 GLU A N 1
ATOM 2684 C CA . GLU A 1 335 ? 1.261 2.821 4.310 1.00 98.38 335 GLU A CA 1
ATOM 2685 C C . GLU A 1 335 ? 0.625 1.424 4.287 1.00 98.38 335 GLU A C 1
ATOM 2687 O O . GLU A 1 335 ? 1.120 0.472 4.893 1.00 98.38 335 GLU A O 1
ATOM 2692 N N . GLY A 1 336 ? -0.498 1.282 3.577 1.00 97.62 336 GLY A N 1
ATOM 2693 C CA . GLY A 1 336 ? -1.216 0.008 3.478 1.00 97.62 336 GLY A CA 1
ATOM 2694 C C . GLY A 1 336 ? -0.430 -1.119 2.815 1.00 97.62 336 GLY A C 1
ATOM 2695 O O . GLY A 1 336 ? -0.572 -2.256 3.255 1.00 97.62 336 GLY A O 1
ATOM 2696 N N . GLY A 1 337 ? 0.422 -0.837 1.826 1.00 98.12 337 GLY A N 1
ATOM 2697 C CA . GLY A 1 337 ? 1.270 -1.850 1.189 1.00 98.12 337 GLY A CA 1
ATOM 2698 C C . GLY A 1 337 ? 2.344 -2.410 2.124 1.00 98.12 337 GLY A C 1
ATOM 2699 O O . GLY A 1 337 ? 2.764 -3.554 1.971 1.00 98.12 337 GLY A O 1
ATOM 2700 N N . ASN A 1 338 ? 2.730 -1.665 3.168 1.00 98.69 338 ASN A N 1
ATOM 2701 C CA . ASN A 1 338 ? 3.652 -2.156 4.189 1.00 98.69 338 ASN A CA 1
ATOM 2702 C C . ASN A 1 338 ? 2.968 -2.920 5.337 1.00 98.69 338 ASN A C 1
ATOM 2704 O O . ASN A 1 338 ? 3.645 -3.331 6.277 1.00 98.69 338 ASN A O 1
ATOM 2708 N N . ARG A 1 339 ? 1.647 -3.135 5.285 1.00 98.00 339 ARG A N 1
ATOM 2709 C CA . ARG A 1 339 ? 0.895 -3.822 6.343 1.00 98.00 339 ARG A CA 1
ATOM 2710 C C . ARG A 1 339 ? 0.136 -5.031 5.822 1.00 98.00 339 ARG A C 1
ATOM 2712 O O . ARG A 1 339 ? -0.850 -4.902 5.104 1.00 98.00 339 ARG A O 1
ATOM 2719 N N . GLU A 1 340 ? 0.493 -6.203 6.333 1.00 98.31 340 GLU A N 1
ATOM 2720 C CA . GLU A 1 340 ? -0.185 -7.460 6.017 1.00 98.31 340 GLU A CA 1
ATOM 2721 C C . GLU A 1 340 ? -0.779 -8.099 7.270 1.00 98.31 340 GLU A C 1
ATOM 2723 O O . GLU A 1 340 ? -0.058 -8.532 8.168 1.00 98.31 340 GLU A O 1
ATOM 2728 N N . VAL A 1 341 ? -2.111 -8.174 7.346 1.00 98.06 341 VAL A N 1
ATOM 2729 C CA . VAL A 1 341 ? -2.821 -8.694 8.524 1.00 98.06 341 VAL A CA 1
ATOM 2730 C C . VAL A 1 341 ? -3.453 -10.055 8.265 1.00 98.06 341 VAL A C 1
ATOM 2732 O O . VAL A 1 341 ? -4.110 -10.281 7.251 1.00 98.06 341 VAL A O 1
ATOM 2735 N N . ASN A 1 342 ? -3.347 -10.955 9.243 1.00 97.75 342 ASN A N 1
ATOM 2736 C CA . ASN A 1 342 ? -3.968 -12.281 9.171 1.00 97.75 342 ASN A CA 1
ATOM 2737 C C . ASN A 1 342 ? -5.430 -12.301 9.667 1.00 97.75 342 ASN A C 1
ATOM 2739 O O . ASN A 1 342 ? -6.036 -13.362 9.798 1.00 97.75 342 ASN A O 1
ATOM 2743 N N . GLY A 1 343 ? -5.992 -11.144 10.042 1.00 95.75 343 GLY A N 1
ATOM 2744 C CA . GLY A 1 343 ? -7.378 -11.016 10.519 1.00 95.75 343 GLY A CA 1
ATOM 2745 C C . GLY A 1 343 ? -7.633 -11.586 11.921 1.00 95.75 343 GLY A C 1
ATOM 2746 O O . GLY A 1 343 ? -8.763 -11.533 12.416 1.00 95.75 343 GLY A O 1
ATOM 2747 N N . LYS A 1 344 ? -6.591 -12.101 12.585 1.00 95.69 344 LYS A N 1
ATOM 2748 C CA . LYS A 1 344 ? -6.607 -12.692 13.932 1.00 95.69 344 LYS A CA 1
ATOM 2749 C C . LYS A 1 344 ? -5.674 -11.974 14.914 1.00 95.69 344 LYS A C 1
ATOM 2751 O O . LYS A 1 344 ? -5.347 -12.502 15.971 1.00 95.69 344 LYS A O 1
ATOM 2756 N N . GLY A 1 345 ? -5.265 -10.751 14.582 1.00 94.88 345 GLY A N 1
ATOM 2757 C CA . GLY A 1 345 ? -4.433 -9.915 15.449 1.00 94.88 345 GLY A CA 1
ATOM 2758 C C . GLY A 1 345 ? -2.927 -10.079 15.238 1.00 94.88 345 GLY A C 1
ATOM 2759 O O . GLY A 1 345 ? -2.169 -9.572 16.061 1.00 94.88 345 GLY A O 1
ATOM 2760 N N . THR A 1 346 ? -2.490 -10.762 14.170 1.00 98.25 346 THR A N 1
ATOM 2761 C CA . THR A 1 346 ? -1.092 -10.735 13.713 1.00 98.25 346 THR A CA 1
ATOM 2762 C C . THR A 1 346 ? -0.930 -9.821 12.502 1.00 98.25 346 THR A C 1
ATOM 2764 O O . THR A 1 346 ? -1.729 -9.884 11.565 1.00 98.25 346 THR A O 1
ATOM 2767 N N . LEU A 1 347 ? 0.118 -9.002 12.538 1.00 98.69 347 LEU A N 1
ATOM 2768 C CA . LEU A 1 347 ? 0.547 -8.086 11.487 1.00 98.69 347 LEU A CA 1
ATOM 2769 C C . LEU A 1 347 ? 1.978 -8.440 11.060 1.00 98.69 347 LEU A C 1
ATOM 2771 O O . LEU A 1 347 ? 2.831 -8.652 11.918 1.00 98.69 347 LEU A O 1
ATOM 2775 N N . MET A 1 348 ? 2.246 -8.468 9.757 1.00 98.75 348 MET A N 1
ATOM 2776 C CA . MET A 1 348 ? 3.594 -8.391 9.192 1.00 98.75 348 MET A CA 1
ATOM 2777 C C . MET A 1 348 ? 3.835 -6.977 8.663 1.00 98.75 348 MET A C 1
ATOM 2779 O O . MET A 1 348 ? 2.965 -6.419 7.992 1.00 98.75 348 MET A O 1
ATOM 2783 N N . VAL A 1 349 ? 5.016 -6.432 8.950 1.00 98.81 349 VAL A N 1
ATOM 2784 C CA . VAL A 1 349 ? 5.514 -5.159 8.405 1.00 98.81 349 VAL A CA 1
ATOM 2785 C C . VAL A 1 349 ? 6.998 -5.275 8.076 1.00 98.81 349 VAL A C 1
ATOM 2787 O O . VAL A 1 349 ? 7.712 -6.054 8.717 1.00 98.81 349 VAL A O 1
ATOM 2790 N N . THR A 1 350 ? 7.486 -4.467 7.134 1.00 98.88 350 THR A N 1
ATOM 2791 C CA . THR A 1 350 ? 8.929 -4.273 6.942 1.00 98.88 350 THR A CA 1
ATOM 2792 C C . THR A 1 350 ? 9.436 -3.191 7.892 1.00 98.88 350 THR A C 1
ATOM 2794 O O . THR A 1 350 ? 9.015 -2.033 7.832 1.00 98.88 350 THR A O 1
ATOM 2797 N N . GLU A 1 351 ? 10.384 -3.543 8.758 1.00 98.62 351 GLU A N 1
ATOM 2798 C CA . GLU A 1 351 ? 10.971 -2.650 9.757 1.00 98.62 351 GLU A CA 1
ATOM 2799 C C . GLU A 1 351 ? 11.692 -1.459 9.129 1.00 98.62 351 GLU A C 1
ATOM 2801 O O . GLU A 1 351 ? 11.564 -0.336 9.622 1.00 98.62 351 GLU A O 1
ATOM 2806 N N . LYS A 1 352 ? 12.438 -1.687 8.043 1.00 98.25 352 LYS A N 1
ATOM 2807 C CA . LYS A 1 352 ? 13.159 -0.628 7.326 1.00 98.25 352 LYS A CA 1
ATOM 2808 C C . LYS A 1 352 ? 12.233 0.477 6.813 1.00 98.25 352 LYS A C 1
ATOM 2810 O O . LYS A 1 352 ? 12.627 1.643 6.807 1.00 98.25 352 LYS A O 1
ATOM 2815 N N . VAL A 1 353 ? 11.004 0.127 6.431 1.00 98.56 353 VAL A N 1
ATOM 2816 C CA . VAL A 1 353 ? 9.983 1.093 6.009 1.00 98.56 353 VAL A CA 1
ATOM 2817 C C . VAL A 1 353 ? 9.477 1.865 7.225 1.00 98.56 353 VAL A C 1
ATOM 2819 O O . VAL A 1 353 ? 9.680 3.076 7.293 1.00 98.56 353 VAL A O 1
ATOM 2822 N N . GLU A 1 354 ? 8.919 1.176 8.226 1.00 98.44 354 GLU A N 1
ATOM 2823 C CA . GLU A 1 354 ? 8.309 1.813 9.406 1.00 98.44 354 GLU A CA 1
ATOM 2824 C C . GLU A 1 354 ? 9.294 2.707 10.174 1.00 98.44 354 GLU A C 1
ATOM 2826 O O . GLU A 1 354 ? 8.971 3.840 10.535 1.00 98.44 354 GLU A O 1
ATOM 2831 N N . SER A 1 355 ? 10.532 2.241 10.360 1.00 97.50 355 SER A N 1
ATOM 2832 C CA . SER A 1 355 ? 11.591 3.004 11.035 1.00 97.50 355 SER A CA 1
ATOM 2833 C C . SER A 1 355 ? 12.061 4.197 10.201 1.00 97.50 355 SER A C 1
ATOM 2835 O O . SER A 1 355 ? 12.426 5.235 10.752 1.00 97.50 355 SER A O 1
ATOM 2837 N N . GLY A 1 356 ? 12.046 4.068 8.871 1.00 96.25 356 GLY A N 1
ATOM 2838 C CA . GLY A 1 356 ? 12.361 5.158 7.950 1.00 96.25 356 GLY A CA 1
ATOM 2839 C C . GLY A 1 356 ? 11.280 6.241 7.926 1.00 96.25 356 GLY A C 1
ATOM 2840 O O . GLY A 1 356 ? 11.600 7.421 7.787 1.00 96.25 356 GLY A O 1
ATOM 2841 N N . ARG A 1 357 ? 10.007 5.861 8.098 1.00 97.12 357 ARG A N 1
ATOM 2842 C CA . ARG A 1 357 ? 8.875 6.794 8.224 1.00 97.12 357 ARG A CA 1
ATOM 2843 C C . ARG A 1 357 ? 8.816 7.463 9.591 1.00 97.12 357 ARG A C 1
ATOM 2845 O O . ARG A 1 357 ? 8.555 8.662 9.674 1.00 97.12 357 ARG A O 1
ATOM 2852 N N . ASN A 1 358 ? 9.104 6.707 10.650 1.00 96.31 358 ASN A N 1
ATOM 2853 C CA . ASN A 1 358 ? 8.946 7.131 12.039 1.00 96.31 358 ASN A CA 1
ATOM 2854 C C . ASN A 1 358 ? 10.275 7.047 12.818 1.00 96.31 358 ASN A C 1
ATOM 2856 O O . ASN A 1 358 ? 10.360 6.325 13.812 1.00 96.31 358 ASN A O 1
ATOM 2860 N N . PRO A 1 359 ? 11.318 7.821 12.453 1.00 93.75 359 PRO A N 1
ATOM 2861 C CA . PRO A 1 359 ? 12.668 7.678 13.017 1.00 93.75 359 PRO A CA 1
ATOM 2862 C C . PRO A 1 359 ? 12.772 7.977 14.522 1.00 93.75 359 PRO A C 1
ATOM 2864 O O . PRO A 1 359 ? 13.802 7.723 15.143 1.00 93.75 359 PRO A O 1
ATOM 2867 N N . THR A 1 360 ? 11.724 8.551 15.121 1.00 90.12 360 THR A N 1
ATOM 2868 C CA . THR A 1 360 ? 11.643 8.850 16.556 1.00 90.12 360 THR A CA 1
ATOM 2869 C C . THR A 1 360 ? 10.795 7.853 17.350 1.00 90.12 360 THR A C 1
ATOM 2871 O O . THR A 1 360 ? 10.664 8.031 18.559 1.00 90.12 360 THR A O 1
ATOM 2874 N N . MET A 1 361 ? 10.177 6.860 16.703 1.00 92.50 361 MET A N 1
ATOM 2875 C CA . MET A 1 361 ? 9.344 5.845 17.357 1.00 92.50 361 MET A CA 1
ATOM 2876 C C . MET A 1 361 ? 10.123 4.537 17.492 1.00 92.50 361 MET A C 1
ATOM 2878 O O . MET A 1 361 ? 10.790 4.097 16.559 1.00 92.50 361 MET A O 1
ATOM 2882 N N . SER A 1 362 ? 10.044 3.902 18.659 1.00 94.12 362 SER A N 1
ATOM 2883 C CA . SER A 1 362 ? 10.550 2.539 18.833 1.00 94.12 362 SER A CA 1
ATOM 2884 C C . SER A 1 362 ? 9.548 1.510 18.301 1.00 94.12 362 SER A C 1
ATOM 2886 O O . SER A 1 362 ? 8.365 1.819 18.146 1.00 94.12 362 SER A O 1
ATOM 2888 N N . ARG A 1 363 ? 9.981 0.254 18.098 1.00 96.50 363 ARG A N 1
ATOM 2889 C CA . ARG A 1 363 ? 9.057 -0.859 17.793 1.00 96.50 363 ARG A CA 1
ATOM 2890 C C . ARG A 1 363 ? 7.903 -0.935 18.794 1.00 96.50 363 ARG A C 1
ATOM 2892 O O . ARG A 1 363 ? 6.763 -1.076 18.382 1.00 96.50 363 ARG A O 1
ATOM 2899 N N . ALA A 1 364 ? 8.192 -0.761 20.085 1.00 93.25 364 ALA A N 1
ATOM 2900 C CA . ALA A 1 364 ? 7.176 -0.802 21.134 1.00 93.25 364 ALA A CA 1
ATOM 2901 C C . ALA A 1 364 ? 6.152 0.343 21.012 1.00 93.25 364 ALA A C 1
ATOM 2903 O O . ALA A 1 364 ? 4.967 0.128 21.248 1.00 93.25 364 ALA A O 1
ATOM 2904 N N . ASP A 1 365 ? 6.583 1.547 20.615 1.00 90.25 365 ASP A N 1
ATOM 2905 C CA . ASP A 1 365 ? 5.662 2.668 20.382 1.00 90.25 365 ASP A CA 1
ATOM 2906 C C . ASP A 1 365 ? 4.755 2.398 19.173 1.00 90.25 365 ASP A C 1
ATOM 2908 O O . ASP A 1 365 ? 3.554 2.662 19.228 1.00 90.25 365 ASP A O 1
ATOM 2912 N N . MET A 1 366 ? 5.321 1.838 18.097 1.00 97.12 366 MET A N 1
ATOM 2913 C CA . MET A 1 366 ? 4.570 1.457 16.897 1.00 97.12 366 MET A CA 1
ATOM 2914 C C . MET A 1 366 ? 3.602 0.302 17.178 1.00 97.12 366 MET A C 1
ATOM 2916 O O . MET A 1 366 ? 2.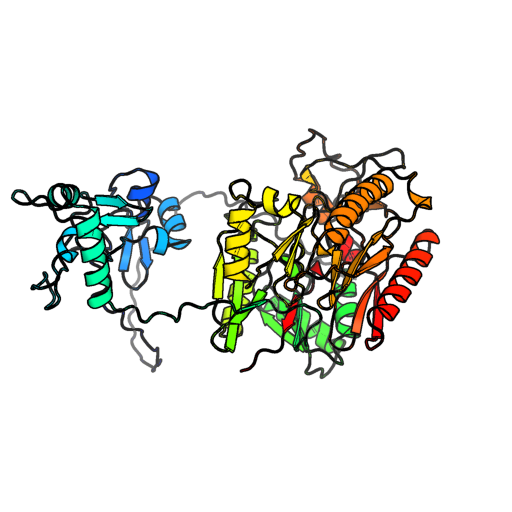456 0.352 16.750 1.00 97.12 366 MET A O 1
ATOM 2920 N N . GLU A 1 367 ? 4.005 -0.700 17.963 1.00 97.88 367 GLU A N 1
ATOM 2921 C CA . GLU A 1 367 ? 3.146 -1.812 18.395 1.00 97.88 367 GLU A CA 1
ATOM 2922 C C . GLU A 1 367 ? 1.937 -1.333 19.208 1.00 97.88 367 GLU A C 1
ATOM 2924 O O . GLU A 1 367 ? 0.819 -1.776 18.947 1.00 97.88 367 GLU A O 1
ATOM 2929 N N . VAL A 1 368 ? 2.125 -0.381 20.133 1.00 95.19 368 VAL A N 1
ATOM 2930 C CA . VAL A 1 368 ? 1.014 0.249 20.875 1.00 95.19 368 VAL A CA 1
ATOM 2931 C C . VAL A 1 368 ? 0.045 0.951 19.924 1.00 95.19 368 VAL A C 1
ATOM 2933 O O . VAL A 1 368 ? -1.174 0.899 20.119 1.00 95.19 368 VAL A O 1
ATOM 2936 N N . GLU A 1 369 ? 0.565 1.603 18.887 1.00 96.69 369 GLU A N 1
ATOM 2937 C CA . GLU A 1 369 ? -0.270 2.298 17.916 1.00 96.69 369 GLU A CA 1
ATOM 2938 C C . GLU A 1 369 ? -0.989 1.332 16.965 1.00 96.69 369 GLU A C 1
ATOM 2940 O O . GLU A 1 369 ? -2.181 1.509 16.710 1.00 96.69 369 GLU A O 1
ATOM 2945 N N . PHE A 1 370 ? -0.337 0.255 16.521 1.00 98.62 370 PHE A N 1
ATOM 2946 C CA . PHE A 1 370 ? -0.982 -0.824 15.771 1.00 98.62 370 PHE A CA 1
ATOM 2947 C C . PHE A 1 370 ? -2.067 -1.526 16.597 1.00 98.62 370 PHE A C 1
ATOM 2949 O O . PHE A 1 370 ? -3.135 -1.834 16.065 1.00 98.62 370 PHE A O 1
ATOM 2956 N N . GLU A 1 371 ? -1.865 -1.734 17.899 1.00 97.38 371 GLU A N 1
ATOM 2957 C CA . GLU A 1 371 ? -2.917 -2.250 18.781 1.00 97.38 371 GLU A CA 1
ATOM 2958 C C . GLU A 1 371 ? -4.113 -1.291 18.821 1.00 97.38 371 GLU A C 1
ATOM 2960 O O . GLU A 1 371 ? -5.254 -1.704 18.600 1.00 97.38 371 GLU A O 1
ATOM 2965 N N . ARG A 1 372 ? -3.864 0.009 19.026 1.00 96.31 372 ARG A N 1
ATOM 2966 C CA . ARG A 1 372 ? -4.916 1.031 19.104 1.00 96.31 372 ARG A CA 1
ATOM 2967 C C . ARG A 1 372 ? -5.708 1.171 17.805 1.00 96.31 372 ARG A C 1
ATOM 2969 O O . ARG A 1 372 ? -6.928 1.333 17.853 1.00 96.31 372 ARG A O 1
ATOM 2976 N N . MET A 1 373 ? -5.012 1.180 16.675 1.00 97.19 373 MET A N 1
ATOM 2977 C CA . MET A 1 373 ? -5.579 1.494 15.364 1.00 97.19 373 MET A CA 1
ATOM 2978 C C . MET A 1 373 ? -6.169 0.267 14.678 1.00 97.19 373 MET A C 1
ATOM 2980 O O . MET A 1 373 ? -7.170 0.388 13.982 1.00 97.19 373 MET A O 1
ATOM 2984 N N . LEU A 1 374 ? -5.577 -0.912 14.878 1.00 98.25 374 LEU A N 1
ATOM 2985 C CA . LEU A 1 374 ? -5.871 -2.113 14.093 1.00 98.25 374 LEU A CA 1
ATOM 2986 C C . LEU A 1 374 ? -6.272 -3.321 14.957 1.00 98.25 374 LEU A C 1
ATOM 2988 O O . LEU A 1 374 ? -6.658 -4.355 14.411 1.00 98.25 374 LEU A O 1
ATOM 2992 N N . GLY A 1 375 ? -6.207 -3.229 16.290 1.00 97.00 375 GLY A N 1
ATOM 2993 C CA . GLY A 1 375 ? -6.472 -4.356 17.194 1.00 97.00 375 GLY A CA 1
ATOM 2994 C C . GLY A 1 375 ? -5.413 -5.463 17.110 1.00 97.00 375 GLY A C 1
ATOM 2995 O O . GLY A 1 375 ? -5.705 -6.632 17.372 1.00 97.00 375 GLY A O 1
ATOM 2996 N N . ILE A 1 376 ? -4.198 -5.115 16.684 1.00 97.62 376 ILE A N 1
ATOM 2997 C CA . ILE A 1 376 ? -3.072 -6.040 16.529 1.00 97.62 376 ILE A CA 1
ATOM 2998 C C . ILE A 1 376 ? -2.418 -6.307 17.882 1.00 97.62 376 ILE A C 1
ATOM 3000 O O . ILE A 1 376 ? -2.216 -5.397 18.674 1.00 97.62 376 ILE A O 1
ATOM 3004 N N . LYS A 1 377 ? -2.082 -7.571 18.142 1.00 94.56 377 LYS A N 1
ATOM 3005 C CA . LYS A 1 377 ? -1.457 -8.025 19.398 1.00 94.56 377 LYS A CA 1
ATOM 3006 C C . LYS A 1 377 ? -0.114 -8.714 19.187 1.00 94.56 377 LYS A C 1
ATOM 3008 O O . LYS A 1 377 ? 0.578 -9.023 20.149 1.00 94.56 377 LYS A O 1
ATOM 3013 N N . ASN A 1 378 ? 0.215 -9.004 17.935 1.00 96.44 378 ASN A N 1
ATOM 3014 C CA . ASN A 1 378 ? 1.415 -9.708 17.532 1.00 96.44 378 ASN A CA 1
ATOM 3015 C C . ASN A 1 378 ? 1.945 -9.056 16.255 1.00 96.44 378 ASN A C 1
ATOM 3017 O O . ASN A 1 378 ? 1.236 -9.021 15.248 1.00 96.44 378 ASN A O 1
ATOM 3021 N N . VAL A 1 379 ? 3.164 -8.527 16.296 1.00 98.44 379 VAL A N 1
ATOM 3022 C CA . VAL A 1 379 ? 3.805 -7.897 15.137 1.00 98.44 379 VAL A CA 1
ATOM 3023 C C . VAL A 1 379 ? 5.040 -8.699 14.761 1.00 98.44 379 VAL A C 1
ATOM 3025 O O . VAL A 1 379 ? 5.917 -8.951 15.586 1.00 98.44 379 VAL A O 1
ATOM 3028 N N . ILE A 1 380 ? 5.098 -9.105 13.498 1.00 98.75 380 ILE A N 1
ATOM 3029 C CA . ILE A 1 380 ? 6.246 -9.755 12.885 1.00 98.75 380 ILE A CA 1
ATOM 3030 C C . ILE A 1 380 ? 6.993 -8.692 12.084 1.00 98.75 380 ILE A C 1
ATOM 3032 O O . ILE A 1 380 ? 6.505 -8.202 11.066 1.00 98.75 380 ILE A O 1
ATOM 3036 N N . TRP A 1 381 ? 8.182 -8.350 12.564 1.00 98.81 381 TRP A N 1
ATOM 3037 C CA . TRP A 1 381 ? 9.067 -7.368 11.949 1.00 98.81 381 TRP A CA 1
ATOM 3038 C C . TRP A 1 381 ? 9.993 -8.064 10.951 1.00 98.81 381 TRP A C 1
ATOM 3040 O O . TRP A 1 381 ? 10.958 -8.713 11.358 1.00 98.81 381 TRP A O 1
ATOM 3050 N N . LEU A 1 382 ? 9.682 -7.951 9.661 1.00 98.88 382 LEU A N 1
ATOM 3051 C CA . LEU A 1 382 ? 10.564 -8.373 8.572 1.00 98.88 382 LEU A CA 1
ATOM 3052 C C . LEU A 1 382 ? 11.648 -7.309 8.375 1.00 98.88 382 LEU A C 1
ATOM 3054 O O . LEU A 1 382 ? 11.384 -6.124 8.557 1.00 98.88 382 LEU A O 1
ATOM 3058 N N . GLU A 1 383 ? 12.873 -7.714 8.057 1.00 98.38 383 GLU A N 1
ATOM 3059 C CA . GLU A 1 383 ? 14.038 -6.823 8.137 1.00 98.38 383 GLU A CA 1
ATOM 3060 C C . GLU A 1 383 ? 14.061 -5.821 6.970 1.00 98.38 383 GLU A C 1
ATOM 3062 O O . GLU A 1 383 ? 13.916 -4.612 7.167 1.00 98.38 383 GLU A O 1
ATOM 3067 N N . GLU A 1 384 ? 14.169 -6.329 5.741 1.00 97.88 384 GLU A N 1
ATOM 3068 C CA . GLU A 1 384 ? 14.180 -5.534 4.510 1.00 97.88 384 GLU A CA 1
ATOM 3069 C C . GLU A 1 384 ? 13.340 -6.189 3.407 1.00 97.88 384 GLU A C 1
ATOM 3071 O O . GLU A 1 384 ? 13.278 -7.417 3.318 1.00 97.88 384 GLU A O 1
ATOM 3076 N N . GLY A 1 385 ? 12.740 -5.368 2.540 1.00 98.06 385 GLY A N 1
ATOM 3077 C CA . GLY A 1 385 ? 12.086 -5.824 1.312 1.00 98.06 385 GLY A CA 1
ATOM 3078 C C . GLY A 1 385 ? 13.048 -6.000 0.132 1.00 98.06 385 GLY A C 1
ATOM 3079 O O . GLY A 1 385 ? 14.275 -6.015 0.288 1.00 98.06 385 GLY A O 1
ATOM 3080 N N . LEU A 1 386 ? 12.484 -6.132 -1.071 1.00 98.12 386 LEU A N 1
ATOM 3081 C CA . LEU A 1 386 ? 13.243 -6.358 -2.306 1.00 98.12 386 LEU A CA 1
ATOM 3082 C C . LEU A 1 386 ? 14.159 -5.172 -2.653 1.00 98.12 386 LEU A C 1
ATOM 3084 O O . LEU A 1 386 ? 13.898 -4.023 -2.295 1.00 98.12 386 LEU A O 1
ATOM 3088 N N . VAL A 1 387 ? 15.262 -5.448 -3.346 1.00 97.25 387 VAL A N 1
ATOM 3089 C CA . VAL A 1 387 ? 16.284 -4.453 -3.713 1.00 97.25 387 VAL A CA 1
ATOM 3090 C C . VAL A 1 387 ? 15.728 -3.414 -4.679 1.00 97.25 387 VAL A C 1
ATOM 3092 O O . VAL A 1 387 ? 15.960 -2.219 -4.514 1.00 97.25 387 VAL A O 1
ATOM 3095 N N . GLU A 1 388 ? 14.973 -3.865 -5.667 1.00 95.56 388 GLU A N 1
ATOM 3096 C CA . GLU A 1 388 ? 14.335 -3.062 -6.704 1.00 95.56 388 GLU A CA 1
ATOM 3097 C C . GLU A 1 388 ? 13.208 -2.165 -6.179 1.00 95.56 388 GLU A C 1
ATOM 3099 O O . GLU A 1 388 ? 12.829 -1.229 -6.874 1.00 95.56 388 GLU A O 1
ATOM 3104 N N . ASP A 1 389 ? 12.739 -2.391 -4.948 1.00 97.38 389 ASP A N 1
ATOM 3105 C CA . ASP A 1 389 ? 11.763 -1.544 -4.249 1.00 97.38 389 ASP A CA 1
ATOM 3106 C C . ASP A 1 389 ? 12.423 -0.632 -3.187 1.00 97.38 389 ASP A C 1
ATOM 3108 O O . ASP A 1 389 ? 11.759 0.056 -2.416 1.00 97.38 389 ASP A O 1
ATOM 3112 N N . THR A 1 390 ? 13.759 -0.568 -3.139 1.00 96.44 390 THR A N 1
ATOM 3113 C CA . THR A 1 390 ? 14.465 0.414 -2.294 1.00 96.44 390 THR A CA 1
ATOM 3114 C C . THR A 1 390 ? 14.294 1.836 -2.822 1.00 96.44 390 THR A C 1
ATOM 3116 O O . THR A 1 390 ? 14.184 2.044 -4.032 1.00 96.44 390 THR A O 1
ATOM 3119 N N . HIS A 1 391 ? 14.297 2.823 -1.917 1.00 96.69 391 HIS A N 1
ATOM 3120 C CA . HIS A 1 391 ? 14.113 4.234 -2.270 1.00 96.69 391 HIS A CA 1
ATOM 3121 C C . HIS A 1 391 ? 15.042 4.704 -3.389 1.00 96.69 391 HIS A C 1
ATOM 3123 O O . HIS A 1 391 ? 16.264 4.608 -3.298 1.00 96.69 391 HIS A O 1
ATOM 3129 N N . THR A 1 392 ? 14.457 5.339 -4.400 1.00 96.25 392 THR A N 1
ATOM 3130 C CA . THR A 1 392 ? 15.175 5.820 -5.590 1.00 96.25 392 THR A CA 1
ATOM 3131 C C . THR A 1 392 ? 16.274 6.826 -5.278 1.00 96.25 392 THR A C 1
ATOM 3133 O O . THR A 1 392 ? 17.324 6.823 -5.915 1.00 96.25 392 THR A O 1
ATOM 3136 N N . PHE A 1 393 ? 16.073 7.681 -4.273 1.00 95.88 393 PHE A N 1
ATOM 3137 C CA . PHE A 1 393 ? 17.071 8.679 -3.887 1.00 95.88 393 PHE A CA 1
ATOM 3138 C C . PHE A 1 393 ? 18.309 8.075 -3.201 1.00 95.88 393 PHE A C 1
ATOM 3140 O O . PHE A 1 393 ? 19.238 8.816 -2.884 1.00 95.88 393 PHE A O 1
ATOM 3147 N N . LEU A 1 394 ? 18.357 6.762 -2.945 1.00 95.81 394 LEU A N 1
ATOM 3148 C CA . LEU A 1 394 ? 19.549 6.114 -2.387 1.00 95.81 394 LEU A CA 1
ATOM 3149 C C . LEU A 1 394 ? 20.685 5.982 -3.405 1.00 95.81 394 LEU A C 1
ATOM 3151 O O . LEU A 1 394 ? 21.833 5.839 -2.995 1.00 95.81 394 LEU A O 1
ATOM 3155 N N . GLY A 1 395 ? 20.385 6.074 -4.700 1.00 94.31 395 GLY A N 1
ATOM 3156 C CA . GLY A 1 395 ? 21.367 5.898 -5.766 1.00 94.31 395 GLY A CA 1
ATOM 3157 C C . GLY A 1 395 ? 20.965 4.796 -6.741 1.00 94.31 395 GLY A C 1
ATOM 3158 O O . GLY A 1 395 ? 20.033 4.031 -6.480 1.00 94.31 395 GLY A O 1
ATOM 3159 N N . PRO A 1 396 ? 21.650 4.702 -7.888 1.00 94.38 396 PRO A N 1
ATOM 3160 C CA . PRO A 1 396 ? 21.450 3.597 -8.801 1.00 94.38 396 PRO A CA 1
ATOM 3161 C C . PRO A 1 396 ? 22.009 2.280 -8.243 1.00 94.38 396 PRO A C 1
ATOM 3163 O O . PRO A 1 396 ? 22.979 2.234 -7.487 1.00 94.38 396 PRO A O 1
ATOM 3166 N N . LEU A 1 397 ? 21.423 1.184 -8.703 1.00 94.00 397 LEU A N 1
ATOM 3167 C CA . LEU A 1 397 ? 21.777 -0.183 -8.371 1.00 94.00 397 LEU A CA 1
ATOM 3168 C C . LEU A 1 397 ? 22.762 -0.762 -9.393 1.00 94.00 397 LEU A C 1
ATOM 3170 O O . LEU A 1 397 ? 22.681 -0.496 -10.596 1.00 94.00 397 LEU A O 1
ATOM 3174 N N . ASN A 1 398 ? 23.670 -1.611 -8.911 1.00 87.56 398 ASN A N 1
ATOM 3175 C CA . ASN A 1 398 ? 24.580 -2.366 -9.770 1.00 87.56 398 ASN A CA 1
ATOM 3176 C C . ASN A 1 398 ? 23.840 -3.543 -10.414 1.00 87.56 398 ASN A C 1
ATOM 3178 O O . ASN A 1 398 ? 23.248 -4.356 -9.706 1.00 87.56 398 ASN A O 1
ATOM 3182 N N . THR A 1 399 ? 23.938 -3.680 -11.736 1.00 83.75 399 THR A N 1
ATOM 3183 C CA . THR A 1 399 ? 23.315 -4.789 -12.478 1.00 83.75 399 THR A CA 1
ATOM 3184 C C . THR A 1 399 ? 24.355 -5.768 -13.027 1.00 83.75 399 THR A C 1
ATOM 3186 O O . THR A 1 399 ? 25.555 -5.486 -13.023 1.00 83.75 399 THR A O 1
ATOM 3189 N N . ALA A 1 400 ? 23.914 -6.957 -13.459 1.00 76.50 400 ALA A N 1
ATOM 3190 C CA . ALA A 1 400 ? 24.784 -7.930 -14.130 1.00 76.50 400 ALA A CA 1
ATOM 3191 C C . ALA A 1 400 ? 25.294 -7.419 -15.491 1.00 76.50 400 ALA A C 1
ATOM 3193 O O . ALA A 1 400 ? 26.405 -7.752 -15.915 1.00 76.50 400 ALA A O 1
ATOM 3194 N N . GLU A 1 401 ? 24.483 -6.614 -16.180 1.00 71.69 401 GLU A N 1
ATOM 3195 C CA . GLU A 1 401 ? 24.900 -5.900 -17.382 1.00 71.69 401 GLU A CA 1
ATOM 3196 C C . GLU A 1 401 ? 25.883 -4.783 -16.999 1.00 71.69 401 GLU A C 1
ATOM 3198 O O . GLU A 1 401 ? 25.839 -4.249 -15.894 1.00 71.69 401 GLU A O 1
ATOM 3203 N N . LYS A 1 402 ? 26.827 -4.425 -17.882 1.00 59.38 402 LYS A N 1
ATOM 3204 C CA . LYS A 1 402 ? 27.785 -3.342 -17.595 1.00 59.38 402 LYS A CA 1
ATOM 3205 C C . LYS A 1 402 ? 27.042 -2.003 -17.517 1.00 59.38 402 LYS A C 1
ATOM 3207 O O . LYS A 1 402 ? 26.941 -1.304 -18.522 1.00 59.38 402 LYS A O 1
ATOM 3212 N N . GLY A 1 403 ? 26.549 -1.644 -16.337 1.00 73.19 403 GLY A N 1
ATOM 3213 C CA . GLY A 1 403 ? 25.816 -0.408 -16.117 1.00 73.19 403 GLY A CA 1
ATOM 3214 C C . GLY A 1 403 ? 25.071 -0.359 -14.786 1.00 73.19 403 GLY A C 1
ATOM 3215 O O . GLY A 1 403 ? 24.845 -1.366 -14.113 1.00 73.19 403 GLY A O 1
ATOM 3216 N N . ASN A 1 404 ? 24.686 0.864 -14.451 1.00 86.25 404 ASN A N 1
ATOM 3217 C CA . ASN A 1 404 ? 23.866 1.216 -13.306 1.00 86.25 404 ASN A CA 1
ATOM 3218 C C . ASN A 1 404 ? 22.398 1.292 -13.752 1.00 86.25 404 ASN A C 1
ATOM 3220 O O . ASN A 1 404 ? 22.118 1.847 -14.817 1.00 86.25 404 ASN A O 1
ATOM 3224 N N . ALA A 1 405 ? 21.475 0.769 -12.947 1.00 93.88 405 ALA A N 1
ATOM 3225 C CA . ALA A 1 405 ? 20.037 0.919 -13.158 1.00 93.88 405 ALA A CA 1
ATOM 3226 C C . ALA A 1 405 ? 19.408 1.670 -11.986 1.00 93.88 405 ALA A C 1
ATOM 3228 O O . ALA A 1 405 ? 19.741 1.416 -10.835 1.00 93.88 405 ALA A O 1
ATOM 3229 N N . TYR A 1 406 ? 18.495 2.589 -12.263 1.00 95.62 406 TYR A N 1
ATOM 3230 C CA . TYR A 1 406 ? 17.738 3.280 -11.221 1.00 95.62 406 TYR A CA 1
ATOM 3231 C C . TYR A 1 406 ? 16.524 2.437 -10.820 1.00 95.62 406 TYR A C 1
ATOM 3233 O O . TYR A 1 406 ? 15.985 1.699 -11.645 1.00 95.62 406 TYR A O 1
ATOM 3241 N N . THR A 1 407 ? 16.064 2.538 -9.576 1.00 96.62 407 THR A N 1
ATOM 3242 C CA . THR A 1 407 ? 14.696 2.101 -9.270 1.00 96.62 407 THR A CA 1
ATOM 3243 C C . THR A 1 407 ? 13.705 3.103 -9.866 1.00 96.62 407 THR A C 1
ATOM 3245 O O . THR A 1 407 ? 14.055 4.247 -10.176 1.00 96.62 407 THR A O 1
ATOM 3248 N N . VAL A 1 408 ? 12.463 2.675 -10.070 1.00 94.50 408 VAL A N 1
ATOM 3249 C CA . VAL A 1 408 ? 11.344 3.611 -10.272 1.00 94.50 408 VAL A CA 1
ATOM 3250 C C . VAL A 1 408 ? 10.932 4.187 -8.904 1.00 94.50 408 VAL A C 1
ATOM 3252 O O . VAL A 1 408 ? 11.536 3.826 -7.899 1.00 94.50 408 VAL A O 1
ATOM 3255 N N . VAL A 1 409 ? 9.999 5.139 -8.831 1.00 94.12 409 VAL A N 1
ATOM 3256 C CA . VAL A 1 409 ? 9.613 5.776 -7.552 1.00 94.12 409 VAL A CA 1
ATOM 3257 C C . VAL A 1 409 ? 8.957 4.734 -6.635 1.00 94.12 409 VAL A C 1
ATOM 3259 O O . VAL A 1 409 ? 7.806 4.381 -6.835 1.00 94.12 409 VAL A O 1
ATOM 3262 N N . THR A 1 410 ? 9.706 4.198 -5.674 1.00 96.31 410 THR A N 1
ATOM 3263 C CA . THR A 1 410 ? 9.395 2.959 -4.931 1.00 96.31 410 THR A CA 1
ATOM 3264 C C . THR A 1 410 ? 9.191 3.202 -3.445 1.00 96.31 410 THR A C 1
ATOM 3266 O O . THR A 1 410 ? 9.393 4.297 -2.929 1.00 96.31 410 THR A O 1
ATOM 3269 N N . THR A 1 411 ? 8.804 2.171 -2.705 1.00 97.00 411 THR A N 1
ATOM 3270 C CA . THR A 1 411 ? 8.228 2.350 -1.368 1.00 97.00 411 THR A CA 1
ATOM 3271 C C . THR A 1 411 ? 9.214 2.154 -0.209 1.00 97.00 411 THR A C 1
ATOM 3273 O O . THR A 1 411 ? 8.895 2.456 0.947 1.00 97.00 411 THR A O 1
ATOM 3276 N N . ASN A 1 412 ? 10.448 1.747 -0.524 1.00 97.12 412 ASN A N 1
ATOM 3277 C CA . ASN A 1 412 ? 11.516 1.323 0.389 1.00 97.12 412 ASN A CA 1
ATOM 3278 C C . ASN A 1 412 ? 11.390 -0.115 0.921 1.00 97.12 412 ASN A C 1
ATOM 3280 O O . ASN A 1 412 ? 11.952 -0.423 1.976 1.00 97.12 412 ASN A O 1
ATOM 3284 N N . GLY A 1 413 ? 10.693 -0.994 0.200 1.00 97.62 413 GLY A N 1
ATOM 3285 C CA . GLY A 1 413 ? 10.592 -2.415 0.521 1.00 97.62 413 GLY A CA 1
ATOM 3286 C C . GLY A 1 413 ? 9.293 -2.782 1.230 1.00 97.62 413 GLY A C 1
ATOM 3287 O O . GLY A 1 413 ? 9.348 -3.415 2.288 1.00 97.62 413 GLY A O 1
ATOM 3288 N N . HIS A 1 414 ? 8.144 -2.381 0.685 1.00 98.75 414 HIS A N 1
ATOM 3289 C CA . HIS A 1 414 ? 6.838 -2.768 1.220 1.00 98.75 414 HIS A CA 1
ATOM 3290 C C . HIS A 1 414 ? 6.684 -4.293 1.297 1.00 98.75 414 HIS A C 1
ATOM 3292 O O . HIS A 1 414 ? 7.198 -5.051 0.471 1.00 98.75 414 HIS A O 1
ATOM 3298 N N . VAL A 1 415 ? 5.983 -4.754 2.335 1.00 98.81 415 VAL A N 1
ATOM 3299 C CA . VAL A 1 415 ? 5.776 -6.187 2.581 1.00 98.81 415 VAL A CA 1
ATOM 3300 C C . VAL A 1 415 ? 4.917 -6.853 1.506 1.00 98.81 415 VAL A C 1
ATOM 3302 O O . VAL A 1 415 ? 5.158 -8.016 1.182 1.00 98.81 415 VAL A O 1
ATOM 3305 N N . ASP A 1 416 ? 3.971 -6.135 0.897 1.00 98.56 416 ASP A N 1
ATOM 3306 C CA . ASP A 1 416 ? 3.084 -6.679 -0.135 1.00 98.56 416 ASP A CA 1
ATOM 3307 C C . ASP A 1 416 ? 3.802 -7.111 -1.428 1.00 98.56 416 ASP A C 1
ATOM 3309 O O . ASP A 1 416 ? 3.279 -7.936 -2.184 1.00 98.56 416 ASP A O 1
ATOM 3313 N N . GLU A 1 417 ? 5.034 -6.645 -1.632 1.00 98.19 417 GLU A N 1
ATOM 3314 C CA . GLU A 1 417 ? 5.925 -7.084 -2.703 1.00 98.19 417 GLU A CA 1
ATOM 3315 C C . GLU A 1 417 ? 6.608 -8.430 -2.416 1.00 98.19 417 GLU A C 1
ATOM 3317 O O . GLU A 1 417 ? 7.072 -9.084 -3.348 1.00 98.19 417 GLU A O 1
ATOM 3322 N N . PHE A 1 418 ? 6.696 -8.910 -1.169 1.00 98.75 418 PHE A N 1
ATOM 3323 C CA . PHE A 1 418 ? 7.497 -10.113 -0.885 1.00 98.75 418 PHE A CA 1
ATOM 3324 C C . PHE A 1 418 ? 6.946 -11.083 0.162 1.00 98.75 418 PHE A C 1
ATOM 3326 O O . PHE A 1 418 ? 7.409 -12.227 0.190 1.00 98.75 418 PHE A O 1
ATOM 3333 N N . ALA A 1 419 ? 5.945 -10.712 0.963 1.00 98.81 419 ALA A N 1
ATOM 3334 C CA . ALA A 1 419 ? 5.254 -11.627 1.866 1.00 98.81 419 ALA A CA 1
ATOM 3335 C C . ALA A 1 419 ? 3.762 -11.279 2.014 1.00 98.81 419 ALA A C 1
ATOM 3337 O O . ALA A 1 419 ? 3.408 -10.143 2.292 1.00 98.81 419 ALA A O 1
ATOM 3338 N N . ARG A 1 420 ? 2.866 -12.264 1.874 1.00 98.69 420 ARG A N 1
ATOM 3339 C CA . ARG A 1 420 ? 1.404 -12.058 1.964 1.00 98.69 420 ARG A CA 1
ATOM 3340 C C . ARG A 1 420 ? 0.732 -13.140 2.792 1.00 98.69 420 ARG A C 1
ATOM 3342 O O . ARG A 1 420 ? 1.028 -14.326 2.607 1.00 98.69 420 ARG A O 1
ATOM 3349 N N . PHE A 1 421 ? -0.228 -12.769 3.638 1.00 98.75 421 PHE A N 1
ATOM 3350 C CA . PHE A 1 421 ? -1.127 -13.762 4.230 1.00 98.75 421 PHE A CA 1
ATOM 3351 C C . PHE A 1 421 ? -2.154 -14.229 3.195 1.00 98.75 421 PHE A C 1
ATOM 3353 O O . PHE A 1 421 ? -2.831 -13.428 2.555 1.00 98.75 421 PHE A O 1
ATOM 3360 N N . VAL A 1 422 ? -2.316 -15.545 3.057 1.00 98.12 422 VAL A N 1
ATOM 3361 C CA . VAL A 1 422 ? -3.324 -16.141 2.152 1.00 98.12 422 VAL A CA 1
ATOM 3362 C C . VAL A 1 422 ? -4.486 -16.796 2.895 1.00 98.12 422 VAL A C 1
ATOM 3364 O O . VAL A 1 422 ? -5.529 -17.084 2.310 1.00 98.12 422 VAL A O 1
ATOM 3367 N N . ASN A 1 423 ? -4.302 -16.999 4.195 1.00 97.19 423 ASN A N 1
ATOM 3368 C CA . ASN A 1 423 ? -5.309 -17.276 5.210 1.00 97.19 423 ASN A CA 1
ATOM 3369 C C . ASN A 1 423 ? -4.715 -16.872 6.579 1.00 97.19 423 ASN A C 1
ATOM 3371 O O . ASN A 1 423 ? -3.673 -16.216 6.633 1.00 97.19 423 ASN A O 1
ATOM 3375 N N . ASP A 1 424 ? -5.354 -17.247 7.687 1.00 96.44 424 ASP A N 1
ATOM 3376 C CA . ASP A 1 424 ? -4.928 -16.829 9.029 1.00 96.44 424 ASP A CA 1
ATOM 3377 C C . ASP A 1 424 ? -3.610 -17.459 9.526 1.00 96.44 424 ASP A C 1
ATOM 3379 O O . ASP A 1 424 ? -3.040 -16.977 10.507 1.00 96.44 424 ASP A O 1
ATOM 3383 N N . SER A 1 425 ? -3.108 -18.491 8.842 1.00 96.81 425 SER A N 1
ATOM 3384 C CA . SER A 1 425 ? -1.996 -19.344 9.288 1.00 96.81 425 SER A CA 1
ATOM 3385 C C . SER A 1 425 ? -0.972 -19.683 8.194 1.00 96.81 425 SER A C 1
ATOM 3387 O O . SER A 1 425 ? 0.048 -20.316 8.472 1.00 96.81 425 SER A O 1
ATOM 3389 N N . THR A 1 426 ? -1.201 -19.263 6.948 1.00 98.44 426 THR A N 1
ATOM 3390 C CA . THR A 1 426 ? -0.331 -19.525 5.793 1.00 98.44 426 THR A CA 1
ATOM 3391 C C . THR A 1 426 ? 0.149 -18.216 5.182 1.00 98.44 426 THR A C 1
ATOM 3393 O O . THR A 1 426 ? -0.653 -17.332 4.874 1.00 98.44 426 THR A O 1
ATOM 3396 N N . ILE A 1 427 ? 1.455 -18.134 4.948 1.00 98.88 427 ILE A N 1
ATOM 3397 C CA . ILE A 1 427 ? 2.129 -16.992 4.333 1.00 98.88 427 ILE A CA 1
ATOM 3398 C C . ILE A 1 427 ? 2.743 -17.451 3.011 1.00 98.88 427 ILE A C 1
ATOM 3400 O O . ILE A 1 427 ? 3.413 -18.487 2.963 1.00 98.88 427 ILE A O 1
ATOM 3404 N N . LEU A 1 428 ? 2.528 -16.687 1.941 1.00 98.88 428 LEU A N 1
ATOM 3405 C CA . LEU A 1 428 ? 3.370 -16.780 0.753 1.00 98.88 428 LEU A CA 1
ATOM 3406 C C . LEU A 1 428 ? 4.568 -15.850 0.921 1.00 98.88 428 LEU A C 1
ATOM 3408 O O . LEU A 1 428 ? 4.381 -14.688 1.258 1.00 98.88 428 LEU A O 1
ATOM 3412 N N . LEU A 1 429 ? 5.771 -16.358 0.667 1.00 98.88 429 LEU A N 1
ATOM 3413 C CA . LEU A 1 429 ? 7.028 -15.609 0.687 1.00 98.88 429 LEU A CA 1
ATOM 3414 C C . LEU A 1 429 ? 7.710 -15.749 -0.676 1.00 98.88 429 LEU A C 1
ATOM 3416 O O . LEU A 1 429 ? 7.801 -16.863 -1.203 1.00 98.88 429 LEU A O 1
ATOM 3420 N N . ALA A 1 430 ? 8.203 -14.650 -1.240 1.00 98.69 430 ALA A N 1
ATOM 3421 C CA . ALA A 1 430 ? 8.936 -14.691 -2.499 1.00 98.69 430 ALA A CA 1
ATOM 3422 C C . ALA A 1 430 ? 10.209 -15.559 -2.390 1.00 98.69 430 ALA A C 1
ATOM 3424 O O . ALA A 1 430 ? 10.791 -15.760 -1.318 1.00 98.69 430 ALA A O 1
ATOM 3425 N N . ALA A 1 431 ? 10.643 -16.111 -3.518 1.00 98.25 431 ALA A N 1
ATOM 3426 C CA . ALA A 1 431 ? 11.846 -16.920 -3.622 1.00 98.25 431 ALA A CA 1
ATOM 3427 C C . ALA A 1 431 ? 12.508 -16.723 -4.983 1.00 98.25 431 ALA A C 1
ATOM 3429 O O . ALA A 1 431 ? 11.896 -16.951 -6.026 1.00 98.25 431 ALA A O 1
ATOM 3430 N N . VAL A 1 432 ? 13.784 -16.356 -4.950 1.00 97.75 432 VAL A N 1
ATOM 3431 C CA . VAL A 1 432 ? 14.639 -16.284 -6.136 1.00 97.75 432 VAL A CA 1
ATOM 3432 C C . VAL A 1 432 ? 14.978 -17.696 -6.604 1.00 97.75 432 VAL A C 1
ATOM 3434 O O . VAL A 1 432 ? 15.249 -18.580 -5.783 1.00 97.75 432 VAL A O 1
ATOM 3437 N N . ASP A 1 433 ? 14.975 -17.926 -7.916 1.00 93.81 433 ASP A N 1
ATOM 3438 C CA . ASP A 1 433 ? 15.445 -19.193 -8.457 1.00 93.81 433 ASP A CA 1
ATOM 3439 C C . ASP A 1 433 ? 16.962 -19.311 -8.258 1.00 93.81 433 ASP A C 1
ATOM 3441 O O . ASP A 1 433 ? 17.733 -18.420 -8.606 1.00 93.81 433 ASP A O 1
ATOM 3445 N N . SER A 1 434 ? 17.419 -20.436 -7.704 1.00 93.00 434 SER A N 1
ATOM 3446 C CA . SER A 1 434 ? 18.847 -20.673 -7.450 1.00 93.00 434 SER A CA 1
ATOM 3447 C C . SER A 1 434 ? 19.736 -20.540 -8.696 1.00 93.00 434 SER A C 1
ATOM 3449 O O . SER A 1 434 ? 20.934 -20.289 -8.573 1.00 93.00 434 SER A O 1
ATOM 3451 N N . THR A 1 435 ? 19.162 -20.693 -9.893 1.00 93.19 435 THR A N 1
ATOM 3452 C CA . THR A 1 435 ? 19.867 -20.513 -11.169 1.00 93.19 435 THR A CA 1
ATOM 3453 C C . THR A 1 435 ? 20.158 -19.047 -11.508 1.00 93.19 435 THR A C 1
ATOM 3455 O O . THR A 1 435 ? 21.007 -18.786 -12.356 1.00 93.19 435 THR A O 1
ATOM 3458 N N . GLU A 1 436 ? 19.532 -18.092 -10.816 1.00 93.44 436 GLU A N 1
ATOM 3459 C CA . GLU A 1 436 ? 19.639 -16.650 -11.081 1.00 93.44 436 GLU A CA 1
ATOM 3460 C C . GLU A 1 436 ? 20.651 -15.939 -10.172 1.00 93.44 436 GLU A C 1
ATOM 3462 O O . GLU A 1 436 ? 20.950 -14.767 -10.374 1.00 93.44 436 GLU A O 1
ATOM 3467 N N . LEU A 1 437 ? 21.257 -16.640 -9.208 1.00 94.69 437 LEU A N 1
ATOM 3468 C CA . LEU A 1 437 ? 22.154 -16.052 -8.196 1.00 94.69 437 LEU A CA 1
ATOM 3469 C C . LEU A 1 437 ? 23.461 -15.451 -8.755 1.00 94.69 437 LEU A C 1
ATOM 3471 O O . LEU A 1 437 ? 24.235 -14.827 -8.017 1.00 94.69 437 LEU A O 1
ATOM 3475 N N . SER A 1 438 ? 23.738 -15.627 -10.050 1.00 92.69 438 SER A N 1
ATOM 3476 C CA . SER A 1 438 ? 24.792 -14.876 -10.735 1.00 92.69 438 SER A CA 1
ATOM 3477 C C . SER A 1 438 ? 24.456 -13.388 -10.866 1.00 92.69 438 SER A C 1
ATOM 3479 O O . SER A 1 438 ? 25.371 -12.564 -10.804 1.00 92.69 438 SER A O 1
ATOM 3481 N N . ASP A 1 439 ? 23.174 -13.035 -10.995 1.00 92.56 439 ASP A N 1
ATOM 3482 C CA . ASP A 1 439 ? 22.716 -11.646 -10.994 1.00 92.56 439 ASP A CA 1
ATOM 3483 C C . ASP A 1 439 ? 22.905 -11.040 -9.587 1.00 92.56 439 ASP A C 1
ATOM 3485 O O . ASP A 1 439 ? 22.468 -11.636 -8.596 1.00 92.56 439 ASP A O 1
ATOM 3489 N N . PRO A 1 440 ? 23.603 -9.894 -9.449 1.00 94.00 440 PRO A N 1
ATOM 3490 C CA . PRO A 1 440 ? 23.789 -9.244 -8.158 1.00 94.00 440 PRO A CA 1
ATOM 3491 C C . PRO A 1 440 ? 22.482 -8.857 -7.459 1.00 94.00 440 PRO A C 1
ATOM 3493 O O . PRO A 1 440 ? 22.428 -8.987 -6.236 1.00 94.00 440 PRO A O 1
ATOM 3496 N N . LEU A 1 441 ? 21.446 -8.435 -8.191 1.00 95.00 441 LEU A N 1
ATOM 3497 C CA . LEU A 1 441 ? 20.156 -8.066 -7.606 1.00 95.00 441 LEU A CA 1
ATOM 3498 C C . LEU A 1 441 ? 19.417 -9.308 -7.111 1.00 95.00 441 LEU A C 1
ATOM 3500 O O . LEU A 1 441 ? 19.007 -9.359 -5.954 1.00 95.00 441 LEU A O 1
ATOM 3504 N N . ALA A 1 442 ? 19.344 -10.354 -7.937 1.00 95.81 442 ALA A N 1
ATOM 3505 C CA . ALA A 1 442 ? 18.724 -11.620 -7.548 1.00 95.81 442 ALA A CA 1
ATOM 3506 C C . ALA A 1 442 ? 19.439 -12.261 -6.344 1.00 95.81 442 ALA A C 1
ATOM 3508 O O . ALA A 1 442 ? 18.799 -12.788 -5.436 1.00 95.81 442 ALA A O 1
ATOM 3509 N N . ARG A 1 443 ? 20.774 -12.182 -6.285 1.00 97.06 443 ARG A N 1
ATOM 3510 C CA . ARG A 1 443 ? 21.556 -12.688 -5.149 1.00 97.06 443 ARG A CA 1
ATOM 3511 C C . ARG A 1 443 ? 21.274 -11.932 -3.853 1.00 97.06 443 ARG A C 1
ATOM 3513 O O . ARG A 1 443 ? 21.159 -12.566 -2.806 1.00 97.06 443 ARG A O 1
ATOM 3520 N N . GLU A 1 444 ? 21.170 -10.609 -3.914 1.00 97.62 444 GLU A N 1
ATOM 3521 C CA . GLU A 1 444 ? 20.826 -9.797 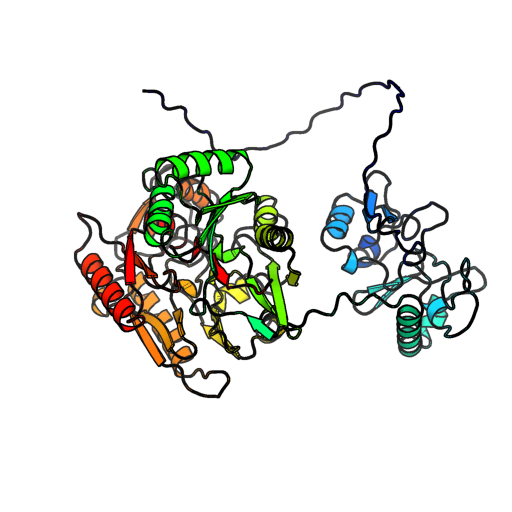-2.745 1.00 97.62 444 GLU A CA 1
ATOM 3522 C C . GLU A 1 444 ? 19.369 -10.034 -2.314 1.00 97.62 444 GLU A C 1
ATOM 3524 O O . GLU A 1 444 ? 19.110 -10.250 -1.132 1.00 97.62 444 GLU A O 1
ATOM 3529 N N . ASN A 1 445 ? 18.427 -10.132 -3.257 1.00 98.19 445 ASN A N 1
ATOM 3530 C CA . ASN A 1 445 ? 17.051 -10.530 -2.953 1.00 98.19 445 ASN A CA 1
ATOM 3531 C C . ASN A 1 445 ? 16.989 -11.907 -2.291 1.00 98.19 445 ASN A C 1
ATOM 3533 O O . ASN A 1 445 ? 16.286 -12.073 -1.299 1.00 98.19 445 ASN A O 1
ATOM 3537 N N . HIS A 1 446 ? 17.751 -12.890 -2.777 1.00 98.56 446 HIS A N 1
ATOM 3538 C CA . HIS A 1 446 ? 17.836 -14.198 -2.131 1.00 98.56 446 HIS A CA 1
ATOM 3539 C C . HIS A 1 446 ? 18.307 -14.069 -0.677 1.00 98.56 446 HIS A C 1
ATOM 3541 O O . HIS A 1 446 ? 17.684 -14.634 0.217 1.00 98.56 446 HIS A O 1
ATOM 3547 N N . HIS A 1 447 ? 19.351 -13.276 -0.419 1.00 98.56 447 HIS A N 1
ATOM 3548 C CA . HIS A 1 447 ? 19.838 -13.034 0.938 1.00 98.56 447 HIS A CA 1
ATOM 3549 C C . HIS A 1 447 ? 18.754 -12.444 1.858 1.00 98.56 447 HIS A C 1
ATOM 3551 O O . HIS A 1 447 ? 18.505 -12.994 2.935 1.00 98.56 447 HIS A O 1
ATOM 3557 N N . ARG A 1 448 ? 18.072 -11.379 1.419 1.00 98.62 448 ARG A N 1
ATOM 3558 C CA . ARG A 1 448 ? 17.001 -10.718 2.187 1.00 98.62 448 ARG A CA 1
ATOM 3559 C C . ARG A 1 448 ? 15.801 -11.635 2.423 1.00 98.62 448 ARG A C 1
ATOM 3561 O O . ARG A 1 448 ? 15.273 -11.703 3.531 1.00 98.62 448 ARG A O 1
ATOM 3568 N N . LEU A 1 449 ? 15.396 -12.396 1.408 1.00 98.81 449 LEU A N 1
ATOM 3569 C CA . LEU A 1 449 ? 14.272 -13.329 1.500 1.00 98.81 449 LEU A CA 1
ATOM 3570 C C . LEU A 1 449 ? 14.564 -14.500 2.440 1.00 98.81 449 LEU A C 1
ATOM 3572 O O . LEU A 1 449 ? 13.671 -14.910 3.177 1.00 98.81 449 LEU A O 1
ATOM 3576 N N . GLU A 1 450 ? 15.794 -15.017 2.474 1.00 98.62 450 GLU A N 1
ATOM 3577 C CA . GLU A 1 450 ? 16.164 -16.059 3.438 1.00 98.62 450 GLU A CA 1
ATOM 3578 C C . GLU A 1 450 ? 16.245 -15.521 4.873 1.00 98.62 450 GLU A C 1
ATOM 3580 O O . GLU A 1 450 ? 15.814 -16.205 5.801 1.00 98.62 450 GLU A O 1
ATOM 3585 N N . LYS A 1 451 ? 16.681 -14.270 5.074 1.00 98.75 451 LYS A N 1
ATOM 3586 C CA . LYS A 1 451 ? 16.600 -13.599 6.385 1.00 98.75 451 LYS A CA 1
ATOM 3587 C C . LYS A 1 451 ? 15.158 -13.463 6.869 1.00 98.75 451 LYS A C 1
ATOM 3589 O O . LYS A 1 451 ? 14.835 -13.853 7.991 1.00 98.75 451 LYS A O 1
ATOM 3594 N N . ASN A 1 452 ? 14.265 -13.008 5.996 1.00 98.81 452 ASN A N 1
ATOM 3595 C CA . ASN A 1 452 ? 12.840 -12.932 6.306 1.00 98.81 452 ASN A CA 1
ATOM 3596 C C . ASN A 1 452 ? 12.21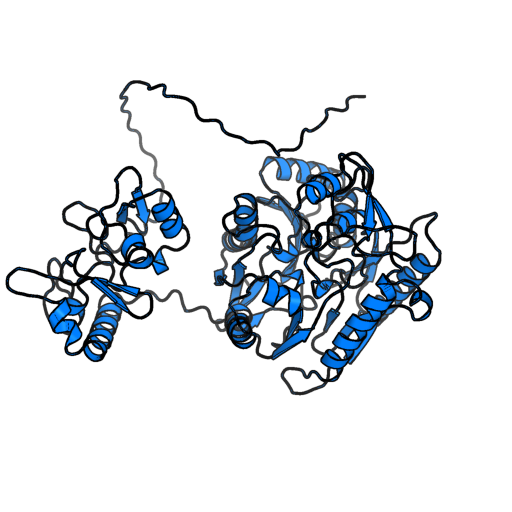8 -14.322 6.510 1.00 98.81 452 ASN A C 1
ATOM 3598 O O . ASN A 1 452 ? 11.367 -14.489 7.380 1.00 98.81 452 ASN A O 1
ATOM 3602 N N . PHE A 1 453 ? 12.668 -15.350 5.787 1.00 98.81 453 PHE A N 1
ATOM 3603 C CA . PHE A 1 453 ? 12.234 -16.728 6.016 1.00 98.81 453 PHE A CA 1
ATOM 3604 C C . PHE A 1 453 ? 12.625 -17.250 7.402 1.00 98.81 453 PHE A C 1
ATOM 3606 O O . PHE A 1 453 ? 11.810 -17.922 8.036 1.00 98.81 453 PHE A O 1
ATOM 3613 N N . GLU A 1 454 ? 13.835 -16.950 7.888 1.00 98.75 454 GLU A N 1
ATOM 3614 C CA . GLU A 1 454 ? 14.275 -17.297 9.248 1.00 98.75 454 GLU A CA 1
ATOM 3615 C C . GLU A 1 454 ? 13.344 -16.668 10.299 1.00 98.75 454 GLU A C 1
ATOM 3617 O O . GLU A 1 454 ? 12.881 -17.363 11.208 1.00 98.75 454 GLU A O 1
ATOM 3622 N N . ILE A 1 455 ? 13.003 -15.383 10.130 1.00 98.81 455 ILE A N 1
ATOM 3623 C CA . ILE A 1 455 ? 12.065 -14.657 11.000 1.00 98.81 455 ILE A CA 1
ATOM 3624 C C . ILE A 1 455 ? 10.682 -15.314 10.964 1.00 98.81 455 ILE A C 1
ATOM 3626 O O . ILE A 1 455 ? 10.128 -15.662 12.009 1.00 98.81 455 ILE A O 1
ATOM 3630 N N . LEU A 1 456 ? 10.131 -15.533 9.769 1.00 98.75 456 LEU A N 1
ATOM 3631 C CA . LEU A 1 456 ? 8.803 -16.118 9.583 1.00 98.75 456 LEU A CA 1
ATOM 3632 C C . LEU A 1 456 ? 8.708 -17.542 10.135 1.00 98.75 456 LEU A C 1
ATOM 3634 O O . LEU A 1 456 ? 7.736 -17.879 10.808 1.00 98.75 456 LEU A O 1
ATOM 3638 N N . SER A 1 457 ? 9.734 -18.362 9.912 1.00 98.25 457 SER A N 1
ATOM 3639 C CA . SER A 1 457 ? 9.783 -19.751 10.384 1.00 98.25 457 SER A CA 1
ATOM 3640 C C . SER A 1 457 ? 9.904 -19.857 11.907 1.00 98.25 457 SER A C 1
ATOM 3642 O O . SER A 1 457 ? 9.510 -20.869 12.485 1.00 98.25 457 SER A O 1
ATOM 3644 N N . GLY A 1 458 ? 10.454 -18.830 12.563 1.00 97.81 458 GLY A N 1
ATOM 3645 C CA . GLY A 1 458 ? 10.504 -18.715 14.023 1.00 97.81 458 GLY A CA 1
ATOM 3646 C C . GLY A 1 458 ? 9.283 -18.025 14.643 1.00 97.81 458 GLY A C 1
ATOM 3647 O O . GLY A 1 458 ? 9.102 -18.094 15.861 1.00 97.81 458 GLY A O 1
ATOM 3648 N N . SER A 1 459 ? 8.454 -17.371 13.828 1.00 98.12 459 SER A N 1
ATOM 3649 C CA . SER A 1 459 ? 7.306 -16.584 14.280 1.00 98.12 459 SER A CA 1
ATOM 3650 C C . SER A 1 459 ? 6.100 -17.459 14.600 1.00 98.12 459 SER A C 1
ATOM 3652 O O . SER A 1 459 ? 5.908 -18.538 14.035 1.00 98.12 459 SER A O 1
ATOM 3654 N N . ARG A 1 460 ? 5.266 -16.977 15.524 1.00 96.56 460 ARG A N 1
ATOM 3655 C CA . ARG A 1 460 ? 4.053 -17.665 15.969 1.00 96.56 460 ARG A CA 1
ATOM 3656 C C . ARG A 1 460 ? 2.839 -16.764 15.838 1.00 96.56 460 ARG A C 1
ATOM 3658 O O . ARG A 1 460 ? 2.968 -15.548 15.943 1.00 96.56 460 ARG A O 1
ATOM 3665 N N . ASP A 1 461 ? 1.681 -17.365 15.606 1.00 92.62 461 ASP A N 1
ATOM 3666 C CA . ASP A 1 461 ? 0.399 -16.671 15.612 1.00 92.62 461 ASP A CA 1
ATOM 3667 C C . ASP A 1 461 ? -0.056 -16.313 17.040 1.00 92.62 461 ASP A C 1
ATOM 3669 O O . ASP A 1 461 ? 0.596 -16.627 18.038 1.00 92.62 461 ASP A O 1
ATOM 3673 N N . HIS A 1 462 ? -1.213 -15.654 17.125 1.00 86.19 462 HIS A N 1
ATOM 3674 C CA . HIS A 1 462 ? -1.868 -15.277 18.381 1.00 86.19 462 HIS A CA 1
ATOM 3675 C C . HIS A 1 462 ? -2.172 -16.443 19.347 1.00 86.19 462 HIS A C 1
ATOM 3677 O O . HIS A 1 462 ? -2.335 -16.196 20.542 1.00 86.19 462 HIS A O 1
ATOM 3683 N N . ASP A 1 463 ? -2.219 -17.684 18.857 1.00 89.12 463 ASP A N 1
ATOM 3684 C CA . ASP A 1 463 ? -2.459 -18.900 19.641 1.00 89.12 463 ASP A CA 1
ATOM 3685 C C . ASP A 1 463 ? -1.148 -19.657 19.954 1.00 89.12 463 ASP A C 1
ATOM 3687 O O . ASP A 1 463 ? -1.153 -20.680 20.642 1.00 89.12 463 ASP A O 1
ATOM 3691 N N . GLY A 1 464 ? -0.001 -19.156 19.482 1.00 94.00 464 GLY A N 1
ATOM 3692 C CA . GLY A 1 464 ? 1.316 -19.759 19.671 1.00 94.00 464 GLY A CA 1
ATOM 3693 C C . GLY A 1 464 ? 1.700 -20.814 18.625 1.00 94.00 464 GLY A C 1
ATOM 3694 O O . GLY A 1 464 ? 2.732 -21.477 18.791 1.00 94.00 464 GLY A O 1
ATOM 3695 N N . ASN A 1 465 ? 0.933 -20.984 17.546 1.00 96.31 465 ASN A N 1
ATOM 3696 C CA . ASN A 1 465 ? 1.238 -21.930 16.467 1.00 96.31 465 ASN A CA 1
ATOM 3697 C C . ASN A 1 465 ? 2.220 -21.331 15.458 1.00 96.31 465 ASN A C 1
ATOM 3699 O O . ASN A 1 465 ? 2.253 -20.124 15.257 1.00 96.31 465 ASN A O 1
ATOM 3703 N N . LEU A 1 466 ? 3.018 -22.179 14.809 1.00 97.94 466 LEU A N 1
ATOM 3704 C CA . LEU A 1 466 ? 3.887 -21.751 13.710 1.00 97.94 466 LEU A CA 1
ATOM 3705 C C . LEU A 1 466 ? 3.072 -21.513 12.434 1.00 97.94 466 LEU A C 1
ATOM 3707 O O . LEU A 1 466 ? 2.120 -22.246 12.159 1.00 97.94 466 LEU A O 1
ATOM 3711 N N . PHE A 1 467 ? 3.504 -20.549 11.624 1.00 98.38 467 PHE A N 1
ATOM 3712 C CA . PHE A 1 467 ? 2.935 -20.319 10.299 1.00 98.38 467 PHE A CA 1
ATOM 3713 C C . PHE A 1 467 ? 3.416 -21.360 9.283 1.00 98.38 467 PHE A C 1
ATOM 3715 O O . PHE A 1 467 ? 4.564 -21.805 9.302 1.00 98.38 467 PHE A O 1
ATOM 3722 N N . THR A 1 468 ? 2.544 -21.709 8.338 1.00 98.50 468 THR A N 1
ATOM 3723 C CA . THR A 1 468 ? 2.941 -22.444 7.134 1.00 98.50 468 THR A CA 1
ATOM 3724 C C . THR A 1 468 ? 3.494 -21.459 6.114 1.00 98.50 468 THR A C 1
ATOM 3726 O O . THR A 1 468 ? 2.760 -20.605 5.622 1.00 98.50 468 THR A O 1
ATOM 3729 N N . ILE A 1 469 ? 4.771 -21.590 5.758 1.00 98.75 469 ILE A N 1
ATOM 3730 C CA . ILE A 1 469 ? 5.403 -20.720 4.762 1.00 98.75 469 ILE A CA 1
ATOM 3731 C C . ILE A 1 469 ? 5.481 -21.449 3.422 1.00 98.75 469 ILE A C 1
ATOM 3733 O O . ILE A 1 469 ? 6.142 -22.482 3.302 1.00 98.75 469 ILE A O 1
ATOM 3737 N N . LYS A 1 470 ? 4.814 -20.911 2.401 1.00 98.62 470 LYS A N 1
ATOM 3738 C CA . LYS A 1 470 ? 4.898 -21.388 1.016 1.00 98.62 470 LYS A CA 1
ATOM 3739 C C . LYS A 1 470 ? 5.732 -20.418 0.190 1.00 98.62 470 LYS A C 1
ATOM 3741 O O . LYS A 1 470 ? 5.554 -19.209 0.280 1.00 98.62 470 LYS A O 1
ATOM 3746 N N . ARG A 1 471 ? 6.637 -20.943 -0.635 1.00 98.31 471 ARG A N 1
ATOM 3747 C CA . ARG A 1 471 ? 7.453 -20.111 -1.525 1.00 98.31 471 ARG A CA 1
ATOM 3748 C C . ARG A 1 471 ? 6.724 -19.855 -2.841 1.00 98.31 471 ARG A C 1
ATOM 3750 O O . ARG A 1 471 ? 6.257 -20.802 -3.472 1.00 98.31 471 ARG A O 1
ATOM 3757 N N . LEU A 1 472 ? 6.661 -18.596 -3.255 1.00 98.44 472 LEU A N 1
ATOM 3758 C CA . LEU A 1 472 ? 6.240 -18.169 -4.590 1.00 98.44 472 LEU A CA 1
ATOM 3759 C C . LEU A 1 472 ? 7.496 -17.710 -5.345 1.00 98.44 472 LEU A C 1
ATOM 3761 O O . LEU A 1 472 ? 8.327 -17.052 -4.724 1.00 98.44 472 LEU A O 1
ATOM 3765 N N . PRO A 1 473 ? 7.705 -18.059 -6.628 1.00 98.06 473 PRO A N 1
ATOM 3766 C CA . PRO A 1 473 ? 8.860 -17.537 -7.353 1.00 98.06 473 PRO A CA 1
ATOM 3767 C C . PRO A 1 473 ? 8.845 -16.006 -7.373 1.00 98.06 473 PRO A C 1
ATOM 3769 O O . PRO A 1 473 ? 7.780 -15.403 -7.283 1.00 98.06 473 PRO A O 1
ATOM 3772 N N . LEU A 1 474 ? 10.014 -15.392 -7.504 1.00 96.81 474 LEU A N 1
ATOM 3773 C CA . LEU A 1 474 ? 10.168 -14.007 -7.937 1.00 96.81 474 LEU A CA 1
ATOM 3774 C C . LEU A 1 474 ? 10.374 -13.999 -9.469 1.00 96.81 474 LEU A C 1
ATOM 3776 O O . LEU A 1 474 ? 10.954 -14.955 -9.994 1.00 96.81 474 LEU A O 1
ATOM 3780 N N . PRO A 1 475 ? 9.885 -12.994 -10.217 1.00 94.94 475 PRO A N 1
ATOM 3781 C CA . PRO A 1 475 ? 10.274 -12.820 -11.615 1.00 94.94 475 PRO A CA 1
ATOM 3782 C C . PRO A 1 475 ? 11.795 -12.662 -11.756 1.00 94.94 475 PRO A C 1
ATOM 3784 O O . PRO A 1 475 ? 12.441 -12.080 -10.886 1.00 94.94 475 PRO A O 1
ATOM 3787 N N . SER A 1 476 ? 12.361 -13.131 -12.875 1.00 93.62 476 SER A N 1
ATOM 3788 C CA . SER A 1 476 ? 13.731 -12.759 -13.258 1.00 93.62 476 SER A CA 1
ATOM 3789 C C . SER A 1 476 ? 13.852 -11.235 -13.314 1.00 93.62 476 SER A C 1
ATOM 3791 O O . SER A 1 476 ? 12.901 -10.576 -13.733 1.00 93.62 476 SER A O 1
ATOM 3793 N N . THR A 1 477 ? 15.011 -10.672 -12.963 1.00 93.56 477 THR A N 1
ATOM 3794 C CA . THR A 1 477 ? 15.243 -9.220 -13.006 1.00 93.56 477 THR A CA 1
ATOM 3795 C C . THR A 1 477 ? 14.875 -8.632 -14.372 1.00 93.56 477 THR A C 1
ATOM 3797 O O . THR A 1 477 ? 15.414 -9.030 -15.406 1.00 93.56 477 THR A O 1
ATOM 3800 N N . ILE A 1 478 ? 13.957 -7.662 -14.368 1.00 94.31 478 ILE A N 1
ATOM 3801 C CA . ILE A 1 478 ? 13.481 -6.983 -15.575 1.00 94.31 478 ILE A CA 1
ATOM 3802 C C . ILE A 1 478 ? 14.097 -5.589 -15.622 1.00 94.31 478 ILE A C 1
ATOM 3804 O O . ILE A 1 478 ? 13.796 -4.732 -14.790 1.00 94.31 478 ILE A O 1
ATOM 3808 N N . LEU A 1 479 ? 14.945 -5.364 -16.624 1.00 94.81 479 LEU A N 1
ATOM 3809 C CA . LEU A 1 479 ? 15.501 -4.053 -16.937 1.00 94.81 479 LEU A CA 1
ATOM 3810 C C . LEU A 1 479 ? 14.765 -3.452 -18.132 1.00 94.81 479 LEU A C 1
ATOM 3812 O O . LEU A 1 479 ? 14.460 -4.136 -19.111 1.00 94.81 479 LEU A O 1
ATOM 3816 N N . THR A 1 480 ? 14.498 -2.152 -18.077 1.00 94.88 480 THR A N 1
ATOM 3817 C CA . THR A 1 480 ? 13.966 -1.418 -19.225 1.00 94.88 480 THR A CA 1
ATOM 3818 C C . THR A 1 480 ? 14.534 -0.011 -19.300 1.00 94.88 480 THR A C 1
ATOM 3820 O O . THR A 1 480 ? 15.191 0.470 -18.382 1.00 94.88 480 THR A O 1
ATOM 3823 N N . THR A 1 481 ? 14.282 0.661 -20.414 1.00 95.75 481 THR A N 1
ATOM 3824 C CA . THR A 1 481 ? 14.703 2.042 -20.635 1.00 95.75 481 THR A CA 1
ATOM 3825 C C . THR A 1 481 ? 13.583 3.015 -20.282 1.00 95.75 481 THR A C 1
ATOM 3827 O O . THR A 1 481 ? 12.436 2.798 -20.680 1.00 95.75 481 THR A O 1
ATOM 3830 N N . MET A 1 482 ? 13.935 4.100 -19.595 1.00 97.19 482 MET A N 1
ATOM 3831 C CA . MET A 1 482 ? 13.121 5.306 -19.417 1.00 97.19 482 MET A CA 1
ATOM 3832 C C . MET A 1 482 ? 13.773 6.469 -20.171 1.00 97.19 482 MET A C 1
ATOM 3834 O O . MET A 1 482 ? 14.999 6.603 -20.178 1.00 97.19 482 MET A O 1
ATOM 3838 N N . ASN A 1 483 ? 12.966 7.304 -20.816 1.00 97.50 483 ASN A N 1
ATOM 3839 C CA . ASN A 1 483 ? 13.414 8.400 -21.670 1.00 97.50 483 ASN A CA 1
ATOM 3840 C C . ASN A 1 483 ? 12.981 9.763 -21.108 1.00 97.50 483 ASN A C 1
ATOM 3842 O O . ASN A 1 483 ? 11.957 9.845 -20.431 1.00 97.50 483 ASN A O 1
ATOM 3846 N N . PRO A 1 484 ? 13.687 10.855 -21.459 1.00 97.56 484 PRO A N 1
ATOM 3847 C CA . PRO A 1 484 ? 13.186 12.207 -21.226 1.00 97.56 484 PRO A CA 1
ATOM 3848 C C . PRO A 1 484 ? 11.741 12.384 -21.716 1.00 97.56 484 PRO A C 1
ATOM 3850 O O . PRO A 1 484 ? 11.446 12.098 -22.879 1.00 97.56 484 PRO A O 1
ATOM 3853 N N . GLY A 1 485 ? 10.859 12.876 -20.841 1.00 95.69 485 GLY A N 1
ATOM 3854 C CA . GLY A 1 485 ? 9.423 13.010 -21.106 1.00 95.69 485 GLY A CA 1
ATOM 3855 C C . GLY A 1 485 ? 8.556 11.823 -20.670 1.00 95.69 485 GLY A C 1
ATOM 3856 O O . GLY A 1 485 ? 7.332 11.916 -20.773 1.00 95.69 485 GLY A O 1
ATOM 3857 N N . ASP A 1 486 ? 9.141 10.718 -20.198 1.00 98.00 486 ASP A N 1
ATOM 3858 C CA . ASP A 1 486 ? 8.409 9.738 -19.387 1.00 98.00 486 ASP A CA 1
ATOM 3859 C C . ASP A 1 486 ? 8.184 10.327 -17.983 1.00 98.00 486 ASP A C 1
ATOM 3861 O O . ASP A 1 486 ? 9.102 10.922 -17.413 1.00 98.00 486 ASP A O 1
ATOM 3865 N N . TYR A 1 487 ? 6.987 10.157 -17.406 1.00 96.38 487 TYR A N 1
ATOM 3866 C CA . TYR A 1 487 ? 6.629 10.760 -16.111 1.00 96.38 487 TYR A CA 1
ATOM 3867 C C . TYR A 1 487 ? 7.636 10.403 -15.012 1.00 96.38 487 TYR A C 1
ATOM 3869 O O . TYR A 1 487 ? 8.153 11.279 -14.316 1.00 96.38 487 TYR A O 1
ATOM 3877 N N . VAL A 1 488 ? 7.979 9.117 -14.907 1.00 96.94 488 VAL A N 1
ATOM 3878 C CA . VAL A 1 488 ? 8.921 8.631 -13.892 1.00 96.94 488 VAL A CA 1
ATOM 3879 C C . VAL A 1 488 ? 10.334 9.136 -14.144 1.00 96.94 488 VAL A C 1
ATOM 3881 O O . VAL A 1 488 ? 11.010 9.516 -13.192 1.00 96.94 488 VAL A O 1
ATOM 3884 N N . TYR A 1 489 ? 10.779 9.216 -15.401 1.00 97.88 489 TYR A N 1
ATOM 3885 C CA . TYR A 1 489 ? 12.073 9.825 -15.717 1.00 97.88 489 TYR A CA 1
ATOM 3886 C C . TYR A 1 489 ? 12.125 11.272 -15.216 1.00 97.88 489 TYR A C 1
ATOM 3888 O O . TYR A 1 489 ? 13.072 11.663 -14.529 1.00 97.88 489 TYR A O 1
ATOM 3896 N N . ASP A 1 490 ? 11.105 12.063 -15.557 1.00 96.81 490 ASP A N 1
ATOM 3897 C CA . ASP A 1 490 ? 11.070 13.487 -15.243 1.00 96.81 490 ASP A CA 1
ATOM 3898 C C . ASP A 1 490 ? 10.997 13.726 -13.731 1.00 96.81 490 ASP A C 1
ATOM 3900 O O . ASP A 1 490 ? 11.607 14.682 -13.255 1.00 96.81 490 ASP A O 1
ATOM 3904 N N . TYR A 1 491 ? 10.348 12.836 -12.972 1.00 95.56 491 TYR A N 1
ATOM 3905 C CA . TYR A 1 491 ? 10.350 12.863 -11.509 1.00 95.56 491 TYR A CA 1
ATOM 3906 C C . TYR A 1 491 ? 11.710 12.471 -10.917 1.00 95.56 491 TYR A C 1
ATOM 3908 O O . TYR A 1 491 ? 12.298 13.229 -10.143 1.00 95.56 491 TYR A O 1
ATOM 3916 N N . VAL A 1 492 ? 12.242 11.306 -11.300 1.00 95.94 492 VAL A N 1
ATOM 3917 C CA . VAL A 1 492 ? 13.481 10.727 -10.750 1.00 95.94 492 VAL A CA 1
ATOM 3918 C C . VAL A 1 492 ? 14.691 11.627 -11.027 1.00 95.94 492 VAL A C 1
ATOM 3920 O O . VAL A 1 492 ? 15.608 11.721 -10.206 1.00 95.94 492 VAL A O 1
ATOM 3923 N N . LYS A 1 493 ? 14.659 12.389 -12.126 1.00 95.88 493 LYS A N 1
ATOM 3924 C CA . LYS A 1 493 ? 15.625 13.454 -12.428 1.00 95.88 493 LYS A CA 1
ATOM 3925 C C . LYS A 1 493 ? 15.703 14.543 -11.349 1.00 95.88 493 LYS A C 1
ATOM 3927 O O . LYS A 1 493 ? 16.758 15.144 -11.177 1.00 95.88 493 LYS A O 1
ATOM 3932 N N . THR A 1 494 ? 14.604 14.839 -10.652 1.00 95.06 494 THR A N 1
ATOM 3933 C CA . THR A 1 494 ? 14.541 15.930 -9.658 1.00 95.06 494 THR A CA 1
ATOM 3934 C C . THR A 1 494 ? 15.085 15.551 -8.283 1.00 95.06 494 THR A C 1
ATOM 3936 O O . THR A 1 494 ? 15.224 16.419 -7.419 1.00 95.06 494 THR A O 1
ATOM 3939 N N . LEU A 1 495 ? 15.385 14.269 -8.066 1.00 95.44 495 LEU A N 1
ATOM 3940 C CA . LEU A 1 495 ? 15.816 13.763 -6.772 1.00 95.44 495 LEU A CA 1
ATOM 3941 C C . LEU A 1 495 ? 17.262 14.155 -6.458 1.00 95.44 495 LEU A C 1
ATOM 3943 O O . LEU A 1 495 ? 18.130 14.206 -7.330 1.00 95.44 495 LEU A O 1
ATOM 3947 N N . ASN A 1 496 ? 17.525 14.367 -5.169 1.00 93.69 496 ASN A N 1
ATOM 3948 C CA . ASN A 1 496 ? 18.880 14.484 -4.641 1.00 93.69 496 ASN A CA 1
ATOM 3949 C C . ASN A 1 496 ? 19.353 13.102 -4.179 1.00 93.69 496 ASN A C 1
ATOM 3951 O O . ASN A 1 496 ? 18.825 12.573 -3.201 1.00 93.69 496 ASN A O 1
ATOM 3955 N N . TYR A 1 497 ? 20.345 12.537 -4.866 1.00 95.50 497 TYR A N 1
ATOM 3956 C CA . TYR A 1 497 ? 20.857 11.199 -4.573 1.00 95.50 497 TYR A CA 1
ATOM 3957 C C . TYR A 1 497 ? 21.831 11.205 -3.392 1.00 95.50 497 TYR A C 1
ATOM 3959 O O . TYR A 1 497 ? 22.802 11.966 -3.368 1.00 95.50 497 TYR A O 1
ATOM 3967 N N . GLN A 1 498 ? 21.573 10.351 -2.402 1.00 95.06 498 GLN A N 1
ATOM 3968 C CA . GLN A 1 498 ? 22.318 10.303 -1.141 1.00 95.06 498 GLN A CA 1
ATOM 3969 C C . GLN A 1 498 ? 23.728 9.724 -1.287 1.00 95.06 498 GLN A C 1
ATOM 3971 O O . GLN A 1 498 ? 24.624 10.106 -0.536 1.00 95.06 498 GLN A O 1
ATOM 3976 N N . ASP A 1 499 ? 23.943 8.842 -2.261 1.00 94.56 499 ASP A N 1
ATOM 3977 C CA . ASP A 1 499 ? 25.262 8.293 -2.593 1.00 94.56 499 ASP A CA 1
ATOM 3978 C C . ASP A 1 499 ? 26.158 9.287 -3.360 1.00 94.56 499 ASP A C 1
ATOM 3980 O O . ASP A 1 499 ? 27.325 8.999 -3.629 1.00 94.56 499 ASP A O 1
ATOM 3984 N N . GLY A 1 500 ? 25.628 10.468 -3.700 1.00 93.50 500 GLY A N 1
ATOM 3985 C CA . GLY A 1 500 ? 26.317 11.492 -4.480 1.00 93.50 500 GLY A CA 1
ATOM 3986 C C . GLY A 1 500 ? 26.327 11.229 -5.988 1.00 93.50 500 GLY A C 1
ATOM 3987 O O . GLY A 1 500 ? 26.995 11.966 -6.720 1.00 93.50 500 GLY A O 1
ATOM 3988 N N . SER A 1 501 ? 25.604 10.214 -6.468 1.00 91.75 501 SER A N 1
ATOM 3989 C CA . SER A 1 501 ? 25.454 9.945 -7.894 1.00 91.75 501 SER A CA 1
ATOM 3990 C C . SER A 1 501 ? 24.809 11.127 -8.618 1.00 91.75 501 SER A C 1
ATOM 3992 O O . SER A 1 501 ? 23.867 11.756 -8.138 1.00 91.75 501 SER A O 1
ATOM 3994 N N . LEU A 1 502 ? 25.314 11.426 -9.815 1.00 90.50 502 LEU A N 1
ATOM 3995 C CA . LEU A 1 502 ? 24.715 12.424 -10.696 1.00 90.50 502 LEU A CA 1
ATOM 3996 C C . LEU A 1 502 ? 23.694 11.752 -11.608 1.00 90.50 502 LEU A C 1
ATOM 3998 O O . LEU A 1 502 ? 23.977 10.710 -12.202 1.00 90.50 502 LEU A O 1
ATOM 4002 N N . PHE A 1 503 ? 22.526 12.371 -11.759 1.00 93.12 503 PHE A N 1
ATOM 4003 C CA . PHE A 1 50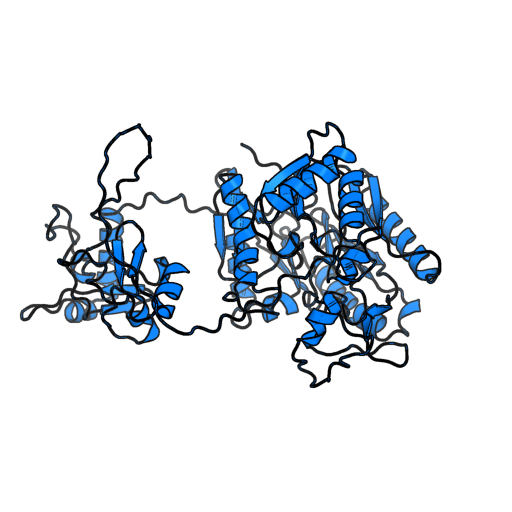3 ? 21.541 11.910 -12.725 1.00 93.12 503 PHE A CA 1
ATOM 4004 C C . PHE A 1 503 ? 21.980 12.286 -14.154 1.00 93.12 503 PHE A C 1
ATOM 4006 O O . PHE A 1 503 ? 22.334 13.446 -14.390 1.00 93.12 503 PHE A O 1
ATOM 4013 N N . PRO A 1 504 ? 21.968 11.354 -15.125 1.00 91.31 504 PRO A N 1
ATOM 4014 C CA . PRO A 1 504 ? 22.458 11.583 -16.487 1.00 91.31 504 PRO A CA 1
ATOM 4015 C C . PRO A 1 504 ? 21.440 12.354 -17.348 1.00 91.31 504 PRO A C 1
ATOM 4017 O O . PRO A 1 504 ? 20.971 11.867 -18.377 1.00 91.31 504 PRO A O 1
ATOM 4020 N N . GLU A 1 505 ? 21.106 13.578 -16.937 1.00 87.75 505 GLU A N 1
ATOM 4021 C CA . GLU A 1 505 ? 20.076 14.409 -17.563 1.00 87.75 505 GLU A CA 1
ATOM 4022 C C . GLU A 1 505 ? 20.253 14.551 -19.087 1.00 87.75 505 GLU A C 1
ATOM 4024 O O . GLU A 1 505 ? 21.334 14.842 -19.600 1.00 87.75 505 GLU A O 1
ATOM 4029 N N . GLY A 1 506 ? 19.148 14.358 -19.811 1.00 89.81 506 GLY A N 1
ATOM 4030 C CA . GLY A 1 506 ? 19.070 14.462 -21.267 1.00 89.81 506 GLY A CA 1
ATOM 4031 C C . GLY A 1 506 ? 19.335 13.145 -21.999 1.00 89.81 506 GLY A C 1
ATOM 4032 O O . GLY A 1 506 ? 19.113 13.085 -23.207 1.00 89.81 506 GLY A O 1
ATOM 4033 N N . ASN A 1 507 ? 19.753 12.095 -21.289 1.00 92.50 507 ASN A N 1
ATOM 4034 C CA . ASN A 1 507 ? 19.950 10.756 -21.837 1.00 92.50 507 ASN A CA 1
ATOM 4035 C C . ASN A 1 507 ? 18.884 9.803 -21.305 1.00 92.50 507 ASN A C 1
ATOM 4037 O O . ASN A 1 507 ? 18.374 9.992 -20.207 1.00 92.50 507 ASN A O 1
ATOM 4041 N N . SER A 1 508 ? 18.582 8.750 -22.057 1.00 95.62 508 SER A N 1
ATOM 4042 C CA . SER A 1 508 ? 17.790 7.646 -21.522 1.00 95.62 508 SER A CA 1
ATOM 4043 C C . SER A 1 508 ? 18.539 6.949 -20.382 1.00 95.62 508 SER A C 1
ATOM 4045 O O . SER A 1 508 ? 19.768 6.848 -20.407 1.00 95.62 508 SER A O 1
ATOM 4047 N N . ILE A 1 509 ? 17.795 6.432 -19.408 1.00 95.38 509 ILE A N 1
ATOM 4048 C CA . ILE A 1 509 ? 18.330 5.649 -18.290 1.00 95.38 509 ILE A CA 1
ATOM 4049 C C . ILE A 1 509 ? 17.814 4.219 -18.341 1.00 95.38 509 ILE A C 1
ATOM 4051 O O . ILE A 1 509 ? 16.714 3.961 -18.831 1.00 95.38 509 ILE A O 1
ATOM 4055 N N . THR A 1 510 ? 18.592 3.301 -17.782 1.00 96.25 510 THR A N 1
ATOM 4056 C CA . THR A 1 510 ? 18.097 1.972 -17.429 1.00 96.25 510 THR A CA 1
ATOM 4057 C C . THR A 1 510 ? 17.413 2.049 -16.070 1.00 96.25 510 THR A C 1
ATOM 4059 O O . THR A 1 510 ? 17.964 2.630 -15.133 1.00 96.25 510 THR A O 1
ATOM 4062 N N . VAL A 1 511 ? 16.233 1.449 -15.959 1.00 96.50 511 VAL A N 1
ATOM 4063 C CA . VAL A 1 511 ? 15.539 1.228 -14.691 1.00 96.50 511 VAL A CA 1
ATOM 4064 C C . VAL A 1 511 ? 15.325 -0.259 -14.446 1.00 96.50 511 VAL A C 1
ATOM 4066 O O . VAL A 1 511 ? 15.168 -1.030 -15.397 1.00 96.50 511 VAL A O 1
ATOM 4069 N N . VAL A 1 512 ? 15.310 -0.649 -13.174 1.00 96.56 512 VAL A N 1
ATOM 4070 C CA . VAL A 1 512 ? 14.829 -1.960 -12.735 1.00 96.56 512 VAL A CA 1
ATOM 4071 C C . VAL A 1 512 ? 13.352 -1.860 -12.365 1.00 96.56 512 VAL A C 1
ATOM 4073 O O . VAL A 1 512 ? 12.926 -0.899 -11.726 1.00 96.56 512 VAL A O 1
ATOM 4076 N N . VAL A 1 513 ? 12.564 -2.837 -12.805 1.00 96.56 513 VAL A N 1
ATOM 4077 C CA . VAL A 1 513 ? 11.128 -2.899 -12.517 1.00 96.56 513 VAL A CA 1
ATOM 4078 C C . VAL A 1 513 ? 10.897 -3.625 -11.179 1.00 96.56 513 VAL A C 1
ATOM 4080 O O . VAL A 1 513 ? 11.379 -4.753 -11.052 1.00 96.56 513 VAL A O 1
ATOM 4083 N N . PRO A 1 514 ? 10.144 -3.050 -10.217 1.00 96.31 514 PRO A N 1
ATOM 4084 C CA . PRO A 1 514 ? 9.706 -3.717 -8.990 1.00 96.31 514 PRO A CA 1
ATOM 4085 C C . PRO A 1 514 ? 8.604 -4.725 -9.328 1.00 96.31 514 PRO A C 1
ATOM 4087 O O . PRO A 1 514 ? 7.411 -4.447 -9.226 1.00 96.31 514 PRO A O 1
ATOM 4090 N N . ALA A 1 515 ? 9.016 -5.871 -9.866 1.00 96.88 515 ALA A N 1
ATOM 4091 C CA . ALA A 1 515 ? 8.129 -6.924 -10.331 1.00 96.88 515 ALA A CA 1
ATOM 4092 C C . ALA A 1 515 ? 8.043 -8.042 -9.286 1.00 96.88 515 ALA A C 1
ATOM 4094 O O . ALA A 1 515 ? 9.036 -8.704 -8.992 1.00 96.88 515 ALA A O 1
ATOM 4095 N N . SER A 1 516 ? 6.839 -8.324 -8.791 1.00 97.94 516 SER A N 1
ATOM 4096 C CA . SER A 1 516 ? 6.595 -9.420 -7.856 1.00 97.94 516 SER A CA 1
ATOM 4097 C C . SER A 1 516 ? 5.269 -10.119 -8.097 1.00 97.94 516 SER A C 1
ATOM 4099 O O . SER A 1 516 ? 4.219 -9.496 -8.150 1.00 97.94 516 SER A O 1
ATOM 4101 N N . TYR A 1 517 ? 5.239 -11.448 -8.094 1.00 98.75 517 TYR A N 1
ATOM 4102 C CA . TYR A 1 517 ? 3.962 -12.167 -8.137 1.00 98.75 517 TYR A CA 1
ATOM 4103 C C . TYR A 1 517 ? 3.119 -12.031 -6.857 1.00 98.75 517 TYR A C 1
ATOM 4105 O O . TYR A 1 517 ? 1.981 -12.501 -6.861 1.00 98.75 517 TYR A O 1
ATOM 4113 N N . LEU A 1 518 ? 3.643 -11.417 -5.783 1.00 98.69 518 LEU A N 1
ATOM 4114 C CA . LEU A 1 518 ? 2.936 -11.209 -4.512 1.00 98.69 518 LEU A CA 1
ATOM 4115 C C . LEU A 1 518 ? 2.055 -9.958 -4.463 1.00 98.69 518 LEU A C 1
ATOM 4117 O O . LEU A 1 518 ? 1.111 -9.926 -3.668 1.00 98.69 518 LEU A O 1
ATOM 4121 N N . ASN A 1 519 ? 2.243 -9.013 -5.386 1.00 98.50 519 ASN A N 1
ATOM 4122 C CA . ASN A 1 519 ? 1.379 -7.838 -5.515 1.00 98.50 519 ASN A CA 1
ATOM 4123 C C . ASN A 1 519 ? 0.057 -8.185 -6.260 1.00 98.50 519 ASN A C 1
ATOM 4125 O O . ASN A 1 519 ? -0.381 -7.500 -7.184 1.00 98.50 519 ASN A O 1
ATOM 4129 N N . PHE A 1 520 ? -0.565 -9.316 -5.890 1.00 98.75 520 PHE A N 1
ATOM 4130 C CA . PHE A 1 520 ? -1.836 -9.827 -6.421 1.00 98.75 520 PHE A CA 1
ATOM 4131 C C . PHE A 1 520 ? -3.040 -9.367 -5.590 1.00 98.75 520 PHE A C 1
ATOM 4133 O O . PHE A 1 520 ? -2.923 -9.053 -4.405 1.00 98.75 520 PHE A O 1
ATOM 4140 N N . ILE A 1 521 ? -4.224 -9.401 -6.206 1.00 98.69 521 ILE A N 1
ATOM 4141 C CA . ILE A 1 521 ? -5.495 -9.013 -5.583 1.00 98.69 521 ILE A CA 1
ATOM 4142 C C . ILE A 1 521 ? -6.256 -10.264 -5.147 1.00 98.69 521 ILE A C 1
ATOM 4144 O O . ILE A 1 521 ? -6.491 -11.170 -5.960 1.00 98.69 521 ILE A O 1
ATOM 4148 N N . ILE A 1 522 ? -6.711 -10.293 -3.893 1.00 98.19 522 ILE A N 1
ATOM 4149 C CA . ILE A 1 522 ? -7.630 -11.319 -3.397 1.00 98.19 522 ILE A CA 1
ATOM 4150 C C . ILE A 1 522 ? -9.069 -10.798 -3.441 1.00 98.19 522 ILE A C 1
ATOM 4152 O O . ILE A 1 522 ? -9.392 -9.745 -2.901 1.00 98.19 522 ILE A O 1
ATOM 4156 N N . THR A 1 523 ? -9.967 -11.567 -4.058 1.00 97.44 523 THR A N 1
ATOM 4157 C CA . THR A 1 523 ? -11.419 -11.352 -3.961 1.00 97.44 523 THR A CA 1
ATOM 4158 C C . THR A 1 523 ? -12.132 -12.662 -3.640 1.00 97.44 523 THR A C 1
ATOM 4160 O O . THR A 1 523 ? -11.529 -13.738 -3.649 1.00 97.44 523 THR A O 1
ATOM 4163 N N . ASN A 1 524 ? -13.443 -12.599 -3.401 1.00 96.75 524 ASN A N 1
ATOM 4164 C CA . ASN A 1 524 ? -14.238 -13.764 -3.001 1.00 96.75 524 ASN A CA 1
ATOM 4165 C C . ASN A 1 524 ? -14.134 -14.936 -3.988 1.00 96.75 524 ASN A C 1
ATOM 4167 O O . ASN A 1 524 ? -14.055 -16.086 -3.562 1.00 96.75 524 ASN A O 1
ATOM 4171 N N . LYS A 1 525 ? -14.135 -14.650 -5.299 1.00 97.19 525 LYS A N 1
ATOM 4172 C CA . LYS A 1 525 ? -14.193 -15.669 -6.365 1.00 97.19 525 LYS A CA 1
ATOM 4173 C C . LYS A 1 525 ? -12.986 -15.676 -7.295 1.00 97.19 525 LYS A C 1
ATOM 4175 O O . LYS A 1 525 ? -12.782 -16.663 -8.001 1.00 97.19 525 LYS A O 1
ATOM 4180 N N . VAL A 1 526 ? -12.222 -14.588 -7.343 1.00 98.12 526 VAL A N 1
ATOM 4181 C CA . VAL A 1 526 ? -11.133 -14.410 -8.307 1.00 98.12 526 VAL A CA 1
ATOM 4182 C C . VAL A 1 526 ? -9.874 -13.934 -7.591 1.00 98.12 526 VAL A C 1
ATOM 4184 O O . VAL A 1 526 ? -9.925 -13.027 -6.764 1.00 98.12 526 VAL A O 1
ATOM 4187 N N . ILE A 1 527 ? -8.745 -14.541 -7.928 1.00 98.56 527 ILE A N 1
ATOM 4188 C CA . ILE A 1 527 ? -7.415 -14.024 -7.628 1.00 98.56 527 ILE A CA 1
ATOM 4189 C C . ILE A 1 527 ? -6.887 -13.378 -8.902 1.00 98.56 527 ILE A C 1
ATOM 4191 O O . ILE A 1 527 ? -6.829 -14.036 -9.948 1.00 98.56 527 ILE A O 1
ATOM 4195 N N . VAL A 1 528 ? -6.514 -12.107 -8.812 1.00 98.81 528 VAL A N 1
ATOM 4196 C CA . VAL A 1 528 ? -5.909 -11.371 -9.924 1.00 98.81 528 VAL A CA 1
ATOM 4197 C C . VAL A 1 528 ? -4.409 -11.319 -9.681 1.00 98.81 528 VAL A C 1
ATOM 4199 O O . VAL A 1 528 ? -3.930 -10.506 -8.896 1.00 98.81 528 VAL A O 1
ATOM 4202 N N . GLY A 1 529 ? -3.687 -12.251 -10.295 1.00 98.62 529 GLY A N 1
ATOM 4203 C CA . GLY A 1 529 ? -2.232 -12.314 -10.248 1.00 98.62 529 GLY A CA 1
ATOM 4204 C C . GLY A 1 529 ? -1.578 -11.462 -11.333 1.00 98.62 529 GLY A C 1
ATOM 4205 O O . GLY A 1 529 ? -2.228 -11.016 -12.281 1.00 98.62 529 GLY A O 1
ATOM 4206 N N . GLN A 1 530 ? -0.269 -11.284 -11.206 1.00 98.44 530 GLN A N 1
ATOM 4207 C CA . GLN A 1 530 ? 0.553 -10.533 -12.154 1.00 98.44 530 GLN A CA 1
ATOM 4208 C C . GLN A 1 530 ? 1.302 -11.479 -13.080 1.00 98.44 530 GLN A C 1
ATOM 4210 O O . GLN A 1 530 ? 1.673 -12.573 -12.671 1.00 98.44 530 GLN A O 1
ATOM 4215 N N . LYS A 1 531 ? 1.521 -11.073 -14.322 1.00 98.25 531 LYS A N 1
ATOM 4216 C CA . LYS A 1 531 ? 2.450 -11.726 -15.244 1.00 98.25 531 LYS A CA 1
ATOM 4217 C C . LYS A 1 531 ? 3.306 -10.680 -15.940 1.00 98.25 531 LYS A C 1
ATOM 4219 O O . LYS A 1 531 ? 2.899 -9.523 -16.023 1.00 98.25 531 LYS A O 1
ATOM 4224 N N . TYR A 1 532 ? 4.443 -11.104 -16.473 1.00 98.06 532 TYR A N 1
ATOM 4225 C CA . TYR A 1 532 ? 5.438 -10.185 -17.022 1.00 98.06 532 TYR A CA 1
ATOM 4226 C C . TYR A 1 532 ? 5.938 -10.576 -18.405 1.00 98.06 532 TYR A C 1
ATOM 4228 O O . TYR A 1 532 ? 6.420 -9.715 -19.138 1.00 98.06 532 TYR A O 1
ATOM 4236 N N . TRP A 1 533 ? 5.833 -11.847 -18.794 1.00 98.00 533 TRP A N 1
ATOM 4237 C CA . TRP A 1 533 ? 6.346 -12.275 -20.085 1.00 98.00 533 TRP A CA 1
ATOM 4238 C C . TRP A 1 533 ? 5.547 -11.658 -21.237 1.00 98.00 533 TRP A C 1
ATOM 4240 O O . TRP A 1 533 ? 4.317 -11.767 -21.316 1.00 98.00 533 TRP A O 1
ATOM 4250 N N . ARG A 1 534 ? 6.285 -11.055 -22.168 1.00 96.56 534 ARG A N 1
ATOM 4251 C CA . ARG A 1 534 ? 5.811 -10.542 -23.455 1.00 96.56 534 ARG A CA 1
ATOM 4252 C C . ARG A 1 534 ? 6.614 -11.177 -24.588 1.00 96.56 534 ARG A C 1
ATOM 4254 O O . ARG A 1 534 ? 7.734 -11.647 -24.375 1.00 96.56 534 ARG A O 1
ATOM 4261 N N . ASP A 1 535 ? 6.070 -11.142 -25.801 1.00 95.44 535 ASP A N 1
ATOM 4262 C CA . ASP A 1 535 ? 6.772 -11.629 -26.990 1.00 95.44 535 ASP A CA 1
ATOM 4263 C C . ASP A 1 535 ? 8.159 -10.970 -27.112 1.00 95.44 535 ASP A C 1
ATOM 4265 O O . ASP A 1 535 ? 8.294 -9.747 -27.103 1.00 95.44 535 ASP A O 1
ATOM 4269 N N . GLY A 1 536 ? 9.201 -11.798 -27.210 1.00 92.81 536 GLY A N 1
ATOM 4270 C CA . GLY A 1 536 ? 10.598 -11.353 -27.274 1.00 92.81 536 GLY A CA 1
ATOM 4271 C C . GLY A 1 536 ? 11.325 -11.281 -25.927 1.00 92.81 536 GLY A C 1
ATOM 4272 O O . GLY A 1 536 ? 12.543 -11.104 -25.924 1.00 92.81 536 GLY A O 1
ATOM 4273 N N . MET A 1 537 ? 10.634 -11.466 -24.798 1.00 94.44 537 MET A N 1
ATOM 4274 C CA . MET A 1 537 ? 11.274 -11.585 -23.484 1.00 94.44 537 MET A CA 1
ATOM 4275 C C . MET A 1 537 ? 11.841 -12.993 -23.237 1.00 94.44 537 MET A C 1
ATOM 4277 O O . MET A 1 537 ? 11.360 -13.966 -23.831 1.00 94.44 537 MET A O 1
ATOM 4281 N N . PRO A 1 538 ? 12.841 -13.131 -22.340 1.00 92.31 538 PRO A N 1
ATOM 4282 C CA . PRO A 1 538 ? 13.401 -14.424 -21.973 1.00 92.31 538 PRO A CA 1
ATOM 4283 C C . PRO A 1 538 ? 12.339 -15.434 -21.538 1.00 92.31 538 PRO A C 1
ATOM 4285 O O . PRO A 1 538 ? 11.451 -15.140 -20.740 1.00 92.31 538 PRO A O 1
ATOM 4288 N N . GLU A 1 539 ? 12.488 -16.662 -22.025 1.00 93.38 539 GLU A N 1
ATOM 4289 C CA . GLU A 1 539 ? 11.613 -17.792 -21.708 1.00 93.38 539 GLU A CA 1
ATOM 4290 C C . GLU A 1 539 ? 11.547 -18.095 -20.199 1.00 93.38 539 GLU A C 1
ATOM 4292 O O . GLU A 1 539 ? 10.522 -18.563 -19.708 1.00 93.38 539 GLU A O 1
ATOM 4297 N N . SER A 1 540 ? 12.602 -17.773 -19.440 1.00 91.19 540 SER A N 1
ATOM 4298 C CA . SER A 1 540 ? 12.610 -17.903 -17.978 1.00 91.19 540 SER A CA 1
ATOM 4299 C C . SER A 1 540 ? 11.467 -17.126 -17.322 1.00 91.19 540 SER A C 1
ATOM 4301 O O . SER A 1 540 ? 10.824 -17.657 -16.421 1.00 91.19 540 SER A O 1
ATOM 4303 N N . ILE A 1 541 ? 11.142 -15.927 -17.819 1.00 94.56 541 ILE A N 1
ATOM 4304 C CA . ILE A 1 541 ? 10.045 -15.108 -17.287 1.00 94.56 541 ILE A CA 1
ATOM 4305 C C . ILE A 1 541 ? 8.703 -15.810 -17.525 1.00 94.56 541 ILE A C 1
ATOM 4307 O O . ILE A 1 541 ? 7.895 -15.904 -16.603 1.00 94.56 541 ILE A O 1
ATOM 4311 N N . ARG A 1 542 ? 8.493 -16.399 -18.713 1.00 96.50 542 ARG A N 1
ATOM 4312 C CA . ARG A 1 542 ? 7.273 -17.166 -19.029 1.00 96.50 542 ARG A CA 1
ATOM 4313 C C . ARG A 1 542 ? 7.092 -18.350 -18.084 1.00 96.50 542 ARG A C 1
ATOM 4315 O O . ARG A 1 542 ? 5.990 -18.605 -17.604 1.00 96.50 542 ARG A O 1
ATOM 4322 N N . LEU A 1 543 ? 8.180 -19.066 -17.803 1.00 95.94 543 LEU A N 1
ATOM 4323 C CA . LEU A 1 543 ? 8.169 -20.202 -16.884 1.00 95.94 543 LEU A CA 1
ATOM 4324 C C . LEU A 1 543 ? 7.871 -19.763 -15.442 1.00 95.94 543 LEU A C 1
ATOM 4326 O O . LEU A 1 543 ? 7.122 -20.454 -14.746 1.00 95.94 543 LEU A O 1
ATOM 4330 N N . GLN A 1 544 ? 8.395 -18.613 -14.998 1.00 97.19 544 GLN A N 1
ATOM 4331 C CA . GLN A 1 544 ? 8.052 -18.059 -13.685 1.00 97.19 544 GLN A CA 1
ATOM 4332 C C . GLN A 1 544 ? 6.582 -17.611 -13.615 1.00 97.19 544 GLN A C 1
ATOM 4334 O O . GLN A 1 544 ? 5.922 -17.927 -12.624 1.00 97.19 544 GLN A O 1
ATOM 4339 N N . ASP A 1 545 ? 6.031 -16.984 -14.666 1.00 98.50 545 ASP A N 1
ATOM 4340 C CA . ASP A 1 545 ? 4.606 -16.612 -14.744 1.00 98.50 545 ASP A CA 1
ATOM 4341 C C . ASP A 1 545 ? 3.708 -17.854 -14.573 1.00 98.50 545 ASP A C 1
ATOM 4343 O O . ASP A 1 545 ? 2.734 -17.863 -13.809 1.00 98.50 545 ASP A O 1
ATOM 4347 N N . GLU A 1 546 ? 4.038 -18.938 -15.283 1.00 98.38 546 GLU A N 1
ATOM 4348 C CA . GLU A 1 546 ? 3.302 -20.205 -15.238 1.00 98.38 546 GLU A CA 1
ATOM 4349 C C . GLU A 1 546 ? 3.391 -20.876 -13.864 1.00 98.38 546 GLU A C 1
ATOM 4351 O O . GLU A 1 546 ? 2.376 -21.351 -13.337 1.00 98.38 546 GLU A O 1
ATOM 4356 N N . LYS A 1 547 ? 4.581 -20.872 -13.254 1.00 98.44 547 LYS A N 1
ATOM 4357 C CA . LYS A 1 547 ? 4.822 -21.417 -11.914 1.00 98.44 547 LYS A CA 1
ATOM 4358 C C . LYS A 1 547 ? 4.077 -20.622 -10.843 1.00 98.44 547 LYS A C 1
ATOM 4360 O O . LYS A 1 547 ? 3.405 -21.226 -10.006 1.00 98.44 547 LYS A O 1
ATOM 4365 N N . ALA A 1 548 ? 4.126 -19.292 -10.896 1.00 98.69 548 ALA A N 1
ATOM 4366 C CA . ALA A 1 548 ? 3.384 -18.422 -9.989 1.00 98.69 548 ALA A CA 1
ATOM 4367 C C . ALA A 1 548 ? 1.875 -18.680 -10.091 1.00 98.69 548 ALA A C 1
ATOM 4369 O O . ALA A 1 548 ? 1.209 -18.925 -9.083 1.00 98.69 548 ALA A O 1
ATOM 4370 N N . LYS A 1 549 ? 1.337 -18.742 -11.315 1.00 98.81 549 LYS A N 1
ATOM 4371 C CA . LYS A 1 549 ? -0.076 -19.067 -11.557 1.00 98.81 549 LYS A CA 1
ATOM 4372 C C . LYS A 1 549 ? -0.467 -20.434 -10.992 1.00 98.81 549 LYS A C 1
ATOM 4374 O O . LYS A 1 549 ? -1.571 -20.577 -10.466 1.00 98.81 549 LYS A O 1
ATOM 4379 N N . ALA A 1 550 ? 0.390 -21.446 -11.130 1.00 98.81 550 ALA A N 1
ATOM 4380 C CA . ALA A 1 550 ? 0.131 -22.785 -10.605 1.00 98.81 550 ALA A CA 1
ATOM 4381 C C . ALA A 1 550 ? 0.061 -22.791 -9.070 1.00 98.81 550 ALA A C 1
ATOM 4383 O O . ALA A 1 550 ? -0.880 -23.350 -8.511 1.00 98.81 550 ALA A O 1
ATOM 4384 N N . ILE A 1 551 ? 0.990 -22.104 -8.401 1.00 98.75 551 ILE A N 1
ATOM 4385 C CA . ILE A 1 551 ? 1.004 -21.983 -6.936 1.00 98.75 551 ILE A CA 1
ATOM 4386 C C . ILE A 1 551 ? -0.218 -21.204 -6.443 1.00 98.75 551 ILE A C 1
ATOM 4388 O O . ILE A 1 551 ? -0.883 -21.648 -5.512 1.00 98.75 551 ILE A O 1
ATOM 4392 N N . LEU A 1 552 ? -0.586 -20.094 -7.093 1.00 98.81 552 LEU A N 1
ATOM 4393 C CA . LEU A 1 552 ? -1.795 -19.345 -6.729 1.00 98.81 552 LEU A CA 1
ATOM 4394 C C . LEU A 1 552 ? -3.062 -20.208 -6.849 1.00 98.81 552 LEU A C 1
ATOM 4396 O O . LEU A 1 552 ? -3.944 -20.114 -5.998 1.00 98.81 552 LEU A O 1
ATOM 4400 N N . LYS A 1 553 ? -3.147 -21.092 -7.853 1.00 98.62 553 LYS A N 1
ATOM 4401 C CA . LYS A 1 553 ? -4.258 -22.054 -7.977 1.00 98.62 553 LYS A CA 1
ATOM 4402 C C . LYS A 1 553 ? -4.260 -23.105 -6.870 1.00 98.62 553 LYS A C 1
ATOM 4404 O O . LYS A 1 553 ? -5.329 -23.509 -6.432 1.00 98.62 553 LYS A O 1
ATOM 4409 N N . GLU A 1 554 ? -3.088 -23.561 -6.437 1.00 98.44 554 GLU A N 1
ATOM 4410 C CA . GLU A 1 554 ? -2.966 -24.510 -5.325 1.00 98.44 554 GLU A CA 1
ATOM 4411 C C . GLU A 1 554 ? -3.372 -23.867 -3.993 1.00 98.44 554 GLU A C 1
ATOM 4413 O O . GLU A 1 554 ? -4.041 -24.490 -3.173 1.00 98.44 554 GLU A O 1
ATOM 4418 N N . VAL A 1 555 ? -2.969 -22.615 -3.776 1.00 98.19 555 VAL A N 1
ATOM 4419 C CA . VAL A 1 555 ? -3.264 -21.855 -2.557 1.00 98.19 555 VAL A CA 1
ATOM 4420 C C . VAL A 1 555 ? -4.738 -21.460 -2.484 1.00 98.19 555 VAL A C 1
ATOM 4422 O O . VAL A 1 555 ? -5.325 -21.491 -1.404 1.00 98.19 555 VAL A O 1
ATOM 4425 N N . PHE A 1 556 ? -5.349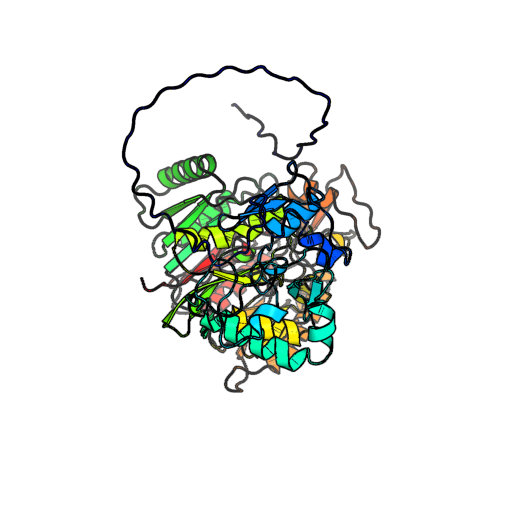 -21.128 -3.622 1.00 98.19 556 PHE A N 1
ATOM 4426 C CA . PHE A 1 556 ? -6.743 -20.705 -3.712 1.00 98.19 556 PHE A CA 1
ATOM 4427 C C . PHE A 1 556 ? -7.561 -21.638 -4.624 1.00 98.19 556 PHE A C 1
ATOM 4429 O O . PHE A 1 556 ? -8.029 -21.202 -5.677 1.00 98.19 556 PHE A O 1
ATOM 4436 N N . PRO A 1 557 ? -7.781 -22.909 -4.234 1.00 97.69 557 PRO A N 1
ATOM 4437 C CA . PRO A 1 557 ? -8.391 -23.916 -5.110 1.00 97.69 557 PRO A CA 1
ATOM 4438 C C . PRO A 1 557 ? -9.833 -23.581 -5.517 1.00 97.69 557 PRO A C 1
ATOM 4440 O O . PRO A 1 557 ? -10.265 -23.930 -6.613 1.00 97.69 557 PRO A O 1
ATOM 4443 N N . GLU A 1 558 ? -10.558 -22.853 -4.665 1.00 97.12 558 GLU A N 1
ATOM 4444 C CA . GLU A 1 558 ? -11.953 -22.454 -4.892 1.00 97.12 558 GLU A CA 1
ATOM 4445 C C . GLU A 1 558 ? -12.098 -21.131 -5.666 1.00 97.12 558 GLU A C 1
ATOM 4447 O O . GLU A 1 558 ? -13.214 -20.688 -5.946 1.00 97.12 558 GLU A O 1
ATOM 4452 N N . ARG A 1 559 ? -10.985 -20.461 -6.002 1.00 97.56 559 ARG A N 1
ATOM 4453 C CA . ARG A 1 559 ? -10.992 -19.162 -6.689 1.00 97.56 559 ARG A CA 1
ATOM 4454 C C . ARG A 1 559 ? -10.381 -19.291 -8.080 1.00 97.56 559 ARG A C 1
ATOM 4456 O O . ARG A 1 559 ? -9.363 -19.945 -8.297 1.00 97.56 559 ARG A O 1
ATOM 4463 N N . LYS A 1 560 ? -10.979 -18.611 -9.058 1.00 98.25 560 LYS A N 1
ATOM 4464 C CA . LYS A 1 560 ? -10.409 -18.504 -10.405 1.00 98.25 560 LYS A CA 1
ATOM 4465 C C . LYS A 1 560 ? -9.147 -17.645 -10.344 1.00 98.25 560 LYS A C 1
ATOM 4467 O O . LYS A 1 560 ? -9.205 -16.525 -9.860 1.00 98.25 560 LYS A O 1
ATOM 4472 N N . VAL A 1 561 ? -8.038 -18.118 -10.905 1.00 98.69 561 VAL A N 1
ATOM 4473 C CA . VAL A 1 561 ? -6.809 -17.315 -11.036 1.00 98.69 561 VAL A CA 1
ATOM 4474 C C . VAL A 1 561 ? -6.710 -16.727 -12.444 1.00 98.69 561 VAL A C 1
ATOM 4476 O O . VAL A 1 561 ? -6.682 -17.473 -13.433 1.00 98.69 561 VAL A O 1
ATOM 4479 N N . VAL A 1 562 ? -6.637 -15.399 -12.537 1.00 98.75 562 VAL A N 1
ATOM 4480 C CA . VAL A 1 562 ? -6.421 -14.633 -13.775 1.00 98.75 562 VAL A CA 1
ATOM 4481 C C . VAL A 1 562 ? -5.117 -13.857 -13.636 1.00 98.75 562 VAL A C 1
ATOM 4483 O O . VAL A 1 562 ? -4.909 -13.222 -12.614 1.00 98.75 562 VAL A O 1
ATOM 4486 N N . MET A 1 563 ? -4.239 -13.936 -14.640 1.00 98.69 563 MET A N 1
ATOM 4487 C CA . MET A 1 563 ? -2.941 -13.249 -14.626 1.00 98.69 563 MET A CA 1
ATOM 4488 C C . MET A 1 563 ? -2.984 -12.069 -15.599 1.00 98.69 563 MET A C 1
ATOM 4490 O O . MET A 1 563 ? -3.254 -12.287 -16.785 1.00 98.69 563 MET A O 1
ATOM 4494 N N . ILE A 1 564 ? -2.718 -10.859 -15.113 1.00 98.69 564 ILE A N 1
ATOM 4495 C CA . ILE A 1 564 ? -2.722 -9.607 -15.883 1.00 98.69 564 ILE A CA 1
ATOM 4496 C C . ILE A 1 564 ? -1.284 -9.131 -16.081 1.00 98.69 564 ILE A C 1
ATOM 4498 O O . ILE A 1 564 ? -0.460 -9.269 -15.181 1.00 98.69 564 ILE A O 1
ATOM 4502 N N . ASP A 1 565 ? -0.985 -8.605 -17.270 1.00 98.38 565 ASP A N 1
ATOM 4503 C CA . ASP A 1 565 ? 0.283 -7.912 -17.503 1.00 98.38 565 ASP A CA 1
ATOM 4504 C C . ASP A 1 565 ? 0.307 -6.618 -16.687 1.00 98.38 565 ASP A C 1
ATOM 4506 O O . ASP A 1 565 ? -0.463 -5.699 -16.959 1.00 98.38 565 ASP A O 1
ATOM 4510 N N . ALA A 1 566 ? 1.147 -6.588 -15.658 1.00 98.00 566 ALA A N 1
ATOM 4511 C CA . ALA A 1 566 ? 1.197 -5.492 -14.699 1.00 98.00 566 ALA A CA 1
ATOM 4512 C C . ALA A 1 566 ? 2.314 -4.482 -14.991 1.00 98.00 566 ALA A C 1
ATOM 4514 O O . ALA A 1 566 ? 2.349 -3.428 -14.354 1.00 98.00 566 ALA A O 1
ATOM 4515 N N . LEU A 1 567 ? 3.182 -4.750 -15.980 1.00 97.81 567 LEU A N 1
ATOM 4516 C CA . LEU A 1 567 ? 4.356 -3.922 -16.271 1.00 97.81 567 LEU A CA 1
ATOM 4517 C C . LEU A 1 567 ? 4.053 -2.415 -16.366 1.00 97.81 567 LEU A C 1
ATOM 4519 O O . LEU A 1 567 ? 4.815 -1.654 -15.772 1.00 97.81 567 LEU A O 1
ATOM 4523 N N . PRO A 1 568 ? 2.961 -1.946 -17.010 1.00 98.50 568 PRO A N 1
ATOM 4524 C CA . PRO A 1 568 ? 2.644 -0.514 -17.049 1.00 98.50 568 PRO A CA 1
ATOM 4525 C C . PRO A 1 568 ? 2.478 0.140 -15.669 1.00 98.50 568 PRO A C 1
ATOM 4527 O O . PRO A 1 568 ? 2.856 1.297 -15.471 1.00 98.50 568 PRO A O 1
ATOM 4530 N N . VAL A 1 569 ? 1.952 -0.607 -14.694 1.00 98.44 569 VAL A N 1
ATOM 4531 C CA . VAL A 1 569 ? 1.806 -0.157 -13.303 1.00 98.44 569 VAL A CA 1
ATOM 4532 C C . VAL A 1 569 ? 3.138 -0.281 -12.563 1.00 98.44 569 VAL A C 1
ATOM 4534 O O . VAL A 1 569 ? 3.556 0.688 -11.933 1.00 98.44 569 VAL A O 1
ATOM 4537 N N . ASN A 1 570 ? 3.867 -1.395 -12.727 1.00 98.44 570 ASN A N 1
ATOM 4538 C CA . ASN A 1 570 ? 5.181 -1.596 -12.091 1.00 98.44 570 ASN A CA 1
ATOM 4539 C C . ASN A 1 570 ? 6.205 -0.538 -12.484 1.00 98.44 570 ASN A C 1
ATOM 4541 O O . ASN A 1 570 ? 7.047 -0.172 -11.671 1.00 98.44 570 ASN A O 1
ATOM 4545 N N . LEU A 1 571 ? 6.109 0.015 -13.692 1.00 98.06 571 LEU A N 1
ATOM 4546 C CA . LEU A 1 571 ? 6.961 1.116 -14.137 1.00 98.06 571 LEU A CA 1
ATOM 4547 C C . LEU A 1 571 ? 6.743 2.421 -13.361 1.00 98.06 571 LEU A C 1
ATOM 4549 O O . LEU A 1 571 ? 7.563 3.324 -13.502 1.00 98.06 571 LEU A O 1
ATOM 4553 N N . GLY A 1 572 ? 5.679 2.511 -12.561 1.00 96.56 572 GLY A N 1
ATOM 4554 C CA . GLY A 1 572 ? 5.404 3.605 -11.636 1.00 96.56 572 GLY A CA 1
ATOM 4555 C C . GLY A 1 572 ? 5.906 3.397 -10.212 1.00 96.56 572 GLY A C 1
ATOM 4556 O O . GLY A 1 572 ? 6.026 4.391 -9.510 1.00 96.56 572 GLY A O 1
ATOM 4557 N N . GLY A 1 573 ? 6.209 2.161 -9.792 1.00 95.25 573 GLY A N 1
ATOM 4558 C CA . GLY A 1 573 ? 6.640 1.890 -8.412 1.00 95.25 573 GLY A CA 1
ATOM 4559 C C . GLY A 1 573 ? 5.994 0.711 -7.693 1.00 95.25 573 GLY A C 1
ATOM 4560 O O . GLY A 1 573 ? 6.546 0.271 -6.694 1.00 95.25 573 GLY A O 1
ATOM 4561 N N . GLY A 1 574 ? 4.865 0.185 -8.177 1.00 92.88 574 GLY A N 1
ATOM 4562 C CA . GLY A 1 574 ? 4.106 -0.865 -7.480 1.00 92.88 574 GLY A CA 1
ATOM 4563 C C . GLY A 1 574 ? 3.292 -1.750 -8.423 1.00 92.88 574 GLY A C 1
ATOM 4564 O O . GLY A 1 574 ? 3.380 -1.604 -9.636 1.00 92.88 574 GLY A O 1
ATOM 4565 N N . GLY A 1 575 ? 2.492 -2.678 -7.904 1.00 97.19 575 GLY A N 1
ATOM 4566 C CA . GLY A 1 575 ? 1.715 -3.621 -8.720 1.00 97.19 575 GLY A CA 1
ATOM 4567 C C . GLY A 1 575 ? 0.192 -3.477 -8.616 1.00 97.19 575 GLY A C 1
ATOM 4568 O O . GLY A 1 575 ? -0.352 -2.439 -8.230 1.00 97.19 575 GLY A O 1
ATOM 4569 N N . LEU A 1 576 ? -0.522 -4.551 -8.969 1.00 98.69 576 LEU A N 1
ATOM 4570 C CA . LEU A 1 576 ? -1.992 -4.589 -8.950 1.00 98.69 576 LEU A CA 1
ATOM 4571 C C . LEU A 1 576 ? -2.577 -4.425 -7.537 1.00 98.69 576 LEU A C 1
ATOM 4573 O O . LEU A 1 576 ? -3.648 -3.835 -7.381 1.00 98.69 576 LEU A O 1
ATOM 4577 N N . HIS A 1 577 ? -1.905 -4.941 -6.507 1.00 98.75 577 HIS A N 1
ATOM 4578 C CA . HIS A 1 577 ? -2.304 -4.740 -5.115 1.00 98.75 577 HIS A CA 1
ATOM 4579 C C . HIS A 1 577 ? -2.126 -3.276 -4.693 1.00 98.75 577 HIS A C 1
ATOM 4581 O O . HIS A 1 577 ? -3.035 -2.737 -4.066 1.00 98.75 577 HIS A O 1
ATOM 4587 N N . CYS A 1 578 ? -1.045 -2.605 -5.111 1.00 98.56 578 CYS A N 1
ATOM 4588 C CA . CYS A 1 578 ? -0.778 -1.194 -4.793 1.00 98.56 578 CYS A CA 1
ATOM 4589 C C . CYS A 1 578 ? -1.853 -0.233 -5.335 1.00 98.56 578 CYS A C 1
ATOM 4591 O O . CYS A 1 578 ? -2.170 0.781 -4.712 1.00 98.56 578 CYS A O 1
ATOM 4593 N N . ILE A 1 579 ? -2.453 -0.552 -6.484 1.00 98.62 579 ILE A N 1
ATOM 4594 C CA . ILE A 1 579 ? -3.509 0.276 -7.093 1.00 98.62 579 ILE A CA 1
ATOM 4595 C C . ILE A 1 579 ? -4.925 -0.157 -6.707 1.00 98.62 579 ILE A C 1
ATOM 4597 O O . ILE A 1 579 ? -5.895 0.383 -7.235 1.00 98.62 579 ILE A O 1
ATOM 4601 N N . THR A 1 580 ? -5.082 -1.109 -5.781 1.00 98.69 580 THR A N 1
ATOM 4602 C CA . THR A 1 580 ? -6.402 -1.567 -5.329 1.00 98.69 580 THR A CA 1
ATOM 4603 C C . THR A 1 580 ? -6.562 -1.550 -3.820 1.00 98.69 580 THR A C 1
ATOM 4605 O O . THR A 1 580 ? -5.647 -1.862 -3.065 1.00 98.69 580 THR A O 1
ATOM 4608 N N . MET A 1 581 ? -7.779 -1.249 -3.366 1.00 98.06 581 MET A N 1
ATOM 4609 C CA . MET A 1 581 ? -8.153 -1.335 -1.955 1.00 98.06 581 MET A CA 1
ATOM 4610 C C . MET A 1 581 ? -9.426 -2.161 -1.790 1.00 98.06 581 MET A C 1
ATOM 4612 O O . MET A 1 581 ? -10.441 -1.903 -2.442 1.00 98.06 581 MET A O 1
ATOM 4616 N N . HIS A 1 582 ? -9.387 -3.160 -0.910 1.00 96.56 582 HIS A N 1
ATOM 4617 C CA . HIS A 1 582 ? -10.559 -3.968 -0.601 1.00 96.56 582 HIS A CA 1
ATOM 4618 C C . HIS A 1 582 ? -11.455 -3.251 0.412 1.00 96.56 582 HIS A C 1
ATOM 4620 O O . HIS A 1 582 ? -11.005 -2.742 1.435 1.00 96.56 582 HIS A O 1
ATOM 4626 N N . GLN A 1 583 ? -12.757 -3.241 0.148 1.00 96.38 583 GLN A N 1
ATOM 4627 C CA . GLN A 1 583 ? -13.768 -2.845 1.115 1.00 96.38 583 GLN A CA 1
ATOM 4628 C C . GLN A 1 583 ? -14.473 -4.110 1.616 1.00 96.38 583 GLN A C 1
ATOM 4630 O O . GLN A 1 583 ? -15.152 -4.777 0.824 1.00 96.38 583 GLN A O 1
ATOM 4635 N N . PRO A 1 584 ? -14.351 -4.461 2.907 1.00 93.44 584 PRO A N 1
ATOM 4636 C CA . PRO A 1 584 ? -15.073 -5.588 3.474 1.00 93.44 584 PRO A CA 1
ATOM 4637 C C . PRO A 1 584 ? -16.570 -5.284 3.527 1.00 93.44 584 PRO A C 1
ATOM 4639 O O . PRO A 1 584 ? -17.002 -4.135 3.426 1.00 93.44 584 PRO A O 1
ATOM 4642 N N . LYS A 1 585 ? -17.389 -6.316 3.728 1.00 88.06 585 LYS A N 1
ATOM 4643 C CA . LYS A 1 585 ? -18.829 -6.121 3.916 1.00 88.06 585 LYS A CA 1
ATOM 4644 C C . LYS A 1 585 ? -19.128 -5.388 5.224 1.00 88.06 585 LYS A C 1
ATOM 4646 O O . LYS A 1 585 ? -19.003 -5.956 6.311 1.00 88.06 585 LYS A O 1
ATOM 4651 N N . ILE A 1 586 ? -19.611 -4.156 5.111 1.00 81.94 586 ILE A N 1
ATOM 4652 C CA . ILE A 1 586 ? -19.994 -3.323 6.255 1.00 81.94 586 ILE A CA 1
ATOM 4653 C C . ILE A 1 586 ? -21.475 -3.582 6.556 1.00 81.94 586 ILE A C 1
ATOM 4655 O O . ILE A 1 586 ? -22.339 -3.437 5.689 1.00 81.94 586 ILE A O 1
ATOM 4659 N N . LYS A 1 587 ? -21.799 -3.997 7.787 1.00 65.00 587 LYS A N 1
ATOM 4660 C CA . LYS A 1 587 ? -23.202 -4.073 8.226 1.00 65.00 587 LYS A CA 1
ATOM 4661 C C . LYS A 1 587 ? -23.732 -2.645 8.388 1.00 65.00 587 LYS A C 1
ATOM 4663 O O . LYS A 1 587 ? -23.166 -1.894 9.176 1.00 65.00 587 LYS A O 1
ATOM 4668 N N . LYS A 1 588 ? -24.766 -2.303 7.614 1.00 51.22 588 LYS A N 1
ATOM 4669 C CA . LYS A 1 588 ? -25.519 -1.049 7.747 1.00 51.22 588 LYS A CA 1
ATOM 4670 C C . LYS A 1 588 ? -26.397 -1.045 8.986 1.00 51.22 588 LYS A C 1
ATOM 4672 O O . LYS A 1 588 ? -26.925 -2.134 9.315 1.00 51.22 588 LYS A O 1
#

Sequence (588 aa):
MKYIKKIPYALFLILFTTCGTPNNNKEKSRTGSEKSTLYFLSDSSYYYVGKNGLGVGGYDVISYFTKGKAIEGKDSNSYEHEGVTYHFVSEQSRSLFISNPEKYLPQFGGYCAFGLRMETGKGVGSNKPGKYPSTPTSFKIINHKLYLFHDSPNFRAKERWEENELKFLRKADRTWKTIHPKKENEKITVLRQMAEFEDVEAIRLIWPTYDHKNGESVEEVTLAIIDTLVKDTKIIISCADDAIRDEAKNTLTDIYPNLTNLVFEVIPSIEIWVRDMGPIFVKTESGGHAIADFNFNSWGYADTLYAATKIEEKYDEGVAKMLSIPLISSPMISEGGNREVNGKGTLMVTEKVESGRNPTMSRADMEVEFERMLGIKNVIWLEEGLVEDTHTFLGPLNTAEKGNAYTVVTTNGHVDEFARFVNDSTILLAAVDSTELSDPLARENHHRLEKNFEILSGSRDHDGNLFTIKRLPLPSTILTTMNPGDYVYDYVKTLNYQDGSLFPEGNSITVVVPASYLNFIITNKVIVGQKYWRDGMPESIRLQDEKAKAILKEVFPERKVVMIDALPVNLGGGGLHCITMHQPKIKK

=== Feature glossary ===
Annotated list of the representations used here:

Nearest PDB structures. The Foldseek neighbor list gives the closest experimentally determined structures in the PDB, ranked by structural alignment. TM-score near 1 means near-identical fold; near 0.3 means only rough topology match. This is how one finds what a novel AlphaFold prediction most resembles in the solved-structure universe.

Foldseek 3Di. Foldseek's 3Di representation compresses backbone geometry into a per-residue letter drawn from a learned twenty-state alphabet. It captures the tertiary interaction pattern around each residue — which residues are packed against it in space, regardless of where they are in sequence.

Radius of gyration, Cα contacts, bounding box. Radius of gyration (Rg) is the root-mean-square distance of Cα atoms from their centroid — a single number for overall size and compactness. A globular domain of N residues has Rg ≈ 2.2·N^0.38 Å; an extended or disordered chain has a much larger Rg. The Cα contact count is the number of residue pairs whose Cα atoms are within 8 Å and are more than four positions apart in sequence — a standard proxy for tertiary packing density. The bounding box is the smallest axis-aligned box enclosing all Cα atoms.

InterPro / GO / CATH / organism. The annotation block draws on four external resources. InterPro: which protein families and domains the sequence belongs to. GO: standardized terms for what the protein does, what process it participates in, and where in the cell it acts. CATH: which structural fold it has in the CATH hierarchy. Organism: the species of origin.

mmCIF coordinates. The mmCIF block holds the 3D Cartesian coordinates of each backbone atom (N, Cα, C, O) in ångströms. mmCIF is the PDB's canonical archive format — a tagged-loop text representation of the atomic model.

pLDDT. pLDDT is the predicted lDDT-Cα score: AlphaFold's confidence that the local environment of each residue (all inter-atomic distances within 15 Å) is correctly placed. It is a per-residue number between 0 and 100, with higher meaning more reliable.

Backbone torsions (φ/ψ). φ (phi) and ψ (psi) are the two rotatable backbone dihedrals per residue: φ is the C(i-1)–N–Cα–C torsion, ψ is the N–Cα–C–N(i+1) torsion, both in degrees on (−180°, 180°]. α-helical residues cluster near (−60°, −45°); β-strand residues near (−120°, +130°). A Ramachandran plot is simply a scatter of (φ, ψ) for every residue.

B-factor. For experimental (PDB) structures, the B-factor (temperature factor) quantifies the positional spread of each atom in the crystal — a combination of thermal vibration and static disorder — in units of Å². High B-factors mark flexible loops or poorly resolved regions; low B-factors mark the rigid, well-ordered core.

Secondary structure (3-state, P-SEA). SS3 is a coarse helix/strand/coil call (letters a/b/c) made by the P-SEA algorithm from inter-Cα distances and dihedrals. It is less detailed than DSSP but needs only Cα positions.

Predicted aligned error. Predicted aligned error is AlphaFold's pairwise confidence. Unlike pLDDT (per-residue), PAE is per-residue-pair and captures whether two parts of the structure are correctly placed relative to each other. Units are ångströms of expected positional error.

Solvent-accessible surface area. Solvent-accessible surface area (SASA) is the area in Å² traced out by the centre of a 1.4 Å probe sphere (a water molecule) rolled over the protein's van der Waals surface (Shrake–Rupley / Lee–Richards construction). Buried residues have near-zero SASA; fully exposed residues can exceed 200 Å². The total SASA scales roughly with the number of surface residues.

Secondary structure (8-state, DSSP). The SS8 string is DSSP's per-residue secondary-structure call. α-helix (H) means an i→i+4 H-bond ladder; β-strand (E) means the residue participates in a β-sheet; 3₁₀ (G) and π (I) are tighter and wider helices; T/S are turns/bends; '-' is loop.

Rendered structure images. Structure images are PyMOL renders from six orthogonal camera directions. Cartoon representation draws helices as coils and strands as arrows; sticks shows the backbone as bonds; surface shows the solvent-excluded envelope. Rainbow coloring maps sequence position to hue (blue→red, N→C); chain coloring assigns a distinct color per polypeptide.

Sequence. The amino-acid sequence is the protein's primary structure: the linear order of residues from the N-terminus to the C-terminus, written in one-letter code. Everything else here — the 3D coordinates, the secondary structure, the domain annotations — is ultimately a consequence of this string.

Contact-map, Ramachandran, and PAE plots. Three diagnostic plots accompany the record. The Cα contact map visualizes the tertiary structure as a 2D adjacency matrix (8 Å cutoff, sequence-local contacts suppressed). The Ramachandran plot shows the distribution of backbone (φ, ψ) torsions, with points in the α and β basins reflecting secondary structure content. The PAE plot shows AlphaFold's inter-residue confidence as a color matrix.